Protein AF-0000000082536897 (afdb_homodimer)

Solvent-accessible surface area (backbone atoms only — not comparable to full-atom values): 36177 Å² total; per-residue (Å²): 127,86,79,75,61,24,48,27,40,36,23,14,54,95,34,71,45,14,45,46,18,48,49,46,47,56,74,60,64,39,48,43,95,77,40,46,81,43,72,43,57,45,84,60,84,69,76,74,82,89,44,68,67,27,31,34,38,36,30,33,35,57,61,48,52,72,49,49,52,54,48,60,70,43,26,57,26,39,37,41,35,32,24,55,70,91,35,47,66,42,51,53,50,48,42,62,70,42,27,86,61,79,80,71,70,77,63,77,74,78,79,86,85,74,72,52,70,43,74,27,44,100,42,34,34,40,33,55,41,67,91,52,34,26,27,56,51,41,39,39,70,72,54,48,86,56,82,78,49,68,58,51,52,36,47,33,29,58,74,69,65,66,60,78,50,88,59,30,58,16,32,50,48,27,45,64,49,76,48,68,96,47,93,47,69,68,42,47,56,56,56,57,47,45,72,38,67,66,53,43,50,54,37,25,58,50,3,46,40,25,42,45,35,49,52,40,43,28,64,67,42,50,73,63,48,44,37,36,22,32,40,4,58,67,54,30,71,76,38,57,90,80,48,95,49,59,36,66,35,42,29,39,38,30,50,8,77,36,29,81,31,60,65,57,27,34,52,50,37,52,70,75,34,75,82,41,51,34,33,38,31,29,33,62,40,80,68,80,40,28,35,38,38,40,37,32,35,84,75,51,58,45,17,68,58,19,40,77,45,75,30,37,65,39,51,44,44,21,31,26,44,49,47,53,86,80,47,54,81,74,57,49,35,28,80,73,54,47,84,78,84,128,126,85,79,77,61,25,45,28,39,36,25,14,56,96,34,70,46,16,44,48,20,50,50,46,45,57,74,60,65,38,50,44,94,79,41,44,80,42,7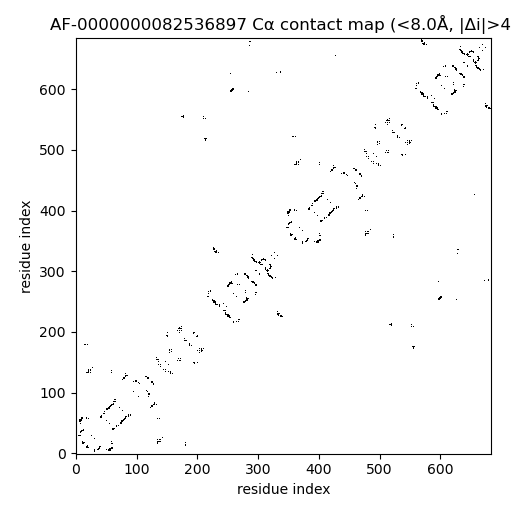2,42,57,44,84,60,84,68,76,73,81,89,43,68,67,27,30,34,38,37,30,33,33,59,62,48,54,71,51,49,52,54,48,60,68,43,26,59,25,39,38,41,34,32,23,54,69,92,34,47,67,42,51,53,51,48,43,62,71,44,26,85,61,77,82,70,68,77,61,80,72,78,80,86,82,73,72,52,69,43,72,26,44,101,42,34,34,42,33,57,42,68,89,52,34,29,27,55,51,40,39,40,70,72,54,47,85,56,81,78,50,68,58,52,52,35,46,33,29,59,74,70,64,67,61,79,52,87,60,30,60,16,32,51,49,28,44,64,47,76,48,66,94,49,92,46,69,70,41,47,56,56,55,57,48,43,71,38,68,67,52,44,51,53,38,27,59,51,3,47,41,25,42,44,37,49,51,40,44,28,64,67,42,50,73,65,49,46,37,36,22,33,38,4,59,67,54,31,70,77,39,57,88,80,49,96,49,59,36,68,36,43,30,40,38,32,50,7,75,36,30,84,31,60,66,58,28,36,52,50,38,53,70,75,34,76,82,41,49,34,33,37,31,29,33,62,39,79,67,79,41,28,37,37,40,40,36,33,35,85,74,52,59,42,17,67,58,19,42,76,43,75,30,37,65,39,50,43,44,20,30,25,43,48,46,52,85,79,49,53,80,74,57,50,35,28,79,72,54,47,83,79,84,125

Secondary structure (DSSP, 8-state):
-----EEEEEEETT-HHHHHHHHHHHHHT-EEEEEEEEEE-TT--SPPTT-TT-EEEEES----HHHHHHHHHH-SEEEEEE--GGGHHHHHHHHHHH--S--------SSS---EEEEEETTEEEEE-TTS-HHHHHHHHHHTTSPPPHHHHHHHHHHHT---STTHHHHHHHHHHH-----SHHHHHHHHGGGSHHHHHHHHHHHHHHHHHHHHHHHHHTTS-EEEEES-HHHHHH-TTT-SSTT-EEEEEEEBS-SS-HHHHHHHHHHH-TT-SEEEEEEEETTTTEEEEEEEESSS-HHHHHHTTT-EEETTEEEEEEETTT--GGGGSEEEEEPP--/-----EEEEEEETT-HHHHHHHHHHHHHT-EEEEEEEEEE-TT--SPPTT-TT-EEEEES----HHHHHHHHHHSSEEEEEE--GGGHHHHHHHHHHH--S--------S-S---EEEEEETTEEEEE-TTS-HHHHHHHHHHTTSPPPHHHHHHHHHHHT---STTHHHHHHHHHHH-----SHHHHHHHHGGGSHHHHHHHHHHHHHHHHHHHHHHHHHTTS-EEEEES-HHHHHH-TTT-SSTT-EEEEEEEBS-SS-HHHHHHHHHHH-TT-SEEEEEEEETTTTEEEEEEEESSS-HHHHHHTTT-EEETTEEEEEEETTT--GGGGSEEEEEPP--

Structure (mmCIF, N/CA/C/O backbone):
data_AF-0000000082536897-model_v1
#
loop_
_entity.id
_entity.type
_entity.pdbx_description
1 polymer 'Uncharacterized protein'
#
loop_
_atom_site.group_PDB
_atom_site.id
_atom_site.type_symbol
_atom_site.label_atom_id
_atom_site.label_alt_id
_atom_site.label_comp_id
_atom_site.label_asym_id
_atom_site.label_entity_id
_atom_site.label_seq_id
_atom_site.pdbx_PDB_ins_code
_atom_site.Cartn_x
_atom_site.Cartn_y
_atom_site.Cartn_z
_atom_site.occupancy
_atom_site.B_iso_or_equiv
_atom_site.auth_seq_id
_atom_site.auth_comp_id
_atom_site.auth_asym_id
_atom_site.auth_atom_id
_atom_site.pdbx_PDB_model_num
ATOM 1 N N . MET A 1 1 ? 19.922 -43.906 -16.25 1 34.41 1 MET A N 1
ATOM 2 C CA . MET A 1 1 ? 18.578 -43.719 -16.828 1 34.41 1 MET A CA 1
ATOM 3 C C . MET A 1 1 ? 18.516 -42.469 -17.672 1 34.41 1 MET A C 1
ATOM 5 O O . MET A 1 1 ? 18.953 -41.406 -17.234 1 34.41 1 MET A O 1
ATOM 9 N N . ASP A 1 2 ? 18.5 -42.531 -18.938 1 44.5 2 ASP A N 1
ATOM 10 C CA . ASP A 1 2 ? 18.578 -41.531 -19.984 1 44.5 2 ASP A CA 1
ATOM 11 C C . ASP A 1 2 ? 17.672 -40.344 -19.688 1 44.5 2 ASP A C 1
ATOM 13 O O . ASP A 1 2 ? 16.469 -40.5 -19.578 1 44.5 2 ASP A O 1
ATOM 17 N N . LYS A 1 3 ? 18.109 -39.438 -18.875 1 65.19 3 LYS A N 1
ATOM 18 C CA . LYS A 1 3 ? 17.281 -38.344 -18.344 1 65.19 3 LYS A CA 1
ATOM 19 C C . LYS A 1 3 ? 16.578 -37.594 -19.469 1 65.19 3 LYS A C 1
ATOM 21 O O . LYS A 1 3 ? 17.219 -37.094 -20.406 1 65.19 3 LYS A O 1
ATOM 26 N N . LYS A 1 4 ? 15.266 -37.812 -19.719 1 77.5 4 LYS A N 1
ATOM 27 C CA . LYS A 1 4 ? 14.344 -37.281 -20.719 1 77.5 4 LYS A CA 1
ATOM 28 C C . LYS A 1 4 ? 14.352 -35.75 -20.734 1 77.5 4 LYS A C 1
ATOM 30 O O . LYS A 1 4 ? 14.383 -35.125 -19.688 1 77.5 4 LYS A O 1
ATOM 35 N N . ASN A 1 5 ? 14.633 -35.25 -22.047 1 93.69 5 ASN A N 1
ATOM 36 C CA . ASN A 1 5 ? 14.555 -33.812 -22.266 1 93.69 5 ASN A CA 1
ATOM 37 C C . ASN A 1 5 ? 13.125 -33.344 -22.547 1 93.69 5 ASN A C 1
ATOM 39 O O . ASN A 1 5 ? 12.289 -34.156 -22.969 1 93.69 5 ASN A O 1
ATOM 43 N N . PHE A 1 6 ? 12.883 -32.219 -22.188 1 97.88 6 PHE A N 1
ATOM 44 C CA . PHE A 1 6 ? 11.547 -31.672 -22.359 1 97.88 6 PHE A CA 1
ATOM 45 C C . PHE A 1 6 ? 11.547 -30.625 -23.484 1 97.88 6 PHE A C 1
ATOM 47 O O . PHE A 1 6 ? 12.477 -29.844 -23.594 1 97.88 6 PHE A O 1
ATOM 54 N N . ASN A 1 7 ? 10.547 -30.672 -24.297 1 98.06 7 ASN A N 1
ATOM 55 C CA . ASN A 1 7 ? 10.422 -29.672 -25.344 1 98.06 7 ASN A CA 1
ATOM 56 C C . ASN A 1 7 ? 9.203 -28.781 -25.141 1 98.06 7 ASN A C 1
ATOM 58 O O . ASN A 1 7 ? 8.82 -28.016 -26.031 1 98.06 7 ASN A O 1
ATOM 62 N N . TYR A 1 8 ? 8.555 -28.875 -23.922 1 98.31 8 TYR A N 1
ATOM 63 C CA . TYR A 1 8 ? 7.445 -28.031 -23.5 1 98.31 8 TYR A CA 1
ATOM 64 C C . TYR A 1 8 ? 7.465 -27.828 -22 1 98.31 8 TYR A C 1
ATOM 66 O O . TYR A 1 8 ? 7.559 -28.781 -21.234 1 98.31 8 TYR A O 1
ATOM 74 N N . ILE A 1 9 ? 7.43 -26.578 -21.609 1 98.38 9 ILE A N 1
ATOM 75 C CA . ILE A 1 9 ? 7.41 -26.297 -20.172 1 98.38 9 ILE A CA 1
ATOM 76 C C . ILE A 1 9 ? 6.281 -25.328 -19.844 1 98.38 9 ILE A C 1
ATOM 78 O O . ILE A 1 9 ? 6.062 -24.344 -20.578 1 98.38 9 ILE A O 1
ATOM 82 N N . ILE A 1 10 ? 5.527 -25.641 -18.781 1 98.25 10 ILE A N 1
ATOM 83 C CA . ILE A 1 10 ? 4.457 -24.812 -18.25 1 98.25 10 ILE A CA 1
ATOM 84 C C . ILE A 1 10 ? 4.77 -24.422 -16.797 1 98.25 10 ILE A C 1
ATOM 86 O O . ILE A 1 10 ? 5.168 -25.266 -16 1 98.25 10 ILE A O 1
ATOM 90 N N . PHE A 1 11 ? 4.684 -23.203 -16.469 1 97.69 11 PHE A N 1
ATOM 91 C CA . PHE A 1 11 ? 4.879 -22.781 -15.086 1 97.69 11 PHE A CA 1
ATOM 92 C C . PHE A 1 11 ? 3.912 -21.672 -14.711 1 97.69 11 PHE A C 1
ATOM 94 O O . PHE A 1 11 ? 3.248 -21.109 -15.586 1 97.69 11 PHE A O 1
ATOM 101 N N . HIS A 1 12 ? 3.762 -21.422 -13.383 1 95.69 12 HIS A N 1
ATOM 102 C CA . HIS A 1 12 ? 2.859 -20.375 -12.898 1 95.69 12 HIS A CA 1
ATOM 103 C C . HIS A 1 12 ? 3.4 -18.984 -13.203 1 95.69 12 HIS A C 1
ATOM 105 O O . HIS A 1 12 ? 4.348 -18.531 -12.555 1 95.69 12 HIS A O 1
ATOM 111 N N . GLY A 1 13 ? 2.721 -18.344 -14.109 1 91.5 13 GLY A N 1
ATOM 112 C CA . GLY A 1 13 ? 3.16 -17.016 -14.547 1 91.5 13 GLY A CA 1
ATOM 113 C C . GLY A 1 13 ? 2.986 -15.953 -13.484 1 91.5 13 GLY A C 1
ATOM 114 O O . GLY A 1 13 ? 1.998 -15.953 -12.75 1 91.5 13 GLY A O 1
ATOM 115 N N . GLY A 1 14 ? 4.031 -15.039 -13.406 1 88.56 14 GLY A N 1
ATOM 116 C CA . GLY A 1 14 ? 3.941 -13.891 -12.523 1 88.56 14 GLY A CA 1
ATOM 117 C C . GLY A 1 14 ? 4.207 -14.227 -11.07 1 88.56 14 GLY A C 1
ATOM 118 O O . GLY A 1 14 ? 4.066 -13.375 -10.195 1 88.56 14 GLY A O 1
ATOM 119 N N . CYS A 1 15 ? 4.508 -15.375 -10.805 1 91.69 15 CYS A N 1
ATOM 120 C CA . CYS A 1 15 ? 4.758 -15.852 -9.453 1 91.69 15 CYS A CA 1
ATOM 121 C C . CYS A 1 15 ? 6.23 -16.172 -9.242 1 91.69 15 CYS A C 1
ATOM 123 O O . CYS A 1 15 ? 6.867 -16.766 -10.109 1 91.69 15 CYS A O 1
ATOM 125 N N . LEU A 1 16 ? 6.703 -15.766 -8.125 1 94.81 16 LEU A N 1
ATOM 126 C CA . LEU A 1 16 ? 8.125 -15.953 -7.836 1 94.81 16 LEU A CA 1
ATOM 127 C C . LEU A 1 16 ? 8.469 -17.438 -7.789 1 94.81 16 LEU A C 1
ATOM 129 O O . LEU A 1 16 ? 9.492 -17.859 -8.336 1 94.81 16 LEU A O 1
ATOM 133 N N . ASP A 1 17 ? 7.68 -18.25 -7.16 1 96.19 17 ASP A N 1
ATOM 134 C CA . ASP A 1 17 ? 7.914 -19.688 -7.066 1 96.19 17 ASP A CA 1
ATOM 135 C C . ASP A 1 17 ? 7.852 -20.344 -8.445 1 96.19 17 ASP A C 1
ATOM 137 O O . ASP A 1 17 ? 8.75 -21.094 -8.82 1 96.19 17 ASP A O 1
ATOM 141 N N . GLY A 1 18 ? 6.816 -19.984 -9.18 1 97.19 18 GLY A N 1
ATOM 142 C CA . GLY A 1 18 ? 6.684 -20.516 -10.531 1 97.19 18 GLY A CA 1
ATOM 143 C C . GLY A 1 18 ? 7.863 -20.172 -11.422 1 97.19 18 GLY A C 1
ATOM 144 O O . GLY A 1 18 ? 8.414 -21.047 -12.102 1 97.19 18 GLY A O 1
ATOM 145 N N . PHE A 1 19 ? 8.266 -18.938 -11.383 1 98.06 19 PHE A N 1
ATOM 146 C CA . PHE A 1 19 ? 9.383 -18.5 -12.219 1 98.06 19 PHE A CA 1
ATOM 147 C C . PHE A 1 19 ? 10.68 -19.172 -11.766 1 98.06 19 PHE A C 1
ATOM 149 O O . PHE A 1 19 ? 11.5 -19.562 -12.602 1 98.06 19 PHE A O 1
ATOM 156 N N . SER A 1 20 ? 10.883 -19.234 -10.484 1 98.38 20 SER A N 1
ATOM 157 C CA . SER A 1 20 ? 12.062 -19.922 -9.969 1 98.38 20 SER A CA 1
ATOM 158 C C . SER A 1 20 ? 12.109 -21.375 -10.422 1 98.38 20 SER A C 1
ATOM 160 O O . SER A 1 20 ? 13.18 -21.906 -10.719 1 98.38 20 SER A O 1
ATOM 162 N N . GLY A 1 21 ? 10.945 -21.984 -10.406 1 98.31 21 GLY A N 1
ATOM 163 C CA . GLY A 1 21 ? 10.867 -23.344 -10.922 1 98.31 21 GLY A CA 1
ATOM 164 C C . GLY A 1 21 ? 11.273 -23.453 -12.383 1 98.31 21 GLY A C 1
ATOM 165 O O . GLY A 1 21 ? 12.023 -24.359 -12.758 1 98.31 21 GLY A O 1
ATOM 166 N N . PHE A 1 22 ? 10.75 -22.562 -13.172 1 98.31 22 PHE A N 1
ATOM 167 C CA . PHE A 1 22 ? 11.148 -22.5 -14.57 1 98.31 22 PHE A CA 1
ATOM 168 C C . PHE A 1 22 ? 12.656 -22.312 -14.695 1 98.31 22 PHE A C 1
ATOM 170 O O . PHE A 1 22 ? 13.305 -23 -15.5 1 98.31 22 PHE A O 1
ATOM 177 N N . PHE A 1 23 ? 13.188 -21.391 -13.953 1 98.44 23 PHE A N 1
ATOM 178 C CA . PHE A 1 23 ? 14.617 -21.109 -13.984 1 98.44 23 PHE A CA 1
ATOM 179 C C . PHE A 1 23 ? 15.43 -22.359 -13.664 1 98.44 23 PHE A C 1
ATOM 181 O O . PHE A 1 23 ? 16.438 -22.625 -14.305 1 98.44 23 PHE A O 1
ATOM 188 N N . VAL A 1 24 ? 15.023 -23.109 -12.648 1 98.38 24 VAL A N 1
ATOM 189 C CA . VAL A 1 24 ? 15.68 -24.359 -12.266 1 98.38 24 VAL A CA 1
ATOM 190 C C . VAL A 1 24 ? 15.688 -25.328 -13.445 1 98.38 24 VAL A C 1
ATOM 192 O O . VAL A 1 24 ? 16.719 -25.922 -13.758 1 98.38 24 VAL A O 1
ATOM 195 N N . ALA A 1 25 ? 14.555 -25.484 -14.086 1 98.19 25 ALA A N 1
ATOM 196 C CA . ALA A 1 25 ? 14.477 -26.344 -15.258 1 98.19 25 ALA A CA 1
ATOM 197 C C . ALA A 1 25 ? 15.422 -25.859 -16.359 1 98.19 25 ALA A C 1
ATOM 199 O O . ALA A 1 25 ? 16.094 -26.672 -17 1 98.19 25 ALA A O 1
ATOM 200 N N . HIS A 1 26 ? 15.5 -24.594 -16.516 1 97.75 26 HIS A N 1
ATOM 201 C CA . HIS A 1 26 ? 16.328 -23.984 -17.531 1 97.75 26 HIS A CA 1
ATOM 202 C C . HIS A 1 26 ? 17.812 -24.312 -17.312 1 97.75 26 HIS A C 1
ATOM 204 O O . HIS A 1 26 ? 18.5 -24.719 -18.234 1 97.75 26 HIS A O 1
ATOM 210 N N . ILE A 1 27 ? 18.266 -24.219 -16.141 1 97.44 27 ILE A N 1
ATOM 211 C CA . ILE A 1 27 ? 19.703 -24.359 -15.891 1 97.44 27 ILE A CA 1
ATOM 212 C C . ILE A 1 27 ? 20.047 -25.844 -15.773 1 97.44 27 ILE A C 1
ATOM 214 O O . ILE A 1 27 ? 21.234 -26.219 -15.742 1 97.44 27 ILE A O 1
ATOM 218 N N . SER A 1 28 ? 19.047 -26.719 -15.688 1 96.88 28 SER A N 1
ATOM 219 C CA . SER A 1 28 ? 19.297 -28.156 -15.586 1 96.88 28 SER A CA 1
ATOM 220 C C . SER A 1 28 ? 19.844 -28.719 -16.891 1 96.88 28 SER A C 1
ATOM 222 O O . SER A 1 28 ? 20.406 -29.812 -16.922 1 96.88 28 SER A O 1
ATOM 224 N N . GLY A 1 29 ? 19.547 -28.016 -17.969 1 95.19 29 GLY A N 1
ATOM 225 C CA . GLY A 1 29 ? 19.969 -28.484 -19.281 1 95.19 29 GLY A CA 1
ATOM 226 C C . GLY A 1 29 ? 19.016 -29.5 -19.875 1 95.19 29 GLY A C 1
ATOM 227 O O . GLY A 1 29 ? 19.297 -30.078 -20.922 1 95.19 29 GLY A O 1
ATOM 228 N N . ARG A 1 30 ? 17.844 -29.672 -19.281 1 97.12 30 ARG A N 1
ATOM 229 C CA . ARG A 1 30 ? 16.906 -30.703 -19.719 1 97.12 30 ARG A CA 1
ATOM 230 C C . ARG A 1 30 ? 15.828 -30.109 -20.609 1 97.12 30 ARG A C 1
ATOM 232 O O . ARG A 1 30 ? 14.891 -30.812 -21 1 97.12 30 ARG A O 1
ATOM 239 N N . LEU A 1 31 ? 15.922 -28.812 -20.891 1 97.31 31 LEU A N 1
ATOM 240 C CA . LEU A 1 31 ? 15.039 -28.188 -21.875 1 97.31 31 LEU A CA 1
ATOM 241 C C . LEU A 1 31 ? 15.719 -28.109 -23.234 1 97.31 31 LEU A C 1
ATOM 243 O 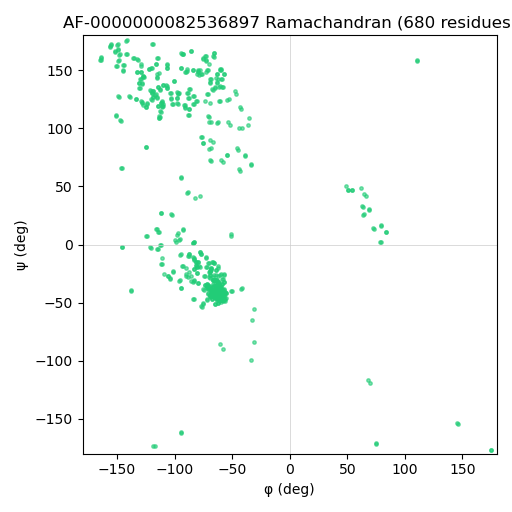O . LEU A 1 31 ? 16.875 -27.688 -23.344 1 97.31 31 LEU A O 1
ATOM 247 N N . THR A 1 32 ? 15 -28.547 -24.172 1 96.81 32 THR A N 1
ATOM 248 C CA . THR A 1 32 ? 15.555 -28.469 -25.531 1 96.81 32 THR A CA 1
ATOM 249 C C . THR A 1 32 ? 15.703 -27.016 -25.969 1 96.81 32 THR A C 1
ATOM 251 O O . THR A 1 32 ? 15.086 -26.125 -25.391 1 96.81 32 THR A O 1
ATOM 254 N N . LYS A 1 33 ? 16.5 -26.797 -26.969 1 93.69 33 LYS A N 1
ATOM 255 C CA . LYS A 1 33 ? 16.766 -25.438 -27.453 1 93.69 33 LYS A CA 1
ATOM 256 C C . LYS A 1 33 ? 15.484 -24.797 -27.984 1 93.69 33 LYS A C 1
ATOM 258 O O . LYS A 1 33 ? 15.305 -23.578 -27.859 1 93.69 33 LYS A O 1
ATOM 263 N N . ASP A 1 34 ? 14.594 -25.609 -28.5 1 94.38 34 ASP A N 1
ATOM 264 C CA . ASP A 1 34 ? 13.359 -25.094 -29.094 1 94.38 34 ASP A CA 1
ATOM 265 C C . ASP A 1 34 ? 12.18 -25.297 -28.156 1 94.38 34 ASP A C 1
ATOM 267 O O . ASP A 1 34 ? 11.031 -25.406 -28.594 1 94.38 34 ASP A O 1
ATOM 271 N N . VAL A 1 35 ? 12.492 -25.359 -26.938 1 97.25 35 VAL A N 1
ATOM 272 C CA . VAL A 1 35 ? 11.445 -25.625 -25.953 1 97.25 35 VAL A CA 1
ATOM 273 C C . VAL A 1 35 ? 10.375 -24.531 -26.047 1 97.25 35 VAL A C 1
ATOM 275 O O . VAL A 1 35 ? 10.695 -23.344 -26.234 1 97.25 35 VAL A O 1
ATOM 278 N N . ILE A 1 36 ? 9.109 -24.891 -26.031 1 97.69 36 ILE A N 1
ATOM 279 C CA . ILE A 1 36 ? 7.988 -23.969 -25.922 1 97.69 36 ILE A CA 1
ATOM 280 C C . ILE A 1 36 ? 7.746 -23.609 -24.453 1 97.69 36 ILE A C 1
ATOM 282 O O . ILE A 1 36 ? 7.59 -24.5 -23.609 1 97.69 36 ILE A O 1
ATOM 286 N N . ILE A 1 37 ? 7.828 -22.359 -24.188 1 97.56 37 ILE A N 1
ATOM 287 C CA . ILE A 1 37 ? 7.621 -21.875 -22.828 1 97.56 37 ILE A CA 1
ATOM 288 C C . ILE A 1 37 ? 6.223 -21.266 -22.703 1 97.56 37 ILE A C 1
ATOM 290 O O . ILE A 1 37 ? 5.879 -20.328 -23.422 1 97.56 37 ILE A O 1
ATOM 294 N N . HIS A 1 38 ? 5.402 -21.844 -21.766 1 97.19 38 HIS A N 1
ATOM 295 C CA . HIS A 1 38 ? 4.027 -21.391 -21.578 1 97.19 38 HIS A CA 1
ATOM 296 C C . HIS A 1 38 ? 3.773 -21 -20.125 1 97.19 38 HIS A C 1
ATOM 298 O O . HIS A 1 38 ? 3.898 -21.828 -19.234 1 97.19 38 HIS A O 1
ATOM 304 N N . GLU A 1 39 ? 3.432 -19.719 -19.906 1 95.5 39 GLU A N 1
ATOM 305 C CA . GLU A 1 39 ? 2.984 -19.266 -18.594 1 95.5 39 GLU A CA 1
ATOM 306 C C . GLU A 1 39 ? 1.478 -19.453 -18.438 1 95.5 39 GLU A C 1
ATOM 308 O O . GLU A 1 39 ? 0.705 -19.094 -19.328 1 95.5 39 GLU A O 1
ATOM 313 N N . ASP A 1 40 ? 1.084 -20.031 -17.25 1 92.06 40 ASP A N 1
ATOM 314 C CA . ASP A 1 40 ? -0.342 -20.266 -17.047 1 92.06 40 ASP A CA 1
ATOM 315 C C . ASP A 1 40 ? -0.746 -19.984 -15.594 1 92.06 40 ASP A C 1
ATOM 317 O O . ASP A 1 40 ? 0.069 -19.516 -14.797 1 92.06 40 ASP A O 1
ATOM 321 N N . VAL A 1 41 ? -2.084 -20.094 -15.359 1 88.69 41 VAL A N 1
ATOM 322 C CA . VAL A 1 41 ? -2.637 -19.828 -14.039 1 88.69 41 VAL A CA 1
ATOM 323 C C . VAL A 1 41 ? -3.535 -20.984 -13.602 1 88.69 41 VAL A C 1
ATOM 325 O O . VAL A 1 41 ? -4.059 -21.719 -14.438 1 88.69 41 VAL A O 1
ATOM 328 N N . PRO A 1 42 ? -3.691 -21.141 -12.305 1 84.12 42 PRO A N 1
ATOM 329 C CA . PRO A 1 42 ? -4.449 -22.281 -11.773 1 84.12 42 PRO A CA 1
ATOM 330 C C . PRO A 1 42 ? -5.902 -22.297 -12.25 1 84.12 42 PRO A C 1
ATOM 332 O O . PRO A 1 42 ? -6.508 -23.359 -12.367 1 84.12 42 PRO A O 1
ATOM 335 N N . SER A 1 43 ? -6.461 -21.172 -12.586 1 77.19 43 SER A N 1
ATOM 336 C CA . SER A 1 43 ? -7.883 -21.062 -12.883 1 77.19 43 SER A CA 1
ATOM 337 C C . SER A 1 43 ? -8.172 -21.453 -14.336 1 77.19 43 SER A C 1
ATOM 339 O O . SER A 1 43 ? -9.336 -21.5 -14.75 1 77.19 43 SER A O 1
ATOM 341 N N . THR A 1 44 ? -7.191 -21.828 -15.039 1 85.06 44 THR A N 1
ATOM 342 C CA . THR A 1 44 ? -7.371 -22.109 -16.453 1 85.06 44 THR A CA 1
ATOM 343 C C . THR A 1 44 ? -8.219 -23.375 -16.641 1 85.06 44 THR A C 1
ATOM 345 O O . THR A 1 44 ? -8.078 -24.344 -15.898 1 85.06 44 THR A O 1
ATOM 348 N N . THR A 1 45 ? -9.062 -23.297 -17.688 1 85 45 THR A N 1
ATOM 349 C CA . THR A 1 45 ? -9.891 -24.453 -18.016 1 85 45 THR A CA 1
ATOM 350 C C . THR A 1 45 ? -9.508 -25.016 -19.391 1 85 45 THR A C 1
ATOM 352 O O . THR A 1 45 ? -10.008 -26.062 -19.797 1 85 45 THR A O 1
ATOM 355 N N . LYS A 1 46 ? -8.633 -24.344 -20 1 89.88 46 LYS A N 1
ATOM 356 C CA . LYS A 1 46 ? -8.211 -24.781 -21.328 1 89.88 46 LYS A CA 1
ATOM 357 C C . LYS A 1 46 ? -6.809 -25.391 -21.281 1 89.88 46 LYS A C 1
ATOM 359 O O . LYS A 1 46 ? -5.988 -25 -20.453 1 89.88 46 LYS A O 1
ATOM 364 N N . ILE A 1 47 ? -6.574 -26.281 -22.203 1 90.19 47 ILE A N 1
ATOM 365 C CA . ILE A 1 47 ? -5.25 -26.875 -22.281 1 90.19 47 ILE A CA 1
ATOM 366 C C . ILE A 1 47 ? -4.297 -25.938 -23 1 90.19 47 ILE A C 1
ATOM 368 O O . ILE A 1 47 ? -4.703 -25.203 -23.922 1 90.19 47 ILE A O 1
ATOM 372 N N . PRO A 1 48 ? -3.078 -25.953 -22.609 1 93.19 48 PRO A N 1
ATOM 373 C CA . PRO A 1 48 ? -2.102 -25.109 -23.297 1 93.19 48 PRO A CA 1
ATOM 374 C C . PRO A 1 48 ? -1.967 -25.438 -24.781 1 93.19 48 PRO A C 1
ATOM 376 O O . PRO A 1 48 ? -2.143 -26.594 -25.188 1 93.19 48 PRO A O 1
ATOM 379 N N . PRO A 1 49 ? -1.634 -24.484 -25.578 1 94.44 49 PRO A N 1
ATOM 380 C CA . PRO A 1 49 ? -1.534 -24.703 -27.031 1 94.44 49 PRO A CA 1
ATOM 381 C C . PRO A 1 49 ? -0.328 -25.562 -27.406 1 94.44 49 PRO A C 1
ATOM 383 O O . PRO A 1 49 ? 0.661 -25.609 -26.672 1 94.44 49 PRO A O 1
ATOM 386 N N . ASP A 1 50 ? -0.395 -26.359 -28.531 1 95.19 50 ASP A N 1
ATOM 387 C CA . ASP A 1 50 ? 0.694 -27.062 -29.203 1 95.19 50 ASP A CA 1
ATOM 388 C C . ASP A 1 50 ? 1.304 -28.125 -28.297 1 95.19 50 ASP A C 1
ATOM 390 O O . ASP A 1 50 ? 2.518 -28.344 -28.297 1 95.19 50 ASP A O 1
ATOM 394 N N . ILE A 1 51 ? 0.543 -28.719 -27.453 1 96 51 ILE A N 1
ATOM 395 C CA . ILE A 1 51 ? 1.053 -29.656 -26.453 1 96 51 ILE A CA 1
ATOM 396 C C . ILE A 1 51 ? 1.102 -31.062 -27.047 1 96 51 ILE A C 1
ATOM 398 O O . ILE A 1 51 ? 1.729 -31.969 -26.484 1 96 51 ILE A O 1
ATOM 402 N N . ASP A 1 52 ? 0.506 -31.297 -28.266 1 96.25 52 ASP A N 1
ATOM 403 C CA . ASP A 1 52 ? 0.374 -32.625 -28.891 1 96.25 52 ASP A CA 1
ATOM 404 C C . ASP A 1 52 ? 1.743 -33.25 -29.141 1 96.25 52 ASP A C 1
ATOM 406 O O . ASP A 1 52 ? 2.576 -32.656 -29.844 1 96.25 52 ASP A O 1
ATOM 410 N N . GLY A 1 53 ? 1.957 -34.438 -28.594 1 96.19 53 GLY A N 1
ATOM 411 C CA . GLY A 1 53 ? 3.16 -35.219 -28.859 1 96.19 53 GLY A CA 1
ATOM 412 C C . GLY A 1 53 ? 4.395 -34.625 -28.188 1 96.19 53 GLY A C 1
ATOM 413 O O . GLY A 1 53 ? 5.52 -35 -28.531 1 96.19 53 GLY A O 1
ATOM 414 N N . LYS A 1 54 ? 4.215 -33.75 -27.312 1 97.19 54 LYS A N 1
ATOM 415 C CA . LYS A 1 54 ? 5.344 -33.094 -26.672 1 97.19 54 LYS A CA 1
ATOM 416 C C . LYS A 1 54 ? 5.711 -33.812 -25.359 1 97.19 54 LYS A C 1
ATOM 418 O O . LYS A 1 54 ? 4.883 -34.5 -24.766 1 97.19 54 LYS A O 1
ATOM 423 N N . ASP A 1 55 ? 6.965 -33.719 -25 1 97.44 55 ASP A N 1
ATOM 424 C CA . ASP A 1 55 ? 7.43 -34.062 -23.656 1 97.44 55 ASP A CA 1
ATOM 425 C C . ASP A 1 55 ? 7.328 -32.844 -22.734 1 97.44 55 ASP A C 1
ATOM 427 O O . ASP A 1 55 ? 8.117 -31.906 -22.844 1 97.44 55 ASP A O 1
ATOM 431 N N . VAL A 1 56 ? 6.375 -32.906 -21.734 1 97.88 56 VAL A N 1
ATOM 432 C CA . VAL A 1 56 ? 5.918 -31.719 -21.031 1 97.88 56 VAL A CA 1
ATOM 433 C C . VAL A 1 56 ? 6.363 -31.766 -19.578 1 97.88 56 VAL A C 1
ATOM 435 O O . VAL A 1 56 ? 6.27 -32.812 -18.938 1 97.88 56 VAL A O 1
ATOM 438 N N . VAL A 1 57 ? 6.898 -30.688 -19.125 1 98.06 57 VAL A N 1
ATOM 439 C CA . VAL A 1 57 ? 7.094 -30.516 -17.688 1 98.06 57 VAL A CA 1
ATOM 440 C C . VAL A 1 57 ? 6.254 -29.344 -17.188 1 98.06 57 VAL A C 1
ATOM 442 O O . VAL A 1 57 ? 6.234 -28.281 -17.797 1 98.06 57 VAL A O 1
ATOM 445 N N . ILE A 1 58 ? 5.473 -29.547 -16.125 1 98 58 ILE A N 1
ATOM 446 C CA . ILE A 1 58 ? 4.602 -28.562 -15.5 1 98 58 ILE A CA 1
ATOM 447 C C . ILE A 1 58 ? 5.082 -28.266 -14.078 1 98 58 ILE A C 1
ATOM 449 O O . ILE A 1 58 ? 5.219 -29.188 -13.266 1 98 58 ILE A O 1
ATOM 453 N N . ILE A 1 59 ? 5.277 -26.984 -13.836 1 97.88 59 ILE A N 1
ATOM 454 C CA . ILE A 1 59 ? 5.812 -26.641 -12.523 1 97.88 59 ILE A CA 1
ATOM 455 C C . ILE A 1 59 ? 4.926 -25.578 -11.875 1 97.88 59 ILE A C 1
ATOM 457 O O . ILE A 1 59 ? 4.762 -24.484 -12.406 1 97.88 59 ILE A O 1
ATOM 461 N N . ASP A 1 60 ? 4.375 -25.812 -10.719 1 96.25 60 ASP A N 1
ATOM 462 C CA . ASP A 1 60 ? 3.803 -24.859 -9.781 1 96.25 60 ASP A CA 1
ATOM 463 C C . ASP A 1 60 ? 2.58 -24.172 -10.375 1 96.25 60 ASP A C 1
ATOM 465 O O . ASP A 1 60 ? 2.406 -22.953 -10.219 1 96.25 60 ASP A O 1
ATOM 469 N N . VAL A 1 61 ? 1.652 -24.812 -11.047 1 94.19 61 VAL A N 1
ATOM 470 C CA . VAL A 1 61 ? 0.506 -24.156 -11.664 1 94.19 61 VAL A CA 1
ATOM 471 C C . VAL A 1 61 ? -0.767 -24.5 -10.898 1 94.19 61 VAL A C 1
ATOM 473 O O . VAL A 1 61 ? -1.768 -23.781 -10.977 1 94.19 61 VAL A O 1
ATOM 476 N N . ALA A 1 62 ? -0.72 -25.734 -10.18 1 91.5 62 ALA A N 1
ATOM 477 C CA . ALA A 1 62 ? -1.876 -26.234 -9.43 1 91.5 62 ALA A CA 1
ATOM 478 C C . ALA A 1 62 ? -3.057 -26.484 -10.359 1 91.5 62 ALA A C 1
ATOM 480 O O . ALA A 1 62 ? -4.184 -26.078 -10.078 1 91.5 62 ALA A O 1
ATOM 481 N N . TYR A 1 63 ? -2.82 -27.188 -11.461 1 92.81 63 TYR A N 1
ATOM 482 C CA . TYR A 1 63 ? -3.887 -27.562 -12.383 1 92.81 63 TYR A CA 1
ATOM 483 C C . TYR A 1 63 ? -4.879 -28.5 -11.703 1 92.81 63 TYR A C 1
ATOM 485 O O . TYR A 1 63 ? -4.484 -29.406 -10.969 1 92.81 63 TYR A O 1
ATOM 493 N N . LYS A 1 64 ? -6.113 -28.328 -12.039 1 89.75 64 LYS A N 1
ATOM 494 C CA . LYS A 1 64 ? -7.137 -29.281 -11.602 1 89.75 64 LYS A CA 1
ATOM 495 C C . LYS A 1 64 ? -7.047 -30.594 -12.375 1 89.75 64 LYS A C 1
ATOM 497 O O . LYS A 1 64 ? -6.434 -30.641 -13.445 1 89.75 64 LYS A O 1
ATOM 502 N N . LYS A 1 65 ? -7.676 -31.609 -11.789 1 92.5 65 LYS A N 1
ATOM 503 C CA . LYS A 1 65 ? -7.594 -32.969 -12.336 1 92.5 65 LYS A CA 1
ATOM 504 C C . LYS A 1 65 ? -8.07 -33 -13.781 1 92.5 65 LYS A C 1
ATOM 506 O O . LYS A 1 65 ? -7.457 -33.656 -14.633 1 92.5 65 LYS A O 1
ATOM 511 N N . GLU A 1 66 ? -9.117 -32.25 -14.086 1 92.69 66 GLU A N 1
ATOM 512 C CA . GLU A 1 66 ? -9.703 -32.25 -15.422 1 92.69 66 GLU A CA 1
ATOM 513 C C . GLU A 1 66 ? -8.719 -31.734 -16.469 1 92.69 66 GLU A C 1
ATOM 515 O O . GLU A 1 66 ? -8.594 -32.312 -17.547 1 92.69 66 GLU A O 1
ATOM 520 N N . VAL A 1 67 ? -8.023 -30.719 -16.141 1 94.38 67 VAL A N 1
ATOM 521 C CA . VAL A 1 67 ? -7.059 -30.125 -17.047 1 94.38 67 VAL A CA 1
ATOM 522 C C . VAL A 1 67 ? -5.855 -31.047 -17.219 1 94.38 67 VAL A C 1
ATOM 524 O O . VAL A 1 67 ? -5.395 -31.281 -18.328 1 94.38 67 VAL A O 1
ATOM 527 N N . LEU A 1 68 ? -5.371 -31.656 -16.156 1 94.06 68 LEU A N 1
ATOM 528 C CA . LEU A 1 68 ? -4.215 -32.562 -16.188 1 94.06 68 LEU A CA 1
ATOM 529 C C . LEU A 1 68 ? -4.504 -33.781 -17.047 1 94.06 68 LEU A C 1
ATOM 531 O O . LEU A 1 68 ? -3.66 -34.188 -17.844 1 94.06 68 LEU A O 1
ATOM 535 N N . GLU A 1 69 ? -5.656 -34.281 -16.859 1 93.94 69 GLU A N 1
ATOM 536 C CA . GLU A 1 69 ? -6.023 -35.469 -17.609 1 93.94 69 GLU A CA 1
ATOM 537 C C . GLU A 1 69 ? -6.062 -35.188 -19.109 1 93.94 69 GLU A C 1
ATOM 539 O O . GLU A 1 69 ? -5.68 -36.031 -19.922 1 93.94 69 GLU A O 1
ATOM 544 N N . GLU A 1 70 ? -6.555 -34.031 -19.375 1 94.69 70 GLU A N 1
ATOM 545 C CA . GLU A 1 70 ? -6.543 -33.656 -20.781 1 94.69 70 GLU A CA 1
ATOM 546 C C . GLU A 1 70 ? -5.117 -33.5 -21.312 1 94.69 70 GLU A C 1
ATOM 548 O O . GLU A 1 70 ? -4.828 -33.906 -22.438 1 94.69 70 GLU A O 1
ATOM 553 N N . ILE A 1 71 ? -4.246 -33 -20.578 1 95.75 71 ILE A N 1
ATOM 554 C CA . ILE A 1 71 ? -2.844 -32.875 -20.953 1 95.75 71 ILE A CA 1
ATOM 555 C C . ILE A 1 71 ? -2.221 -34.25 -21.125 1 95.75 71 ILE A C 1
ATOM 557 O O . ILE A 1 71 ? -1.479 -34.469 -22.094 1 95.75 71 ILE A O 1
ATOM 561 N N . PHE A 1 72 ? -2.578 -35.219 -20.266 1 93.69 72 PHE A N 1
ATOM 562 C CA . PHE A 1 72 ? -2.07 -36.594 -20.312 1 93.69 72 PHE A CA 1
ATOM 563 C C . PHE A 1 72 ? -2.467 -37.25 -21.625 1 93.69 72 PHE A C 1
ATOM 565 O O . PHE A 1 72 ? -1.714 -38.062 -22.156 1 93.69 72 PHE A O 1
ATOM 572 N N . LYS A 1 73 ? -3.605 -36.844 -22.078 1 93.06 73 LYS A N 1
ATOM 573 C CA . LYS A 1 73 ? -4.168 -37.469 -23.266 1 93.06 73 LYS A CA 1
ATOM 574 C C . LYS A 1 73 ? -3.379 -37.062 -24.516 1 93.06 73 LYS A C 1
ATOM 576 O O . LYS A 1 73 ? -3.207 -37.875 -25.438 1 93.06 73 LYS A O 1
ATOM 581 N N . TYR A 1 74 ? -2.906 -35.906 -24.547 1 95.31 74 TYR A N 1
ATOM 582 C CA . TYR A 1 74 ? -2.361 -35.375 -25.797 1 95.31 74 TYR A CA 1
ATOM 583 C C . TYR A 1 74 ? -0.838 -35.344 -25.75 1 95.31 74 TYR A C 1
ATOM 585 O O . TYR A 1 74 ? -0.183 -35.469 -26.797 1 95.31 74 TYR A O 1
ATOM 593 N N . ALA A 1 75 ? -0.249 -35.25 -24.656 1 96.31 75 ALA A N 1
ATOM 594 C CA . ALA A 1 75 ? 1.202 -35.156 -24.531 1 96.31 75 ALA A CA 1
ATOM 595 C C . ALA A 1 75 ? 1.851 -36.531 -24.672 1 96.31 75 ALA A C 1
ATOM 597 O O . ALA A 1 75 ? 1.221 -37.562 -24.391 1 96.31 75 ALA A O 1
ATOM 598 N N . LYS A 1 76 ? 3.051 -36.531 -25.172 1 96 76 LYS A N 1
ATOM 599 C CA . LYS A 1 76 ? 3.822 -37.75 -25.234 1 96 76 LYS A CA 1
ATOM 600 C C . LYS A 1 76 ? 4.219 -38.219 -23.844 1 96 76 LYS A C 1
ATOM 602 O O . LYS A 1 76 ? 4.102 -39.406 -23.516 1 96 76 LYS A O 1
ATOM 607 N N . SER A 1 77 ? 4.648 -37.344 -23.062 1 95.56 77 SER A N 1
ATOM 608 C CA . SER A 1 77 ? 4.984 -37.594 -21.672 1 95.56 77 SER A CA 1
ATOM 609 C C . SER A 1 77 ? 4.789 -36.344 -20.812 1 95.56 77 SER A C 1
ATOM 611 O O . SER A 1 77 ? 4.855 -35.219 -21.328 1 95.56 77 SER A O 1
ATOM 613 N N . VAL A 1 78 ? 4.523 -36.562 -19.5 1 95.88 78 VAL A N 1
ATOM 614 C CA . VAL A 1 78 ? 4.246 -35.438 -18.625 1 95.88 78 VAL A CA 1
ATOM 615 C C . VAL A 1 78 ? 4.938 -35.625 -17.266 1 95.88 78 VAL A C 1
ATOM 617 O O . VAL A 1 78 ? 4.883 -36.719 -16.703 1 95.88 78 VAL A O 1
ATOM 620 N N . VAL A 1 79 ? 5.668 -34.656 -16.891 1 96 79 VAL A N 1
ATOM 621 C CA . VAL A 1 79 ? 6.105 -34.562 -15.5 1 96 79 VAL A CA 1
ATOM 622 C C . VAL A 1 79 ? 5.391 -33.375 -14.828 1 96 79 VAL A C 1
ATOM 624 O O . VAL A 1 79 ? 5.516 -32.219 -15.266 1 96 79 VAL A O 1
ATOM 627 N N . PHE A 1 80 ? 4.641 -33.656 -13.773 1 96.5 80 PHE A N 1
ATOM 628 C CA . PHE A 1 80 ? 3.867 -32.656 -13.047 1 96.5 80 PHE A CA 1
ATOM 629 C C . PHE A 1 80 ? 4.43 -32.469 -11.648 1 96.5 80 PHE A C 1
ATOM 631 O O . PHE A 1 80 ? 4.426 -33.375 -10.828 1 96.5 80 PHE A O 1
ATOM 638 N N . ILE A 1 81 ? 4.957 -31.25 -11.406 1 96.56 81 ILE A N 1
ATOM 639 C CA . ILE A 1 81 ? 5.574 -30.891 -10.125 1 96.56 81 ILE A CA 1
ATOM 640 C C . ILE A 1 81 ? 4.746 -29.812 -9.438 1 96.56 81 ILE A C 1
ATOM 642 O O . ILE A 1 81 ? 4.629 -28.703 -9.938 1 96.56 81 ILE A O 1
ATOM 646 N N . ASP A 1 82 ? 4.23 -30.078 -8.273 1 94.62 82 ASP A N 1
ATOM 647 C CA . ASP A 1 82 ? 3.383 -29.109 -7.59 1 94.62 82 ASP A CA 1
ATOM 648 C C . ASP A 1 82 ? 3.367 -29.344 -6.082 1 94.62 82 ASP A C 1
ATOM 650 O O . ASP A 1 82 ? 3.914 -30.344 -5.605 1 94.62 82 ASP A O 1
ATOM 654 N N . HIS A 1 83 ? 2.787 -28.375 -5.375 1 92.31 83 HIS A N 1
ATOM 655 C CA . HIS A 1 83 ? 2.785 -28.469 -3.92 1 92.31 83 HIS A CA 1
ATOM 656 C C . HIS A 1 83 ? 1.503 -27.891 -3.33 1 92.31 83 HIS A C 1
ATOM 658 O O . HIS A 1 83 ? 1.275 -27.984 -2.121 1 92.31 83 HIS A O 1
ATOM 664 N N . HIS A 1 84 ? 0.66 -27.391 -4.105 1 86.75 84 HIS A N 1
ATOM 665 C CA . HIS A 1 84 ? -0.522 -26.703 -3.613 1 86.75 84 HIS A CA 1
ATOM 666 C C . HIS A 1 84 ? -1.478 -27.656 -2.912 1 86.75 84 HIS A C 1
ATOM 668 O O . HIS A 1 84 ? -1.851 -28.688 -3.475 1 86.75 84 HIS A O 1
ATOM 674 N N . VAL A 1 85 ? -1.91 -27.219 -1.767 1 81.44 85 VAL A N 1
ATOM 675 C CA . VAL A 1 85 ? -2.805 -28.047 -0.962 1 81.44 85 VAL A CA 1
ATOM 676 C C . VAL A 1 85 ? -4.168 -28.156 -1.643 1 81.44 85 VAL A C 1
ATOM 678 O O . VAL A 1 85 ? -4.848 -29.172 -1.531 1 81.44 85 VAL A O 1
ATOM 681 N N . SER A 1 86 ? -4.523 -27.156 -2.383 1 77.06 86 SER A N 1
ATOM 682 C CA . SER A 1 86 ? -5.832 -27.094 -3.027 1 77.06 86 SER A CA 1
ATOM 683 C C . SER A 1 86 ? -6.023 -28.234 -4.023 1 77.06 86 SER A C 1
ATOM 685 O O . SER A 1 86 ? -7.156 -28.562 -4.375 1 77.06 86 SER A O 1
ATOM 687 N N . ILE A 1 87 ? -4.961 -28.875 -4.473 1 85.81 87 ILE A N 1
ATOM 688 C CA . ILE A 1 87 ? -5.102 -29.906 -5.48 1 85.81 87 ILE A CA 1
ATOM 689 C C . ILE A 1 87 ? -4.672 -31.25 -4.895 1 85.81 87 ILE A C 1
ATOM 691 O O . ILE A 1 87 ? -4.477 -32.219 -5.629 1 85.81 87 ILE A O 1
ATOM 695 N N . LYS A 1 88 ? -4.52 -31.312 -3.605 1 86.94 88 LYS A N 1
ATOM 696 C CA . LYS A 1 88 ? -4.086 -32.531 -2.939 1 86.94 88 LYS A CA 1
ATOM 697 C C . LYS A 1 88 ? -5.008 -33.719 -3.279 1 86.94 88 LYS A C 1
ATOM 699 O O . LYS A 1 88 ? -4.539 -34.781 -3.627 1 86.94 88 LYS A O 1
ATOM 704 N N . GLU A 1 89 ? -6.273 -33.406 -3.182 1 87.38 89 GLU A N 1
ATOM 705 C CA . GLU A 1 89 ? -7.246 -34.469 -3.482 1 87.38 89 GLU A CA 1
ATOM 706 C C . GLU A 1 89 ? -7.199 -34.844 -4.957 1 87.38 89 GLU A C 1
ATOM 708 O O . GLU A 1 89 ? -7.316 -36.031 -5.297 1 87.38 89 GLU A O 1
ATOM 713 N N . ASP A 1 90 ? -7.059 -33.875 -5.812 1 88.94 90 ASP A N 1
ATOM 714 C CA . ASP A 1 90 ? -6.949 -34.125 -7.246 1 88.94 90 ASP A CA 1
ATOM 715 C C . ASP A 1 90 ? -5.75 -35.031 -7.559 1 88.94 90 ASP A C 1
ATOM 717 O O . ASP A 1 90 ? -5.855 -35.969 -8.352 1 88.94 90 ASP A O 1
ATOM 721 N N . VAL A 1 91 ? -4.668 -34.781 -6.945 1 87.81 91 VAL A N 1
ATOM 722 C CA . VAL A 1 91 ? -3.434 -35.531 -7.148 1 87.81 91 VAL A CA 1
ATOM 723 C C . VAL A 1 91 ? -3.615 -36.938 -6.656 1 87.81 91 VAL A C 1
ATOM 725 O O . VAL A 1 91 ? -3.197 -37.906 -7.324 1 87.81 91 VAL A O 1
ATOM 728 N N . ALA A 1 92 ? -4.238 -37.094 -5.527 1 88.19 92 ALA A N 1
ATOM 729 C CA . ALA A 1 92 ? -4.504 -38.406 -4.977 1 88.19 92 ALA A CA 1
ATOM 730 C C . ALA A 1 92 ? -5.359 -39.25 -5.934 1 88.19 92 ALA A C 1
ATOM 732 O O . ALA A 1 92 ? -5.098 -40.438 -6.137 1 88.19 92 ALA A O 1
ATOM 733 N N . GLU A 1 93 ? -6.301 -38.625 -6.484 1 90.25 93 GLU A N 1
ATOM 734 C CA . GLU A 1 93 ? -7.176 -39.312 -7.434 1 90.25 93 GLU A CA 1
ATOM 735 C C . GLU A 1 93 ? -6.406 -39.719 -8.688 1 90.25 93 GLU A C 1
ATOM 737 O O . GLU A 1 93 ? -6.648 -40.812 -9.234 1 90.25 93 GLU A O 1
ATOM 742 N N . LEU A 1 94 ? -5.574 -38.938 -9.133 1 89 94 LEU A N 1
ATOM 743 C CA . LEU A 1 94 ? -4.766 -39.25 -10.305 1 89 94 LEU A CA 1
ATOM 744 C C . LEU A 1 94 ? -3.826 -40.406 -10.031 1 89 94 LEU A C 1
ATOM 746 O O . LEU A 1 94 ? -3.623 -41.281 -10.898 1 89 94 LEU A O 1
ATOM 750 N N . TYR A 1 95 ? -3.299 -40.438 -8.859 1 83.38 95 TYR A N 1
ATOM 751 C CA . TYR A 1 95 ? -2.455 -41.562 -8.453 1 83.38 95 TYR A CA 1
ATOM 752 C C . TYR A 1 95 ? -3.225 -42.875 -8.508 1 83.38 95 TYR A C 1
ATOM 754 O O . TYR A 1 95 ? -2.719 -43.875 -9.023 1 83.38 95 TYR A O 1
ATOM 762 N N . LYS A 1 96 ? -4.348 -42.781 -7.965 1 83.5 96 LYS A N 1
ATOM 763 C CA . LYS A 1 96 ? -5.18 -43.969 -7.941 1 83.5 96 LYS A CA 1
ATOM 764 C C . LYS A 1 96 ? -5.539 -44.438 -9.352 1 83.5 96 LYS A C 1
ATOM 766 O O . LYS A 1 96 ? -5.516 -45.625 -9.656 1 83.5 96 LYS A O 1
ATOM 771 N N . LYS A 1 97 ? -5.809 -43.531 -10.109 1 85.25 97 LYS A N 1
ATOM 772 C CA . LYS A 1 97 ? -6.293 -43.844 -11.453 1 85.25 97 LYS A CA 1
ATOM 773 C C . LYS A 1 97 ? -5.164 -44.344 -12.344 1 85.25 97 LYS A C 1
ATOM 775 O O . LYS A 1 97 ? -5.363 -45.25 -13.148 1 85.25 97 LYS A O 1
ATOM 780 N N . TYR A 1 98 ? -4.051 -43.812 -12.258 1 79.75 98 TYR A N 1
ATOM 781 C CA . TYR A 1 98 ? -2.99 -44.094 -13.219 1 79.75 98 TYR A CA 1
ATOM 782 C C . TYR A 1 98 ? -1.945 -45.031 -12.625 1 79.75 98 TYR A C 1
ATOM 784 O O . TYR A 1 98 ? -1.112 -45.562 -13.344 1 79.75 98 TYR A O 1
ATOM 792 N N . ASN A 1 99 ? -1.754 -45 -11.336 1 66.12 99 ASN A N 1
ATOM 793 C CA . ASN A 1 99 ? -0.798 -45.906 -10.727 1 66.12 99 ASN A CA 1
ATOM 794 C C . ASN A 1 99 ? -1.291 -47.344 -10.781 1 66.12 99 ASN A C 1
ATOM 796 O O . ASN A 1 99 ? -2.311 -47.688 -10.18 1 66.12 99 ASN A O 1
ATOM 800 N N . ASN A 1 100 ? -1.288 -48 -11.977 1 54.31 100 ASN A N 1
ATOM 801 C CA . ASN A 1 100 ? -1.554 -49.438 -11.984 1 54.31 100 ASN A CA 1
ATOM 802 C C . ASN A 1 100 ? -0.841 -50.125 -10.836 1 54.31 100 ASN A C 1
ATOM 804 O O . ASN A 1 100 ? -1.032 -51.312 -10.617 1 54.31 100 ASN A O 1
ATOM 808 N N . ALA A 1 101 ? 0.458 -49.812 -10.328 1 45.78 101 ALA A N 1
ATOM 809 C CA . ALA A 1 101 ? 1.197 -50.531 -9.297 1 45.78 101 ALA A CA 1
ATOM 810 C C . ALA A 1 101 ? 1.093 -49.812 -7.949 1 45.78 101 ALA A C 1
ATOM 812 O O . ALA A 1 101 ? 0.871 -48.594 -7.902 1 45.78 101 ALA A O 1
ATOM 813 N N . PRO A 1 102 ? 0.947 -50.5 -6.738 1 39.31 102 PRO A N 1
ATOM 814 C CA . PRO A 1 102 ? 0.823 -49.969 -5.387 1 39.31 102 PRO A CA 1
ATOM 815 C C . PRO A 1 102 ? 1.799 -48.812 -5.121 1 39.31 102 PRO A C 1
ATOM 817 O O . PRO A 1 102 ? 2.93 -48.844 -5.617 1 39.31 102 PRO A O 1
ATOM 820 N N . VAL A 1 103 ? 1.351 -47.625 -4.855 1 40.47 103 VAL A N 1
ATOM 821 C CA . VAL A 1 103 ? 2.213 -46.562 -4.359 1 40.47 103 VAL A CA 1
ATOM 822 C C . VAL A 1 103 ? 3.307 -47.156 -3.471 1 40.47 103 VAL A C 1
ATOM 824 O O . VAL A 1 103 ? 3.018 -47.719 -2.416 1 40.47 103 VAL A O 1
ATOM 827 N N . VAL A 1 104 ? 4.234 -47.875 -3.955 1 34.78 104 VAL A N 1
ATOM 828 C CA . VAL A 1 104 ? 5.281 -48.219 -3.006 1 34.78 104 VAL A CA 1
ATOM 829 C C . VAL A 1 104 ? 5.855 -46.969 -2.367 1 34.78 104 VAL A C 1
ATOM 831 O O . VAL A 1 104 ? 6.434 -46.125 -3.057 1 34.78 104 VAL A O 1
ATOM 834 N N . GLN A 1 105 ? 5.109 -46.406 -1.42 1 35.62 105 GLN A N 1
ATOM 835 C CA . GLN A 1 105 ? 5.805 -45.469 -0.544 1 35.62 105 GLN A CA 1
ATOM 836 C C . GLN A 1 105 ? 7.156 -46.031 -0.107 1 35.62 105 GLN A C 1
ATOM 838 O O . GLN A 1 105 ? 7.219 -47.031 0.623 1 35.62 105 GLN A O 1
ATOM 843 N N . ASP A 1 106 ? 8.125 -46.25 -0.938 1 33.81 106 ASP A N 1
ATOM 844 C CA . ASP A 1 106 ? 9.398 -46.594 -0.309 1 33.81 106 ASP A CA 1
ATOM 845 C C . ASP A 1 106 ? 9.625 -45.781 0.957 1 33.81 106 ASP A C 1
ATOM 847 O O . ASP A 1 106 ? 9.742 -44.562 0.894 1 33.81 106 ASP A O 1
ATOM 851 N N . THR A 1 107 ? 8.883 -46.219 2.004 1 34.75 107 THR A N 1
ATOM 852 C CA . THR A 1 107 ? 9.219 -45.812 3.365 1 34.75 107 THR A CA 1
ATOM 853 C C . THR A 1 107 ? 10.703 -46.062 3.648 1 34.75 107 THR A C 1
ATOM 855 O O . THR A 1 107 ? 11.086 -46.312 4.789 1 34.75 107 THR A O 1
ATOM 858 N N . ASP A 1 108 ? 11.625 -46.406 2.773 1 33.09 108 ASP A N 1
ATOM 859 C CA . ASP A 1 108 ? 12.938 -46.438 3.42 1 33.09 108 ASP A CA 1
ATOM 860 C C . ASP A 1 108 ? 13.086 -45.344 4.457 1 33.09 108 ASP A C 1
ATOM 862 O O . ASP A 1 108 ? 12.828 -44.156 4.16 1 33.09 108 ASP A O 1
ATOM 866 N N . SER A 1 109 ? 12.961 -45.719 5.777 1 33.56 109 SER A N 1
ATOM 867 C CA . SER A 1 109 ? 13.023 -45.094 7.102 1 33.56 109 SER A CA 1
ATOM 868 C C . SER A 1 109 ? 13.992 -43.906 7.117 1 33.56 109 SER A C 1
ATOM 870 O O . SER A 1 109 ? 14.055 -43.188 8.102 1 33.56 109 SER A O 1
ATOM 872 N N . ASP A 1 110 ? 15.305 -44.188 6.699 1 32.75 110 ASP A N 1
ATOM 873 C CA . ASP A 1 110 ? 16.234 -43.281 7.379 1 32.75 110 ASP A CA 1
ATOM 874 C C . ASP A 1 110 ? 15.883 -41.812 7.09 1 32.75 110 ASP A C 1
ATOM 876 O O . ASP A 1 110 ? 15.891 -40.969 7.992 1 32.75 110 ASP A O 1
ATOM 880 N N . SER A 1 111 ? 16.531 -41.281 5.949 1 33.34 111 SER A N 1
ATOM 881 C CA . SER A 1 111 ? 16.672 -39.812 5.941 1 33.34 111 SER A CA 1
ATOM 882 C C . SER A 1 111 ? 15.32 -39.125 5.738 1 33.34 111 SER A C 1
ATOM 884 O O . SER A 1 111 ? 14.383 -39.75 5.219 1 33.34 111 SER A O 1
ATOM 886 N N . GLU A 1 112 ? 15.047 -37.844 6.168 1 34.78 112 GLU A N 1
ATOM 887 C CA . GLU A 1 112 ? 14.094 -36.75 6.258 1 34.78 112 GLU A CA 1
ATOM 888 C C . GLU A 1 112 ? 13.195 -36.688 5.023 1 34.78 112 GLU A C 1
ATOM 890 O O . GLU A 1 112 ? 11.969 -36.656 5.145 1 34.78 112 GLU A O 1
ATOM 895 N N . GLN A 1 113 ? 13.461 -35.781 4.004 1 38.56 113 GLN A N 1
ATOM 896 C CA . GLN A 1 113 ? 12.719 -35 3.01 1 38.56 113 GLN A CA 1
ATOM 897 C C . GLN A 1 113 ? 12.305 -35.875 1.828 1 38.56 113 GLN A C 1
ATOM 899 O O . GLN A 1 113 ? 12.984 -35.906 0.796 1 38.56 113 GLN A O 1
ATOM 904 N N . SER A 1 114 ? 11.844 -37.062 1.86 1 38.28 114 SER A N 1
ATOM 905 C CA . SER A 1 114 ? 11.633 -37.844 0.65 1 38.28 114 SER A CA 1
ATOM 906 C C . SER A 1 114 ? 10.523 -37.25 -0.21 1 38.28 114 SER A C 1
ATOM 908 O O . SER A 1 114 ? 9.391 -37.094 0.253 1 38.28 114 SER A O 1
ATOM 910 N N . THR A 1 115 ? 10.734 -36.312 -1.136 1 47.75 115 THR A N 1
ATOM 911 C CA . THR A 1 115 ? 9.852 -35.906 -2.223 1 47.75 115 THR A CA 1
ATOM 912 C C . THR A 1 115 ? 9.195 -37.125 -2.871 1 47.75 115 THR A C 1
ATOM 914 O O . THR A 1 115 ? 9.859 -38.125 -3.148 1 47.75 115 THR A O 1
ATOM 917 N N . SER A 1 116 ? 7.961 -37.5 -2.602 1 49.97 116 SER A N 1
ATOM 918 C CA . SER A 1 116 ? 7.258 -38.625 -3.207 1 49.97 116 SER A CA 1
ATOM 919 C C . SER A 1 116 ? 7.172 -38.5 -4.723 1 49.97 116 SER A C 1
ATOM 921 O O . SER A 1 116 ? 6.445 -37.625 -5.223 1 49.97 116 SER A O 1
ATOM 923 N N . THR A 1 117 ? 8.266 -38.656 -5.531 1 53.84 117 THR A N 1
ATOM 924 C CA . THR A 1 117 ? 8.188 -38.812 -6.98 1 53.84 117 THR A CA 1
ATOM 925 C C . THR A 1 117 ? 7.562 -40.156 -7.344 1 53.84 117 THR A C 1
ATOM 927 O O . THR A 1 117 ? 8.031 -41.219 -6.898 1 53.84 117 THR A O 1
ATOM 930 N N . SER A 1 118 ? 6.293 -40.125 -7.793 1 59.34 118 SER A N 1
ATOM 931 C CA . SER A 1 118 ? 5.68 -41.406 -8.172 1 59.34 118 SER A CA 1
ATOM 932 C C . SER A 1 118 ? 5.398 -41.469 -9.672 1 59.34 118 SER A C 1
ATOM 934 O O . SER A 1 118 ? 4.754 -40.562 -10.219 1 59.34 118 SER A O 1
ATOM 936 N N . LYS A 1 119 ? 6.23 -42.344 -10.406 1 70.38 119 LYS A N 1
ATOM 937 C CA . LYS A 1 119 ? 5.836 -42.688 -11.766 1 70.38 119 LYS A CA 1
ATOM 938 C C . LYS A 1 119 ? 4.512 -43.438 -11.781 1 70.38 119 LYS A C 1
ATOM 940 O O . LYS A 1 119 ? 4.426 -44.562 -11.281 1 70.38 119 LYS A O 1
ATOM 945 N N . ILE A 1 120 ? 3.48 -42.688 -12.188 1 68.75 120 ILE A N 1
ATOM 946 C CA . ILE A 1 120 ? 2.156 -43.281 -12.07 1 68.75 120 ILE A CA 1
ATOM 947 C C . ILE A 1 120 ? 1.836 -44.094 -13.336 1 68.75 120 ILE A C 1
ATOM 949 O O . ILE A 1 120 ? 0.914 -44.906 -13.352 1 68.75 120 ILE A O 1
ATOM 953 N N . SER A 1 121 ? 2.523 -43.719 -14.461 1 75.19 121 SER A N 1
ATOM 954 C CA . SER A 1 121 ? 2.482 -44.469 -15.711 1 75.19 121 SER A CA 1
ATOM 955 C C . SER A 1 121 ? 3.791 -44.344 -16.484 1 75.19 121 SER A C 1
ATOM 957 O O . SER A 1 121 ? 4.695 -43.625 -16.047 1 75.19 121 SER A O 1
ATOM 959 N N . ASP A 1 122 ? 3.979 -45.062 -17.547 1 78.81 122 ASP A N 1
ATOM 960 C CA . ASP A 1 122 ? 5.211 -45.062 -18.328 1 78.81 122 ASP A CA 1
ATOM 961 C C . ASP A 1 122 ? 5.543 -43.656 -18.812 1 78.81 122 ASP A C 1
ATOM 963 O O . ASP A 1 122 ? 6.715 -43.281 -18.938 1 78.81 122 ASP A O 1
ATOM 967 N N . ASN A 1 123 ? 4.492 -42.844 -18.938 1 89.06 123 ASN A N 1
ATOM 968 C CA . ASN A 1 123 ? 4.75 -41.531 -19.547 1 89.06 123 ASN A CA 1
ATOM 969 C C . ASN A 1 123 ? 4.309 -40.406 -18.641 1 89.06 123 ASN A C 1
ATOM 971 O O . ASN A 1 123 ? 4.34 -39.219 -19.047 1 89.06 123 ASN A O 1
ATOM 975 N N . ILE A 1 124 ? 3.91 -40.75 -17.422 1 91.88 124 ILE A N 1
ATOM 976 C CA . ILE A 1 124 ? 3.412 -39.719 -16.531 1 91.88 124 ILE A CA 1
ATOM 977 C C . ILE A 1 124 ? 4.129 -39.812 -15.188 1 91.88 124 ILE A C 1
ATOM 979 O O . ILE A 1 124 ? 4.152 -40.875 -14.562 1 91.88 124 ILE A O 1
ATOM 983 N N . THR A 1 125 ? 4.723 -38.781 -14.805 1 92.19 125 THR A N 1
ATOM 984 C CA . THR A 1 125 ? 5.355 -38.656 -13.5 1 92.19 125 THR A CA 1
ATOM 985 C C . THR A 1 125 ? 4.75 -37.5 -12.703 1 92.19 125 THR A C 1
ATOM 987 O O . THR A 1 125 ? 4.613 -36.406 -13.227 1 92.19 125 THR A O 1
ATOM 990 N N . ILE A 1 126 ? 4.402 -37.719 -11.484 1 92.56 126 ILE A N 1
ATOM 991 C CA . ILE A 1 126 ? 3.871 -36.688 -10.602 1 92.56 126 ILE A CA 1
ATOM 992 C C . ILE A 1 126 ? 4.777 -36.531 -9.383 1 92.56 126 ILE A C 1
ATOM 994 O O . ILE A 1 126 ? 5.125 -37.531 -8.734 1 92.56 126 ILE A O 1
ATOM 998 N N . VAL A 1 127 ? 5.219 -35.375 -9.164 1 93.25 127 VAL A N 1
ATOM 999 C CA . VAL A 1 127 ? 5.969 -35 -7.969 1 93.25 127 VAL A CA 1
ATOM 1000 C C . VAL A 1 127 ? 5.141 -34.031 -7.113 1 93.25 127 VAL A C 1
ATOM 1002 O O . VAL A 1 127 ? 4.918 -32.906 -7.496 1 93.25 127 VAL A O 1
ATOM 1005 N N . TYR A 1 128 ? 4.668 -34.5 -5.949 1 93.44 128 TYR A N 1
ATOM 1006 C CA . TYR A 1 128 ? 3.807 -33.688 -5.098 1 93.44 128 TYR A CA 1
ATOM 1007 C C . TYR A 1 128 ? 4.273 -33.75 -3.648 1 93.44 128 TYR A C 1
ATOM 1009 O O . TYR A 1 128 ? 4.516 -34.812 -3.1 1 93.44 128 TYR A O 1
ATOM 1017 N N . ASP A 1 129 ? 4.516 -32.594 -3.07 1 92.88 129 ASP A N 1
ATOM 1018 C CA . ASP A 1 129 ? 4.859 -32.438 -1.662 1 92.88 129 ASP A CA 1
ATOM 1019 C C . ASP A 1 129 ? 4.387 -31.078 -1.142 1 92.88 129 ASP A C 1
ATOM 1021 O O . ASP A 1 129 ? 4.938 -30.047 -1.513 1 92.88 129 ASP A O 1
ATOM 1025 N N . ASP A 1 130 ? 3.41 -31.031 -0.265 1 89 130 ASP A N 1
ATOM 1026 C CA . ASP A 1 130 ? 2.795 -29.781 0.167 1 89 130 ASP A CA 1
ATOM 1027 C C . ASP A 1 130 ? 3.609 -29.125 1.278 1 89 130 ASP A C 1
ATOM 1029 O O . ASP A 1 130 ? 3.238 -28.062 1.781 1 89 130 ASP A O 1
ATOM 1033 N N . THR A 1 131 ? 4.758 -29.688 1.698 1 88.81 131 THR A N 1
ATOM 1034 C CA . THR A 1 131 ? 5.621 -29.109 2.719 1 88.81 131 THR A CA 1
ATOM 1035 C C . THR A 1 131 ? 6.738 -28.281 2.078 1 88.81 131 THR A C 1
ATOM 1037 O O . THR A 1 131 ? 7.457 -27.562 2.77 1 88.81 131 THR A O 1
ATOM 1040 N N . ARG A 1 132 ? 6.84 -28.391 0.802 1 94 132 ARG A N 1
ATOM 1041 C CA . ARG A 1 132 ? 7.844 -27.656 0.029 1 94 132 ARG A CA 1
ATOM 1042 C C . ARG A 1 132 ? 7.184 -26.703 -0.958 1 94 132 ARG A C 1
ATOM 1044 O O . ARG A 1 132 ? 5.996 -26.406 -0.84 1 94 132 ARG A O 1
ATOM 1051 N N . CYS A 1 133 ? 7.988 -26.078 -1.806 1 94.94 133 CYS A N 1
ATOM 1052 C CA . CYS A 1 133 ? 7.387 -25.25 -2.838 1 94.94 133 CYS A CA 1
ATOM 1053 C C . CYS A 1 133 ? 7.742 -25.75 -4.23 1 94.94 133 CYS A C 1
ATOM 1055 O O . CYS A 1 133 ? 8.477 -26.734 -4.367 1 94.94 133 CYS A O 1
ATOM 1057 N N . GLY A 1 134 ? 7.16 -25.188 -5.203 1 96.25 134 GLY A N 1
ATOM 1058 C CA . GLY A 1 134 ? 7.34 -25.656 -6.566 1 96.25 134 GLY A CA 1
ATOM 1059 C C . GLY A 1 134 ? 8.789 -25.625 -7.02 1 96.25 134 GLY A C 1
ATOM 1060 O O . GLY A 1 134 ? 9.273 -26.594 -7.613 1 96.25 134 GLY A O 1
ATOM 1061 N N . SER A 1 135 ? 9.5 -24.578 -6.734 1 97.75 135 SER A N 1
ATOM 1062 C CA . SER A 1 135 ? 10.859 -24.406 -7.223 1 97.75 135 SER A CA 1
ATOM 1063 C C . SER A 1 135 ? 11.82 -25.375 -6.531 1 97.75 135 SER A C 1
ATOM 1065 O O . SER A 1 135 ? 12.727 -25.922 -7.168 1 97.75 135 SER A O 1
ATOM 1067 N N . THR A 1 136 ? 11.68 -25.641 -5.254 1 97.56 136 THR A N 1
ATOM 1068 C CA . THR A 1 136 ? 12.57 -26.562 -4.57 1 97.56 136 THR A CA 1
ATOM 1069 C C . THR A 1 136 ? 12.25 -28 -4.969 1 97.56 136 THR A C 1
ATOM 1071 O O . THR A 1 136 ? 13.148 -28.844 -5.043 1 97.56 136 THR A O 1
ATOM 1074 N N . LEU A 1 137 ? 11 -28.281 -5.199 1 97.12 137 LEU A N 1
ATOM 1075 C CA . LEU A 1 137 ? 10.648 -29.594 -5.75 1 97.12 137 LEU A CA 1
ATOM 1076 C C . LEU A 1 137 ? 11.273 -29.781 -7.125 1 97.12 137 LEU A C 1
ATOM 1078 O O . LEU A 1 137 ? 11.781 -30.859 -7.434 1 97.12 137 LEU A O 1
ATOM 1082 N N . ALA A 1 138 ? 11.195 -28.734 -7.895 1 97.94 138 ALA A N 1
ATOM 1083 C CA . ALA A 1 138 ? 11.836 -28.781 -9.203 1 97.94 138 ALA A CA 1
ATOM 1084 C C . ALA A 1 138 ? 13.336 -29.031 -9.07 1 97.94 138 ALA A C 1
ATOM 1086 O O . ALA A 1 138 ? 13.906 -29.828 -9.82 1 97.94 138 ALA A O 1
ATOM 1087 N N . TRP A 1 139 ? 13.953 -28.375 -8.141 1 97.94 139 TRP A N 1
ATOM 1088 C CA . TRP A 1 139 ? 15.383 -28.578 -7.91 1 97.94 139 TRP A CA 1
ATOM 1089 C C . TRP A 1 139 ? 15.68 -30.047 -7.59 1 97.94 139 TRP A C 1
ATOM 1091 O O . TRP A 1 139 ? 16.594 -30.641 -8.156 1 97.94 139 TRP A O 1
ATOM 1101 N N . SER A 1 140 ? 14.938 -30.594 -6.699 1 96.44 140 SER A N 1
ATOM 1102 C CA . SER A 1 140 ? 15.125 -31.984 -6.309 1 96.44 140 SER A CA 1
ATOM 1103 C C . SER A 1 140 ? 14.93 -32.906 -7.496 1 96.44 140 SER A C 1
ATOM 1105 O O . SER A 1 140 ? 15.648 -33.906 -7.637 1 96.44 140 SER A O 1
ATOM 1107 N N . TYR A 1 141 ? 13.984 -32.625 -8.305 1 95.62 141 TYR A N 1
ATOM 1108 C CA . TYR A 1 141 ? 13.703 -33.438 -9.469 1 95.62 141 TYR A CA 1
ATOM 1109 C C . TYR A 1 141 ? 14.852 -33.406 -10.461 1 95.62 141 TYR A C 1
ATOM 1111 O O . TYR A 1 141 ? 15.312 -34.438 -10.945 1 95.62 141 TYR A O 1
ATOM 1119 N N . PHE A 1 142 ? 15.398 -32.25 -10.742 1 96.56 142 PHE A N 1
ATOM 1120 C CA . PHE A 1 142 ? 16.359 -32.094 -11.828 1 96.56 142 PHE A CA 1
ATOM 1121 C C . PHE A 1 142 ? 17.781 -32.312 -11.336 1 96.56 142 PHE A C 1
ATOM 1123 O O . PHE A 1 142 ? 18.641 -32.75 -12.109 1 96.56 142 PHE A O 1
ATOM 1130 N N . PHE A 1 143 ? 18.031 -32.094 -10.055 1 96.31 143 PHE A N 1
ATOM 1131 C CA . PHE A 1 143 ? 19.406 -32.125 -9.578 1 96.31 143 PHE A CA 1
ATOM 1132 C C . PHE A 1 143 ? 19.594 -33.156 -8.492 1 96.31 143 PHE A C 1
ATOM 1134 O O . PHE A 1 143 ? 20.703 -33.375 -7.984 1 96.31 143 PHE A O 1
ATOM 1141 N N . GLY A 1 144 ? 18.562 -33.781 -8.133 1 93.38 144 GLY A N 1
ATOM 1142 C CA . GLY A 1 144 ? 18.641 -34.875 -7.199 1 93.38 144 GLY A CA 1
ATOM 1143 C C . GLY A 1 144 ? 19.031 -34.469 -5.797 1 93.38 144 GLY A C 1
ATOM 1144 O O . GLY A 1 144 ? 18.391 -33.594 -5.211 1 93.38 144 GLY A O 1
ATOM 1145 N N . ARG A 1 145 ? 20.141 -34.938 -5.359 1 92.44 145 ARG A N 1
ATOM 1146 C CA . ARG A 1 145 ? 20.531 -34.75 -3.967 1 92.44 145 ARG A CA 1
ATOM 1147 C C . ARG A 1 145 ? 21.484 -33.562 -3.822 1 92.44 145 ARG A C 1
ATOM 1149 O O . ARG A 1 145 ? 22.031 -33.344 -2.742 1 92.44 145 ARG A O 1
ATOM 1156 N N . GLN A 1 146 ? 21.625 -32.875 -4.867 1 95 146 GLN A N 1
ATOM 1157 C CA . GLN A 1 146 ? 22.469 -31.688 -4.762 1 95 146 GLN A CA 1
ATOM 1158 C C . GLN A 1 146 ? 21.875 -30.672 -3.789 1 95 146 GLN A C 1
ATOM 1160 O O . GLN A 1 146 ? 20.641 -30.562 -3.682 1 95 146 GLN A O 1
ATOM 1165 N N . LYS A 1 147 ? 22.781 -30.016 -3.16 1 96.38 147 LYS A N 1
ATOM 1166 C CA . LYS A 1 147 ? 22.328 -29.031 -2.18 1 96.38 147 LYS A CA 1
ATOM 1167 C C . LYS A 1 147 ? 21.484 -27.938 -2.838 1 96.38 147 LYS A C 1
ATOM 1169 O O . LYS A 1 147 ? 21.844 -27.422 -3.895 1 96.38 147 LYS A O 1
ATOM 1174 N N . ILE A 1 148 ? 20.391 -27.562 -2.258 1 97.19 148 ILE A N 1
ATOM 1175 C CA . ILE A 1 148 ? 19.484 -26.516 -2.762 1 97.19 148 ILE A CA 1
ATOM 1176 C C . ILE A 1 148 ? 20.141 -25.156 -2.609 1 97.19 148 ILE A C 1
ATOM 1178 O O . ILE A 1 148 ? 20.656 -24.812 -1.535 1 97.19 148 ILE A O 1
ATOM 1182 N N . PRO A 1 149 ? 20.172 -24.359 -3.648 1 97.81 149 PRO A N 1
ATOM 1183 C CA . PRO A 1 149 ? 20.75 -23.016 -3.545 1 97.81 149 PRO A CA 1
ATOM 1184 C C . PRO A 1 149 ? 20.016 -22.156 -2.516 1 97.81 149 PRO A C 1
ATOM 1186 O O . PRO A 1 149 ? 18.812 -22.281 -2.338 1 97.81 149 PRO A O 1
ATOM 1189 N N . LEU A 1 150 ? 20.797 -21.25 -1.932 1 97.69 150 LEU A N 1
ATOM 1190 C CA . LEU A 1 150 ? 20.312 -20.422 -0.839 1 97.69 150 LEU A CA 1
ATOM 1191 C C . LEU A 1 150 ? 19.094 -19.609 -1.281 1 97.69 150 LEU A C 1
ATOM 1193 O O . LEU A 1 150 ? 18.125 -19.484 -0.537 1 97.69 150 LEU A O 1
ATOM 1197 N N . PHE A 1 151 ? 19.141 -19.047 -2.506 1 98.19 151 PHE A N 1
ATOM 1198 C CA . PHE A 1 151 ? 18.062 -18.172 -2.932 1 98.19 151 PHE A CA 1
ATOM 1199 C C . PHE A 1 151 ? 16.75 -18.938 -3.059 1 98.19 151 PHE A C 1
ATOM 1201 O O . PHE A 1 151 ? 15.672 -18.406 -2.795 1 98.19 151 PHE A O 1
ATOM 1208 N N . LEU A 1 152 ? 16.812 -20.234 -3.4 1 98.19 152 LEU A N 1
ATOM 1209 C CA . LEU A 1 152 ? 15.609 -21.062 -3.506 1 98.19 152 LEU A CA 1
ATOM 1210 C C . LEU A 1 152 ? 15.031 -21.344 -2.127 1 98.19 152 LEU A C 1
ATOM 1212 O O . LEU A 1 152 ? 13.812 -21.469 -1.976 1 98.19 152 LEU A O 1
ATOM 1216 N N . LYS A 1 153 ? 15.891 -21.484 -1.162 1 97.56 153 LYS A N 1
ATOM 1217 C CA . LYS A 1 153 ? 15.414 -21.656 0.207 1 97.56 153 LYS A CA 1
ATOM 1218 C C . LYS A 1 153 ? 14.586 -20.453 0.657 1 97.56 153 LYS A C 1
ATOM 1220 O O . LYS A 1 153 ? 13.562 -20.625 1.326 1 97.56 153 LYS A O 1
ATOM 1225 N N . TYR A 1 154 ? 15.023 -19.25 0.279 1 97.62 154 TYR A N 1
ATOM 1226 C CA . TYR A 1 154 ? 14.281 -18.047 0.617 1 97.62 154 TYR A CA 1
ATOM 1227 C C . TYR A 1 154 ? 12.953 -18 -0.135 1 97.62 154 TYR A C 1
ATOM 1229 O O . TYR A 1 154 ? 11.938 -17.578 0.417 1 97.62 154 TYR A O 1
ATOM 1237 N N . VAL A 1 155 ? 12.945 -18.422 -1.368 1 97.12 155 VAL A N 1
ATOM 1238 C CA . VAL A 1 155 ? 11.719 -18.469 -2.158 1 97.12 155 VAL A CA 1
ATOM 1239 C C . VAL A 1 155 ? 10.727 -19.422 -1.519 1 97.12 155 VAL A C 1
ATOM 1241 O O . VAL A 1 155 ? 9.539 -19.109 -1.382 1 97.12 155 VAL A O 1
ATOM 1244 N N . GLU A 1 156 ? 11.227 -20.578 -1.098 1 96 156 GLU A N 1
ATOM 1245 C CA . GLU A 1 156 ? 10.375 -21.562 -0.429 1 96 156 GLU A CA 1
ATOM 1246 C C . GLU A 1 156 ? 9.82 -21 0.88 1 96 156 GLU A C 1
ATOM 1248 O O . GLU A 1 156 ? 8.633 -21.156 1.173 1 96 156 GLU A O 1
ATOM 1253 N N . ASP A 1 157 ? 10.695 -20.391 1.634 1 93.75 157 ASP A N 1
ATOM 1254 C CA . ASP A 1 157 ? 10.305 -19.812 2.914 1 93.75 157 ASP A CA 1
ATOM 1255 C C . ASP A 1 157 ? 9.164 -18.812 2.738 1 93.75 157 ASP A C 1
ATOM 1257 O O . ASP A 1 157 ? 8.195 -18.812 3.506 1 93.75 157 ASP A O 1
ATOM 1261 N N . GLN A 1 158 ? 9.242 -18.031 1.726 1 90.94 158 GLN A N 1
ATOM 1262 C CA . GLN A 1 158 ? 8.211 -17.031 1.423 1 90.94 158 GLN A CA 1
ATOM 1263 C C . GLN A 1 158 ? 6.941 -17.703 0.906 1 90.94 158 GLN A C 1
ATOM 1265 O O . GLN A 1 158 ? 5.836 -17.344 1.31 1 90.94 158 GLN A O 1
ATOM 1270 N N . ASP A 1 159 ? 7.086 -18.578 0.014 1 89.19 159 ASP A N 1
ATOM 1271 C CA . ASP A 1 159 ? 5.945 -19.203 -0.644 1 89.19 159 ASP A CA 1
ATOM 1272 C C . ASP A 1 159 ? 5.105 -20 0.352 1 89.19 159 ASP A C 1
ATOM 1274 O O . ASP A 1 159 ? 3.877 -19.984 0.288 1 89.19 159 ASP A O 1
ATOM 1278 N N . THR A 1 160 ? 5.797 -20.719 1.263 1 85.31 160 THR A N 1
ATOM 1279 C CA . THR A 1 160 ? 5.105 -21.562 2.234 1 85.31 160 THR A CA 1
ATOM 1280 C C . THR A 1 160 ? 4.613 -20.719 3.416 1 85.31 160 THR A C 1
ATOM 1282 O O . THR A 1 160 ? 3.791 -21.188 4.207 1 85.31 160 THR A O 1
ATOM 1285 N N . GLY A 1 161 ? 5.172 -19.516 3.586 1 78.94 161 GLY A N 1
ATOM 1286 C CA . GLY A 1 161 ? 4.738 -18.625 4.652 1 78.94 161 GLY A CA 1
ATOM 1287 C C . GLY A 1 161 ? 5.316 -19 6.004 1 78.94 161 GLY A C 1
ATOM 1288 O O . GLY A 1 161 ? 4.773 -18.594 7.043 1 78.94 161 GLY A O 1
ATOM 1289 N N . HIS A 1 162 ? 6.348 -19.797 6.043 1 80.81 162 HIS A N 1
ATOM 1290 C CA . HIS A 1 162 ? 6.93 -20.219 7.312 1 80.81 162 HIS A CA 1
ATOM 1291 C C . HIS A 1 162 ? 7.84 -19.125 7.879 1 80.81 162 HIS A C 1
ATOM 1293 O O . HIS A 1 162 ? 7.965 -19 9.102 1 80.81 162 HIS A O 1
ATOM 1299 N N . TRP A 1 163 ? 8.484 -18.406 7.031 1 84.38 163 TRP A N 1
ATOM 1300 C CA . TRP A 1 163 ? 9.344 -17.281 7.395 1 84.38 163 TRP A CA 1
ATOM 1301 C C . TRP A 1 163 ? 10.344 -17.672 8.469 1 84.38 163 TRP A C 1
ATOM 1303 O O . TRP A 1 163 ? 10.508 -16.969 9.469 1 84.38 163 TRP A O 1
ATOM 1313 N N . ILE A 1 164 ? 10.945 -18.75 8.281 1 90.06 164 ILE A N 1
ATOM 1314 C CA . ILE A 1 164 ? 11.836 -19.312 9.289 1 90.06 164 ILE A CA 1
ATOM 1315 C C . ILE A 1 164 ? 13.195 -18.609 9.219 1 90.06 164 ILE A C 1
ATOM 1317 O O . ILE A 1 164 ? 13.922 -18.547 10.211 1 90.06 164 ILE A O 1
ATOM 1321 N N . TYR A 1 165 ? 13.547 -18.047 8.086 1 94.25 165 TYR A N 1
ATOM 1322 C CA . TYR A 1 165 ? 14.812 -17.344 7.926 1 94.25 165 TYR A CA 1
ATOM 1323 C C . TYR A 1 165 ? 14.617 -15.844 8.086 1 94.25 165 TYR A C 1
ATOM 1325 O O . TYR A 1 165 ? 13.828 -15.234 7.363 1 94.25 165 TYR A O 1
ATOM 1333 N N . PRO A 1 166 ? 15.352 -15.234 8.945 1 93.94 166 PRO A N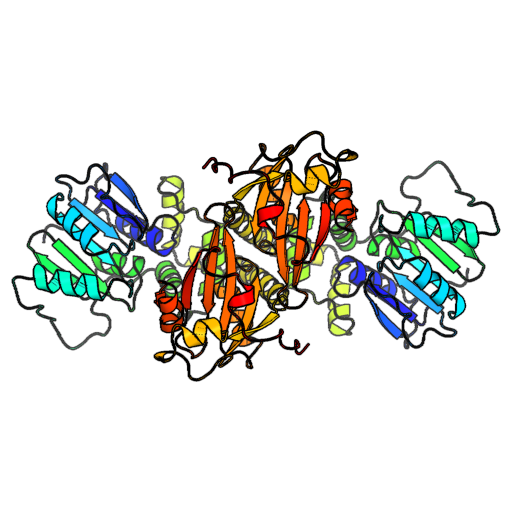 1
ATOM 1334 C CA . PRO A 1 166 ? 15.188 -13.797 9.188 1 93.94 166 PRO A CA 1
ATOM 1335 C C . PRO A 1 166 ? 15.516 -12.945 7.965 1 93.94 166 PRO A C 1
ATOM 1337 O O . PRO A 1 166 ? 15.023 -11.82 7.84 1 93.94 166 PRO A O 1
ATOM 1340 N N . ARG A 1 167 ? 16.297 -13.539 7.102 1 96.5 167 ARG A N 1
ATOM 1341 C CA . ARG A 1 167 ? 16.75 -12.75 5.961 1 96.5 167 ARG A CA 1
ATOM 1342 C C . ARG A 1 167 ? 15.859 -12.984 4.746 1 96.5 167 ARG A C 1
ATOM 1344 O O . ARG A 1 167 ? 16.109 -12.422 3.674 1 96.5 167 ARG A O 1
ATOM 1351 N N . THR A 1 168 ? 14.797 -13.742 4.895 1 96.69 168 THR A N 1
ATOM 1352 C CA . THR A 1 168 ? 13.922 -14.055 3.771 1 96.69 168 THR A CA 1
ATOM 1353 C C . THR A 1 168 ? 13.219 -12.797 3.262 1 96.69 168 THR A C 1
ATOM 1355 O O . THR A 1 168 ? 13.258 -12.508 2.064 1 96.69 168 THR A O 1
ATOM 1358 N N . LYS A 1 169 ? 12.688 -11.977 4.172 1 95.19 169 LYS A N 1
ATOM 1359 C CA . LYS A 1 169 ? 11.922 -10.805 3.752 1 95.19 169 LYS A CA 1
ATOM 1360 C C . LYS A 1 169 ? 12.805 -9.805 3.01 1 95.19 169 LYS A C 1
ATOM 1362 O O . LYS A 1 169 ? 12.508 -9.445 1.869 1 95.19 169 LYS A O 1
ATOM 1367 N N . PRO A 1 170 ? 13.938 -9.469 3.656 1 97.56 170 PRO A N 1
ATOM 1368 C CA . PRO A 1 170 ? 14.828 -8.57 2.918 1 97.56 170 PRO A CA 1
ATOM 1369 C C . PRO A 1 170 ? 15.203 -9.117 1.541 1 97.56 170 PRO A C 1
ATOM 1371 O O . PRO A 1 170 ? 15.227 -8.367 0.562 1 97.56 170 PRO A O 1
ATOM 1374 N N . PHE A 1 171 ? 15.477 -10.391 1.449 1 98.19 171 PHE A N 1
ATOM 1375 C CA . PHE A 1 171 ? 15.867 -10.984 0.176 1 98.19 171 PHE A CA 1
ATOM 1376 C C . PHE A 1 171 ? 14.742 -10.875 -0.842 1 98.19 171 PHE A C 1
ATOM 1378 O O . PHE A 1 171 ? 14.961 -10.461 -1.98 1 98.19 171 PHE A O 1
ATOM 1385 N N . ILE A 1 172 ? 13.539 -11.188 -0.47 1 96.88 172 ILE A N 1
ATOM 1386 C CA . ILE A 1 172 ? 12.391 -11.234 -1.365 1 96.88 172 ILE A CA 1
ATOM 1387 C C . ILE A 1 172 ? 12.07 -9.828 -1.863 1 96.88 172 ILE A C 1
ATOM 1389 O O . ILE A 1 172 ? 11.781 -9.633 -3.047 1 96.88 172 ILE A O 1
ATOM 1393 N N . TYR A 1 173 ? 12.125 -8.828 -0.961 1 96.25 173 TYR A N 1
ATOM 1394 C CA . TYR A 1 173 ? 11.859 -7.449 -1.368 1 96.25 173 TYR A CA 1
ATOM 1395 C C . TYR A 1 173 ? 12.859 -6.988 -2.424 1 96.25 173 TYR A C 1
ATOM 1397 O O . TYR A 1 173 ? 12.477 -6.375 -3.422 1 96.25 173 TYR A O 1
ATOM 1405 N N . ALA A 1 174 ? 14.094 -7.336 -2.162 1 97.75 174 ALA A N 1
ATOM 1406 C CA . ALA A 1 174 ? 15.125 -6.965 -3.123 1 97.75 174 ALA A CA 1
ATOM 1407 C C . ALA A 1 174 ? 14.961 -7.727 -4.434 1 97.75 174 ALA A C 1
ATOM 1409 O O . ALA A 1 174 ? 15.094 -7.148 -5.516 1 97.75 174 ALA A O 1
ATOM 1410 N N . LEU A 1 175 ? 14.656 -9.008 -4.324 1 97.56 175 LEU A N 1
ATOM 1411 C CA . LEU A 1 175 ? 14.469 -9.828 -5.516 1 97.56 175 LEU A CA 1
ATOM 1412 C C . LEU A 1 175 ? 13.352 -9.266 -6.395 1 97.56 175 LEU A C 1
ATOM 1414 O O . LEU A 1 175 ? 13.539 -9.086 -7.598 1 97.56 175 LEU A O 1
ATOM 1418 N N . ARG A 1 176 ? 12.273 -8.906 -5.848 1 94.44 176 ARG A N 1
ATOM 1419 C CA . ARG A 1 176 ? 11.125 -8.375 -6.57 1 94.44 176 ARG A CA 1
ATOM 1420 C C . ARG A 1 176 ? 11.445 -7.02 -7.199 1 94.44 176 ARG A C 1
ATOM 1422 O O . ARG A 1 176 ? 10.93 -6.688 -8.266 1 94.44 176 ARG A O 1
ATOM 1429 N N . SER A 1 177 ? 12.312 -6.316 -6.543 1 95.44 177 SER A N 1
ATOM 1430 C CA . SER A 1 177 ? 12.617 -4.957 -6.969 1 95.44 177 SER A CA 1
ATOM 1431 C C . SER A 1 177 ? 13.648 -4.945 -8.086 1 95.44 177 SER A C 1
ATOM 1433 O O . SER A 1 177 ? 13.648 -4.051 -8.938 1 95.44 177 SER A O 1
ATOM 1435 N N . TYR A 1 178 ? 14.578 -5.938 -8.109 1 96.19 178 TYR A N 1
ATOM 1436 C CA . TYR A 1 178 ? 15.727 -5.848 -9 1 96.19 178 TYR A CA 1
ATOM 1437 C C . TYR A 1 178 ? 15.648 -6.891 -10.109 1 96.19 178 TYR A C 1
ATOM 1439 O O . TYR A 1 178 ? 16.359 -6.801 -11.109 1 96.19 178 TYR A O 1
ATOM 1447 N N . TYR A 1 179 ? 14.805 -7.887 -9.914 1 95.75 179 TYR A N 1
ATOM 1448 C CA . TYR A 1 179 ? 14.781 -8.992 -10.859 1 95.75 179 TYR A CA 1
ATOM 1449 C C . TYR A 1 179 ? 13.414 -9.117 -11.523 1 95.75 179 TYR A C 1
ATOM 1451 O O . TYR A 1 179 ? 12.391 -9.156 -10.844 1 95.75 179 TYR A O 1
ATOM 1459 N N . LYS A 1 180 ? 13.453 -9.25 -12.82 1 93.62 180 LYS A N 1
ATOM 1460 C CA . LYS A 1 180 ? 12.227 -9.438 -13.586 1 93.62 180 LYS A CA 1
ATOM 1461 C C . LYS A 1 180 ? 11.906 -10.922 -13.75 1 93.62 180 LYS A C 1
ATOM 1463 O O . LYS A 1 180 ? 12.805 -11.758 -13.781 1 93.62 180 LYS A O 1
ATOM 1468 N N . LEU A 1 181 ? 10.617 -11.172 -13.812 1 95 181 LEU A N 1
ATOM 1469 C CA . LEU A 1 181 ? 10.164 -12.531 -14.078 1 95 181 LEU A CA 1
ATOM 1470 C C . LEU A 1 181 ? 9.906 -12.742 -15.562 1 95 181 LEU A C 1
ATOM 1472 O O . LEU A 1 181 ? 8.781 -13.055 -15.961 1 95 181 LEU A O 1
ATOM 1476 N N . ASN A 1 182 ? 10.961 -12.484 -16.266 1 94.81 182 ASN A N 1
ATOM 1477 C CA . ASN A 1 182 ? 10.922 -12.609 -17.719 1 94.81 182 ASN A CA 1
ATOM 1478 C C . ASN A 1 182 ? 11.828 -13.734 -18.203 1 94.81 182 ASN A C 1
ATOM 1480 O O . ASN A 1 182 ? 12.906 -13.953 -17.656 1 94.81 182 ASN A O 1
ATOM 1484 N N . THR A 1 183 ? 11.391 -14.391 -19.328 1 95.62 183 THR A N 1
ATOM 1485 C CA . THR A 1 183 ? 12.117 -15.57 -19.797 1 95.62 183 THR A CA 1
ATOM 1486 C C . THR A 1 183 ? 13.172 -15.18 -20.828 1 95.62 183 THR A C 1
ATOM 1488 O O . THR A 1 183 ? 13.758 -16.047 -21.484 1 95.62 183 THR A O 1
ATOM 1491 N N . ASP A 1 184 ? 13.438 -13.922 -20.938 1 95.12 184 ASP A N 1
ATOM 1492 C CA . ASP A 1 184 ? 14.453 -13.484 -21.891 1 95.12 184 ASP A CA 1
ATOM 1493 C C . ASP A 1 184 ? 15.859 -13.773 -21.375 1 95.12 184 ASP A C 1
ATOM 1495 O O . ASP A 1 184 ? 16.047 -14.031 -20.188 1 95.12 184 ASP A O 1
ATOM 1499 N N . THR A 1 185 ? 16.797 -13.797 -22.281 1 94.94 185 THR A N 1
ATOM 1500 C CA . THR A 1 185 ? 18.172 -14.172 -21.984 1 94.94 185 THR A CA 1
ATOM 1501 C C . THR A 1 185 ? 18.766 -13.242 -20.938 1 94.94 185 THR A C 1
ATOM 1503 O O . THR A 1 185 ? 19.469 -13.688 -20.016 1 94.94 185 THR A O 1
ATOM 1506 N N . GLU A 1 186 ? 18.5 -12.031 -21.047 1 96 186 GLU A N 1
ATOM 1507 C CA . GLU A 1 186 ? 19.047 -11.055 -20.109 1 96 186 GLU A CA 1
ATOM 1508 C C . GLU A 1 186 ? 18.562 -11.32 -18.688 1 96 186 GLU A C 1
ATOM 1510 O O . GLU A 1 186 ? 19.375 -11.344 -17.75 1 96 186 GLU A O 1
ATOM 1515 N N . SER A 1 187 ? 17.281 -11.477 -18.516 1 96.19 187 SER A N 1
ATOM 1516 C CA . SER A 1 187 ? 16.703 -11.773 -17.219 1 96.19 187 SER A CA 1
ATOM 1517 C C . SER A 1 187 ? 17.25 -13.086 -16.656 1 96.19 187 SER A C 1
ATOM 1519 O O . SER A 1 187 ? 17.609 -13.156 -15.477 1 96.19 187 SER A O 1
ATOM 1521 N N . LEU A 1 188 ? 17.391 -14.086 -17.5 1 96.62 188 LEU A N 1
ATOM 1522 C CA . LEU A 1 188 ? 17.875 -15.391 -17.047 1 96.62 188 LEU A CA 1
ATOM 1523 C C . LEU A 1 188 ? 19.344 -15.312 -16.641 1 96.62 188 LEU A C 1
ATOM 1525 O O . LEU A 1 188 ? 19.75 -15.961 -15.672 1 96.62 188 LEU A O 1
ATOM 1529 N N . ASN A 1 189 ? 20.094 -14.562 -17.344 1 97 189 ASN A N 1
ATOM 1530 C CA . ASN A 1 189 ? 21.484 -14.359 -16.969 1 97 189 ASN A CA 1
ATOM 1531 C C . ASN A 1 189 ? 21.594 -13.695 -15.602 1 97 189 ASN A C 1
ATOM 1533 O O . ASN A 1 189 ? 22.484 -14.039 -14.812 1 97 189 ASN A O 1
ATOM 1537 N N . ARG A 1 190 ? 20.734 -12.781 -15.367 1 97 190 ARG A N 1
ATOM 1538 C CA . ARG A 1 190 ? 20.719 -12.133 -14.062 1 97 190 ARG A CA 1
ATOM 1539 C C . ARG A 1 190 ? 20.359 -13.125 -12.961 1 97 190 ARG A C 1
ATOM 1541 O O . ARG A 1 190 ? 20.984 -13.133 -11.898 1 97 190 ARG A O 1
ATOM 1548 N N . TRP A 1 191 ? 19.375 -13.93 -13.203 1 98.06 191 TRP A N 1
ATOM 1549 C CA . TRP A 1 191 ? 18.953 -14.93 -12.227 1 98.06 191 TRP A CA 1
ATOM 1550 C C . TRP A 1 191 ? 20.062 -15.922 -11.945 1 98.06 191 TRP A C 1
ATOM 1552 O O . TRP A 1 191 ? 20.203 -16.422 -10.828 1 98.06 191 TRP A O 1
ATOM 1562 N N . PHE A 1 192 ? 20.891 -16.219 -12.953 1 98.06 192 PHE A N 1
ATOM 1563 C CA . PHE A 1 192 ? 22.016 -17.141 -12.797 1 98.06 192 PHE A CA 1
ATOM 1564 C C . PHE A 1 192 ? 22.953 -16.672 -11.703 1 98.06 192 PHE A C 1
ATOM 1566 O O . PHE A 1 192 ? 23.547 -17.484 -10.992 1 98.06 192 PHE A O 1
ATOM 1573 N N . LYS A 1 193 ? 23.016 -15.391 -11.523 1 97.75 193 LYS A N 1
ATOM 1574 C CA . LYS A 1 193 ? 23.906 -14.805 -10.531 1 97.75 193 LYS A CA 1
ATOM 1575 C C . LYS A 1 193 ? 23.453 -15.141 -9.109 1 97.75 193 LYS A C 1
ATOM 1577 O O . LYS A 1 193 ? 24.234 -15.047 -8.164 1 97.75 193 LYS A O 1
ATOM 1582 N N . LEU A 1 194 ? 22.219 -15.5 -8.961 1 98.12 194 LEU A N 1
ATOM 1583 C CA . LEU A 1 194 ? 21.656 -15.797 -7.648 1 98.12 194 LEU A CA 1
ATOM 1584 C C . LEU A 1 194 ? 22.172 -17.125 -7.125 1 98.12 194 LEU A C 1
ATOM 1586 O O . LEU A 1 194 ? 22.031 -17.438 -5.941 1 98.12 194 LEU A O 1
ATOM 1590 N N . LEU A 1 195 ? 22.859 -17.922 -7.996 1 97.81 195 LEU A N 1
ATOM 1591 C CA . LEU A 1 195 ? 23.438 -19.188 -7.559 1 97.81 195 LEU A CA 1
ATOM 1592 C C . LEU A 1 195 ? 24.656 -18.938 -6.676 1 97.81 195 LEU A C 1
ATOM 1594 O O . LEU A 1 195 ? 25.078 -19.828 -5.934 1 97.81 195 LEU A O 1
ATOM 1598 N N . ASN A 1 196 ? 25.203 -17.734 -6.785 1 97.31 196 ASN A N 1
ATOM 1599 C CA . ASN A 1 196 ? 26.328 -17.328 -5.953 1 97.31 196 ASN A CA 1
ATOM 1600 C C . ASN A 1 196 ? 25.859 -16.703 -4.641 1 97.31 196 ASN A C 1
ATOM 1602 O O . ASN A 1 196 ? 25.156 -15.695 -4.645 1 97.31 196 ASN A O 1
ATOM 1606 N N . LYS A 1 197 ? 26.344 -17.219 -3.545 1 96.81 197 LYS A N 1
ATOM 1607 C CA . LYS A 1 197 ? 25.922 -16.781 -2.215 1 96.81 197 LYS A CA 1
ATOM 1608 C C . LYS A 1 197 ? 26.297 -15.328 -1.96 1 96.81 197 LYS A C 1
ATOM 1610 O O . LYS A 1 197 ? 25.578 -14.617 -1.24 1 96.81 197 LYS A O 1
ATOM 1615 N N . GLU A 1 198 ? 27.328 -14.906 -2.533 1 97.62 198 GLU A N 1
ATOM 1616 C CA . GLU A 1 198 ? 27.766 -13.523 -2.348 1 97.62 198 GLU A CA 1
ATOM 1617 C C . GLU A 1 198 ? 26.766 -12.547 -2.975 1 97.62 198 GLU A C 1
ATOM 1619 O O . GLU A 1 198 ? 26.5 -11.477 -2.42 1 97.62 198 GLU A O 1
ATOM 1624 N N . ASN A 1 199 ? 26.297 -12.914 -4.129 1 97.75 199 ASN A N 1
ATOM 1625 C CA . ASN A 1 199 ? 25.312 -12.07 -4.785 1 97.75 199 ASN A CA 1
ATOM 1626 C C . ASN A 1 199 ? 24 -12.031 -4 1 97.75 199 ASN A C 1
ATOM 1628 O O . ASN A 1 199 ? 23.344 -10.992 -3.926 1 97.75 199 ASN A O 1
ATOM 1632 N N . VAL A 1 200 ? 23.656 -13.125 -3.408 1 98.25 200 VAL A N 1
ATOM 1633 C CA . VAL A 1 200 ? 22.469 -13.188 -2.561 1 98.25 200 VAL A CA 1
ATOM 1634 C C . VAL A 1 200 ? 22.656 -12.289 -1.34 1 98.25 200 VAL A C 1
ATOM 1636 O O . VAL A 1 200 ? 21.75 -11.539 -0.969 1 98.25 200 VAL A O 1
ATOM 1639 N N . ALA A 1 201 ? 23.828 -12.336 -0.761 1 98 201 ALA A N 1
ATOM 1640 C CA . ALA A 1 201 ? 24.141 -11.508 0.405 1 98 201 ALA A CA 1
ATOM 1641 C C . ALA A 1 201 ? 24.031 -10.023 0.066 1 98 201 ALA A C 1
ATOM 1643 O O . ALA A 1 201 ? 23.531 -9.234 0.864 1 98 201 ALA A O 1
ATOM 1644 N N . LYS A 1 202 ? 24.516 -9.703 -1.065 1 97.56 202 LYS A N 1
ATOM 1645 C CA . LYS A 1 202 ? 24.438 -8.312 -1.516 1 97.56 202 LYS A CA 1
ATOM 1646 C C . LYS A 1 202 ? 22.984 -7.879 -1.678 1 97.56 202 LYS A C 1
ATOM 1648 O O . LYS A 1 202 ? 22.625 -6.758 -1.316 1 97.56 202 LYS A O 1
ATOM 1653 N N . LEU A 1 203 ? 22.172 -8.695 -2.217 1 97.5 203 LEU A N 1
ATOM 1654 C CA . LEU A 1 203 ? 20.75 -8.406 -2.383 1 97.5 203 LEU A CA 1
ATOM 1655 C C . LEU A 1 203 ? 20.078 -8.242 -1.03 1 97.5 203 LEU A C 1
ATOM 1657 O O . LEU A 1 203 ? 19.25 -7.34 -0.853 1 97.5 203 LEU A O 1
ATOM 1661 N N . ILE A 1 204 ? 20.469 -9.086 -0.105 1 98.06 204 ILE A N 1
ATOM 1662 C CA . ILE A 1 204 ? 19.891 -9.023 1.232 1 98.06 204 ILE A CA 1
ATOM 1663 C C . ILE A 1 204 ? 20.219 -7.688 1.885 1 98.06 204 ILE A C 1
ATOM 1665 O O . ILE A 1 204 ? 19.375 -7.078 2.537 1 98.06 204 ILE A O 1
ATOM 1669 N N . LYS A 1 205 ? 21.391 -7.27 1.671 1 97.44 205 LYS A N 1
ATOM 1670 C CA . LYS A 1 205 ? 21.812 -5.98 2.221 1 97.44 205 LYS A CA 1
ATOM 1671 C C . LYS A 1 205 ? 20.922 -4.852 1.692 1 97.44 205 LYS A C 1
ATOM 1673 O O . LYS A 1 205 ? 20.438 -4.031 2.467 1 97.44 205 LYS A O 1
ATOM 1678 N N . LYS A 1 206 ? 20.703 -4.824 0.436 1 96.88 206 LYS A N 1
ATOM 1679 C CA . LYS A 1 206 ? 19.812 -3.838 -0.161 1 96.88 206 LYS A CA 1
ATOM 1680 C C . LYS A 1 206 ? 18.375 -4.004 0.357 1 96.88 206 LYS A C 1
ATOM 1682 O O . LYS A 1 206 ? 17.703 -3.02 0.663 1 96.88 206 LYS A O 1
ATOM 1687 N N . GLY A 1 207 ? 17.984 -5.25 0.516 1 98 207 GLY A N 1
ATOM 1688 C CA . GLY A 1 207 ? 16.641 -5.578 0.93 1 98 207 GLY A CA 1
ATOM 1689 C C . GLY A 1 207 ? 16.344 -5.188 2.365 1 98 207 GLY A C 1
ATOM 1690 O O . GLY A 1 207 ? 15.18 -5.02 2.742 1 98 207 GLY A O 1
ATOM 1691 N N . THR A 1 208 ? 17.375 -5.066 3.129 1 97.44 208 THR A N 1
ATOM 1692 C CA . THR A 1 208 ? 17.188 -4.684 4.523 1 97.44 208 THR A CA 1
ATOM 1693 C C . THR A 1 208 ? 16.594 -3.281 4.625 1 97.44 208 THR A C 1
ATOM 1695 O O . THR A 1 208 ? 15.75 -3.018 5.484 1 97.44 208 THR A O 1
ATOM 1698 N N . TYR A 1 209 ? 16.969 -2.408 3.742 1 97 209 TYR A N 1
ATOM 1699 C CA . TYR A 1 209 ? 16.406 -1.067 3.701 1 97 209 TYR A CA 1
ATOM 1700 C C . TYR A 1 209 ? 14.969 -1.103 3.182 1 97 209 TYR A C 1
ATOM 1702 O O . TYR A 1 209 ? 14.109 -0.372 3.674 1 97 209 TYR A O 1
ATOM 1710 N N . MET A 1 210 ? 14.742 -1.98 2.266 1 96.44 210 MET A N 1
ATOM 1711 C CA . MET A 1 210 ? 13.391 -2.148 1.729 1 96.44 210 MET A CA 1
ATOM 1712 C C . MET A 1 210 ? 12.445 -2.699 2.791 1 96.44 210 MET A C 1
ATOM 1714 O O . MET A 1 210 ? 11.297 -2.268 2.891 1 96.44 210 MET A O 1
ATOM 1718 N N . LYS A 1 211 ? 12.984 -3.604 3.525 1 96.31 211 LYS A N 1
ATOM 1719 C CA . LYS A 1 211 ? 12.203 -4.172 4.617 1 96.31 211 LYS A CA 1
ATOM 1720 C C . LYS A 1 211 ? 11.82 -3.102 5.633 1 96.31 211 LYS A C 1
ATOM 1722 O O . LYS A 1 211 ? 10.68 -3.074 6.117 1 96.31 211 LYS A O 1
ATOM 1727 N N . ARG A 1 212 ? 12.711 -2.262 5.949 1 95.75 212 ARG A N 1
ATOM 1728 C CA . ARG A 1 212 ? 12.43 -1.17 6.879 1 95.75 212 ARG A CA 1
ATOM 1729 C C . ARG A 1 212 ? 11.328 -0.262 6.344 1 95.75 212 ARG A C 1
ATOM 1731 O O . ARG A 1 212 ? 10.43 0.135 7.086 1 95.75 212 ARG A O 1
ATOM 1738 N N . TYR A 1 213 ? 11.461 0.039 5.129 1 95.44 213 TYR A N 1
ATOM 1739 C CA . TYR A 1 213 ? 10.43 0.861 4.504 1 95.44 213 TYR A CA 1
ATOM 1740 C C . TYR A 1 213 ? 9.086 0.146 4.512 1 95.44 213 TYR A C 1
ATOM 1742 O O . TYR A 1 213 ? 8.055 0.76 4.789 1 95.44 213 TYR A O 1
ATOM 1750 N N . ASN A 1 214 ? 9.117 -1.068 4.195 1 94.38 214 ASN A N 1
ATOM 1751 C CA . ASN A 1 214 ? 7.895 -1.865 4.238 1 94.38 214 ASN A CA 1
ATOM 1752 C C . ASN A 1 214 ? 7.27 -1.854 5.633 1 94.38 214 ASN A C 1
ATOM 1754 O O . ASN A 1 214 ? 6.051 -1.761 5.766 1 94.38 214 ASN A O 1
ATOM 1758 N N . ASP A 1 215 ? 8.102 -1.989 6.629 1 94 215 ASP A N 1
ATOM 1759 C CA . ASP A 1 215 ? 7.613 -1.947 8 1 94 215 ASP A CA 1
ATOM 1760 C C . ASP A 1 215 ? 6.914 -0.623 8.297 1 94 215 ASP A C 1
ATOM 1762 O O . ASP A 1 215 ? 5.898 -0.593 9 1 94 215 ASP A O 1
ATOM 1766 N N . HIS A 1 216 ? 7.445 0.399 7.766 1 92.56 216 HIS A N 1
ATOM 1767 C CA . HIS A 1 216 ? 6.816 1.708 7.902 1 92.56 216 HIS A CA 1
ATOM 1768 C C . HIS A 1 216 ? 5.449 1.736 7.223 1 92.56 216 HIS A C 1
ATOM 1770 O O . HIS A 1 216 ? 4.48 2.236 7.797 1 92.56 216 HIS A O 1
ATOM 1776 N N . ILE A 1 217 ? 5.383 1.191 6.066 1 91.88 217 ILE A N 1
ATOM 1777 C CA . ILE A 1 217 ? 4.129 1.151 5.324 1 91.88 217 ILE A CA 1
ATOM 1778 C C . ILE A 1 217 ? 3.086 0.362 6.113 1 91.88 217 ILE A C 1
ATOM 1780 O O . ILE A 1 217 ? 1.939 0.797 6.25 1 91.88 217 ILE A O 1
ATOM 1784 N N . VAL A 1 218 ? 3.467 -0.732 6.641 1 92.06 218 VAL A N 1
ATOM 1785 C CA . VAL A 1 218 ? 2.559 -1.558 7.434 1 92.06 218 VAL A CA 1
ATOM 1786 C C . VAL A 1 218 ? 2.07 -0.772 8.648 1 92.06 218 VAL A C 1
ATOM 1788 O O . VAL A 1 218 ? 0.87 -0.725 8.922 1 92.06 218 VAL A O 1
ATOM 1791 N N . SER A 1 219 ? 2.996 -0.119 9.289 1 91.19 219 SER A N 1
ATOM 1792 C CA . SER A 1 219 ? 2.67 0.611 10.508 1 91.19 219 SER A CA 1
ATOM 1793 C C . SER A 1 219 ? 1.696 1.751 10.227 1 91.19 219 SER A C 1
ATOM 1795 O O . SER A 1 219 ? 0.863 2.086 11.07 1 91.19 219 SER A O 1
ATOM 1797 N N . THR A 1 220 ? 1.774 2.279 9.109 1 88.31 220 THR A N 1
ATOM 1798 C CA . THR A 1 220 ? 0.931 3.418 8.766 1 88.31 220 THR A CA 1
ATOM 1799 C C . THR A 1 220 ? -0.445 2.951 8.297 1 88.31 220 THR A C 1
ATOM 1801 O O . THR A 1 220 ? -1.426 3.689 8.406 1 88.31 220 THR A O 1
ATOM 1804 N N . ASN A 1 221 ? -0.542 1.732 7.879 1 90.81 221 ASN A N 1
ATOM 1805 C CA . ASN A 1 221 ? -1.79 1.27 7.281 1 90.81 221 ASN A CA 1
ATOM 1806 C C . ASN A 1 221 ? -2.607 0.438 8.266 1 90.81 221 ASN A C 1
ATOM 1808 O O . ASN A 1 221 ? -3.828 0.328 8.125 1 90.81 221 ASN A O 1
ATOM 1812 N N . VAL A 1 222 ? -1.987 -0.141 9.242 1 92.38 222 VAL A N 1
ATOM 1813 C CA . VAL A 1 222 ? -2.664 -1.014 10.195 1 92.38 222 VAL A CA 1
ATOM 1814 C C . VAL A 1 222 ? -3.779 -0.243 10.906 1 92.38 222 VAL A C 1
ATOM 1816 O O . VAL A 1 222 ? -4.883 -0.761 11.086 1 92.38 222 VAL A O 1
ATOM 1819 N N . PRO A 1 223 ? -3.586 1.06 11.148 1 91 223 PRO A N 1
ATOM 1820 C CA . PRO A 1 223 ? -4.633 1.78 11.883 1 91 223 PRO A CA 1
ATOM 1821 C C . PRO A 1 223 ? -5.828 2.137 10.992 1 91 223 PRO A C 1
ATOM 1823 O O . PRO A 1 223 ? -6.855 2.596 11.5 1 91 223 PRO A O 1
ATOM 1826 N N . LYS A 1 224 ? -5.762 1.914 9.797 1 90.94 224 LYS A N 1
ATOM 1827 C CA . LYS A 1 224 ? -6.82 2.316 8.875 1 90.94 224 LYS A CA 1
ATOM 1828 C C . LYS A 1 224 ? -7.883 1.229 8.742 1 90.94 224 LYS A C 1
ATOM 1830 O O . LYS A 1 224 ? -8.289 0.881 7.637 1 90.94 224 LYS A O 1
ATOM 1835 N N . HIS A 1 225 ? -8.258 0.686 9.852 1 93.56 225 HIS A N 1
ATOM 1836 C CA . HIS A 1 225 ? -9.258 -0.374 9.906 1 93.56 225 HIS A CA 1
ATOM 1837 C C . HIS A 1 225 ? -10.516 0.091 10.633 1 93.56 225 HIS A C 1
ATOM 1839 O O . HIS A 1 225 ? -10.508 1.146 11.273 1 93.56 225 HIS A O 1
ATOM 1845 N N . THR A 1 226 ? -11.602 -0.604 10.406 1 95.62 226 THR A N 1
ATOM 1846 C CA . THR A 1 226 ? -12.727 -0.603 11.336 1 95.62 226 THR A CA 1
ATOM 1847 C C . THR A 1 226 ? -12.805 -1.922 12.094 1 95.62 226 THR A C 1
ATOM 1849 O O . THR A 1 226 ? -12.219 -2.924 11.672 1 95.62 226 THR A O 1
ATOM 1852 N N . LEU A 1 227 ? -13.383 -1.886 13.234 1 97.31 227 LEU A N 1
ATOM 1853 C CA . LEU A 1 227 ? -13.617 -3.088 14.023 1 97.31 227 LEU A CA 1
ATOM 1854 C C . LEU A 1 227 ? -15.078 -3.521 13.922 1 97.31 227 LEU A C 1
ATOM 1856 O O . LEU A 1 227 ? -15.984 -2.73 14.195 1 97.31 227 LEU A O 1
ATOM 1860 N N . GLU A 1 228 ? -15.211 -4.758 13.547 1 98.06 228 GLU A N 1
ATOM 1861 C CA . GLU A 1 228 ? -16.562 -5.238 13.266 1 98.06 228 GLU A CA 1
ATOM 1862 C C . GLU A 1 228 ? -16.812 -6.578 13.953 1 98.06 228 GLU A C 1
ATOM 1864 O O . GLU A 1 228 ? -15.875 -7.277 14.336 1 98.06 228 GLU A O 1
ATOM 1869 N N . ARG A 1 229 ? -18.094 -6.844 14.102 1 98.12 229 ARG A N 1
ATOM 1870 C CA . ARG A 1 229 ? -18.516 -8.172 14.523 1 98.12 229 ARG A CA 1
ATOM 1871 C C . ARG A 1 229 ? -18.938 -9.016 13.328 1 98.12 229 ARG A C 1
ATOM 1873 O O . ARG A 1 229 ? -19.688 -8.555 12.469 1 98.12 229 ARG A O 1
ATOM 1880 N N . PHE A 1 230 ? -18.422 -10.211 13.281 1 97.88 230 PHE A N 1
ATOM 1881 C CA . PHE A 1 230 ? -18.688 -11.141 12.195 1 97.88 230 PHE A CA 1
ATOM 1882 C C . PHE A 1 230 ? -19.156 -12.484 12.727 1 97.88 230 PHE A C 1
ATOM 1884 O O . PHE A 1 230 ? -18.656 -12.961 13.742 1 97.88 230 PHE A O 1
ATOM 1891 N N . PRO A 1 231 ? -20.062 -13.227 12.125 1 97.56 231 PRO A N 1
ATOM 1892 C CA . PRO A 1 231 ? -20.828 -12.844 10.93 1 97.56 231 PRO A CA 1
ATOM 1893 C C . PRO A 1 231 ? -22.094 -12.047 11.266 1 97.56 231 PRO A C 1
ATOM 1895 O O . PRO A 1 231 ? -22.484 -11.977 12.43 1 97.56 231 PRO A O 1
ATOM 1898 N N . SER A 1 232 ? -22.656 -11.445 10.242 1 97.25 232 SER A N 1
ATOM 1899 C CA . SER A 1 232 ? -23.984 -10.852 10.414 1 97.25 232 SER A CA 1
ATOM 1900 C C . SER A 1 232 ? -25.047 -11.922 10.68 1 97.25 232 SER A C 1
ATOM 1902 O O . SER A 1 232 ? -24.797 -13.109 10.453 1 97.25 232 SER A O 1
ATOM 1904 N N . LYS A 1 233 ? -26.219 -11.461 11.164 1 96 233 LYS A N 1
ATOM 1905 C CA . LYS A 1 233 ? -27.328 -12.383 11.367 1 96 233 LYS A CA 1
ATOM 1906 C C . LYS A 1 233 ? -27.734 -13.047 10.055 1 96 233 LYS A C 1
ATOM 1908 O O . LYS A 1 233 ? -28.062 -14.242 10.031 1 96 233 LYS A O 1
ATOM 1913 N N . LYS A 1 234 ? -27.672 -12.328 9.055 1 93.25 234 LYS A N 1
ATOM 1914 C CA . LYS A 1 234 ? -28.016 -12.844 7.734 1 93.25 234 LYS A CA 1
ATOM 1915 C C . LYS A 1 234 ? -27.125 -14.023 7.348 1 93.25 234 LYS A C 1
ATOM 1917 O O . LYS A 1 234 ? -27.609 -15.062 6.914 1 93.25 234 LYS A O 1
ATOM 1922 N N . ILE A 1 235 ? -25.844 -13.875 7.492 1 94.38 235 ILE A N 1
ATOM 1923 C CA . ILE A 1 235 ? -24.875 -14.906 7.133 1 94.38 235 ILE A CA 1
ATOM 1924 C C . ILE A 1 235 ? -25.016 -16.094 8.086 1 94.38 235 ILE A C 1
ATOM 1926 O O . ILE A 1 235 ? -24.938 -17.25 7.664 1 94.38 235 ILE A O 1
ATOM 1930 N N . TYR A 1 236 ? -25.219 -15.805 9.312 1 94.62 236 TYR A N 1
ATOM 1931 C CA . TYR A 1 236 ? -25.406 -16.844 10.312 1 94.62 236 TYR A CA 1
ATOM 1932 C C . TYR A 1 236 ? -26.609 -17.719 9.961 1 94.62 236 TYR A C 1
ATOM 1934 O O . TYR A 1 236 ? -26.516 -18.953 10.016 1 94.62 236 TYR A O 1
ATOM 1942 N N . ASP A 1 237 ? -27.656 -17.109 9.586 1 93.06 237 ASP A N 1
ATOM 1943 C CA . ASP A 1 237 ? -28.891 -17.828 9.289 1 93.06 237 ASP A CA 1
ATOM 1944 C C . ASP A 1 237 ? -28.719 -18.719 8.055 1 93.06 237 ASP A C 1
ATOM 1946 O O . ASP A 1 237 ? -29.359 -19.766 7.945 1 93.06 237 ASP A O 1
ATOM 1950 N N . MET A 1 238 ? -27.875 -18.266 7.176 1 88.25 238 MET A N 1
ATOM 1951 C CA . MET A 1 238 ? -27.641 -19.047 5.957 1 88.25 238 MET A CA 1
ATOM 1952 C C . MET A 1 238 ? -26.719 -20.219 6.234 1 88.25 238 MET A C 1
ATOM 1954 O O . MET A 1 238 ? -26.703 -21.188 5.477 1 88.25 238 MET A O 1
ATOM 1958 N N . ASN A 1 239 ? -25.969 -20.156 7.34 1 87.31 239 ASN A N 1
ATOM 1959 C CA . ASN A 1 239 ? -24.969 -21.172 7.625 1 87.31 239 ASN A CA 1
ATOM 1960 C C . ASN A 1 239 ? -24.844 -21.438 9.125 1 87.31 239 ASN A C 1
ATOM 1962 O O . ASN A 1 239 ? -23.766 -21.328 9.695 1 87.31 239 ASN A O 1
ATOM 1966 N N . PRO A 1 240 ? -25.859 -21.953 9.688 1 82.69 240 PRO A N 1
ATOM 1967 C CA . PRO A 1 240 ? -25.891 -22.062 11.148 1 82.69 240 PRO A CA 1
ATOM 1968 C C . PRO A 1 240 ? -24.906 -23.125 11.672 1 82.69 240 PRO A C 1
ATOM 1970 O O . PRO A 1 240 ? -24.547 -23.094 12.852 1 82.69 240 PRO A O 1
ATOM 1973 N N . ALA A 1 241 ? -24.438 -23.953 10.914 1 86.62 241 ALA A N 1
ATOM 1974 C CA . ALA A 1 241 ? -23.562 -25.031 11.352 1 86.62 241 ALA A CA 1
ATOM 1975 C C . ALA A 1 241 ? -22.125 -24.547 11.516 1 86.62 241 ALA A C 1
ATOM 1977 O O . ALA A 1 241 ? -21.312 -25.172 12.195 1 86.62 241 ALA A O 1
ATOM 1978 N N . ILE A 1 242 ? -21.844 -23.438 10.992 1 88.25 242 ILE A N 1
ATOM 1979 C CA . ILE A 1 242 ? -20.469 -22.969 10.938 1 88.25 242 ILE A CA 1
ATOM 1980 C C . ILE A 1 242 ? -20.188 -22.031 12.109 1 88.25 242 ILE A C 1
ATOM 1982 O O . ILE A 1 242 ? -19.078 -22.016 12.648 1 88.25 242 ILE A O 1
ATOM 1986 N N . PHE A 1 243 ? -21.219 -21.328 12.516 1 94 243 PHE A N 1
ATOM 1987 C CA . PHE A 1 243 ? -21.047 -20.312 13.539 1 94 243 PHE A CA 1
ATOM 1988 C C . PHE A 1 243 ? -21.891 -20.625 14.773 1 94 243 PHE A C 1
ATOM 1990 O O . PHE A 1 243 ? -22.938 -21.281 14.664 1 94 243 PHE A O 1
ATOM 1997 N N . SER A 1 244 ? -21.469 -20.188 15.945 1 94.62 244 SER A N 1
ATOM 1998 C CA . SER A 1 244 ? -22.203 -20.391 17.188 1 94.62 244 SER A CA 1
ATOM 1999 C C . SER A 1 244 ? -23.266 -19.328 17.391 1 94.62 244 SER A C 1
ATOM 2001 O O . SER A 1 244 ? -24.312 -19.578 18.016 1 94.62 244 SER A O 1
ATOM 2003 N N . LYS A 1 245 ? -23.047 -18.094 16.922 1 96.31 245 LYS A N 1
ATOM 2004 C CA . LYS A 1 245 ? -23.953 -16.969 17.047 1 96.31 245 LYS A CA 1
ATOM 2005 C C . LYS A 1 245 ? -23.578 -15.836 16.094 1 96.31 245 LYS A C 1
ATOM 2007 O O . LYS A 1 245 ? -22.453 -15.789 15.602 1 96.31 245 LYS A O 1
ATOM 2012 N N . PRO A 1 246 ? -24.578 -14.961 15.812 1 96.75 246 PRO A N 1
ATOM 2013 C CA . PRO A 1 246 ? -24.188 -13.75 15.086 1 96.75 246 PRO A CA 1
ATOM 2014 C C . PRO A 1 246 ? -23.141 -12.922 15.828 1 96.75 246 PRO A C 1
ATOM 2016 O O . PRO A 1 246 ? -23.188 -12.82 17.062 1 96.75 246 PRO A O 1
ATOM 2019 N N . GLY A 1 247 ? -22.266 -12.383 15.109 1 97.44 247 GLY A N 1
ATOM 2020 C CA . GLY A 1 247 ? -21.25 -11.539 15.727 1 97.44 247 GLY A CA 1
ATOM 2021 C C . GLY A 1 247 ? -20.281 -12.32 16.578 1 97.44 247 GLY A C 1
ATOM 2022 O O . GLY A 1 247 ? -19.75 -11.789 17.562 1 97.44 247 GLY A O 1
ATOM 2023 N N . GLN A 1 248 ? -20.047 -13.516 16.266 1 97.12 248 GLN A N 1
ATOM 2024 C CA . GLN A 1 248 ? -19.203 -14.43 17.016 1 97.12 248 GLN A CA 1
ATOM 2025 C C . GLN A 1 248 ? -17.766 -13.906 17.109 1 97.12 248 GLN A C 1
ATOM 2027 O O . GLN A 1 248 ? -17.094 -14.055 18.125 1 97.12 248 GLN A O 1
ATOM 2032 N N . TYR A 1 249 ? -17.297 -13.297 16.078 1 97.88 249 TYR A N 1
ATOM 2033 C CA . TYR A 1 249 ? -15.883 -12.922 16 1 97.88 249 TYR A CA 1
ATOM 2034 C C . TYR A 1 249 ? -15.727 -11.414 15.969 1 97.88 249 TYR A C 1
ATOM 2036 O O . TYR A 1 249 ? -16.562 -10.703 15.406 1 97.88 249 TYR A O 1
ATOM 2044 N N . LYS A 1 250 ? -14.68 -10.922 16.609 1 97.81 250 LYS A N 1
ATOM 2045 C CA . LYS A 1 250 ? -14.203 -9.555 16.469 1 97.81 250 LYS A CA 1
ATOM 2046 C C . LYS A 1 250 ? -13.148 -9.453 15.359 1 97.81 250 LYS A C 1
ATOM 2048 O O . LYS A 1 250 ? -12.102 -10.109 15.43 1 97.81 250 LYS A O 1
ATOM 2053 N N . VAL A 1 251 ? -13.445 -8.625 14.352 1 98.12 251 VAL A N 1
ATOM 2054 C CA . VAL A 1 251 ? -12.578 -8.664 13.18 1 98.12 251 VAL A CA 1
ATOM 2055 C C . VAL A 1 251 ? -12.164 -7.246 12.797 1 98.12 251 VAL A C 1
ATOM 2057 O O . VAL A 1 251 ? -12.969 -6.312 12.891 1 98.12 251 VAL A O 1
ATOM 2060 N N . ALA A 1 252 ? -10.891 -7.043 12.414 1 97 252 ALA A N 1
ATOM 2061 C CA . ALA A 1 252 ? -10.445 -5.805 11.781 1 97 252 ALA A CA 1
ATOM 2062 C C . ALA A 1 252 ? -10.711 -5.836 10.273 1 97 252 ALA A C 1
ATOM 2064 O O . ALA A 1 252 ? -10.352 -6.793 9.594 1 97 252 ALA A O 1
ATOM 2065 N N . VAL A 1 253 ? -11.367 -4.797 9.797 1 97 253 VAL A N 1
ATOM 2066 C CA . VAL A 1 253 ? -11.789 -4.797 8.398 1 97 253 VAL A CA 1
ATOM 2067 C C . VAL A 1 253 ? -11.125 -3.639 7.656 1 97 253 VAL A C 1
ATOM 2069 O O . VAL A 1 253 ? -11.164 -2.496 8.117 1 97 253 VAL A O 1
ATOM 2072 N N . TYR A 1 254 ? -10.492 -3.951 6.586 1 95.56 254 TYR A N 1
ATOM 2073 C CA . TYR A 1 254 ? -9.812 -2.977 5.742 1 95.56 254 TYR A CA 1
ATOM 2074 C C . TYR A 1 254 ? -10.469 -2.885 4.371 1 95.56 254 TYR A C 1
ATOM 2076 O O . TYR A 1 254 ? -10.805 -3.904 3.766 1 95.56 254 TYR A O 1
ATOM 2084 N N . CYS A 1 255 ? -10.672 -1.653 3.877 1 95.5 255 CYS A N 1
ATOM 2085 C CA . CYS A 1 255 ? -11.125 -1.442 2.506 1 95.5 255 CYS A CA 1
ATOM 2086 C C . CYS A 1 255 ? -9.945 -1.286 1.558 1 95.5 255 CYS A C 1
ATOM 2088 O O . CYS A 1 255 ? -9.18 -0.324 1.663 1 95.5 255 CYS A O 1
ATOM 2090 N N . GLY A 1 256 ? -9.859 -2.262 0.567 1 89.88 256 GLY A N 1
ATOM 2091 C CA . GLY A 1 256 ? -8.766 -2.23 -0.395 1 89.88 256 GLY A CA 1
ATOM 2092 C C . GLY A 1 256 ? -7.773 -3.363 -0.208 1 89.88 256 GLY A C 1
ATOM 2093 O O . GLY A 1 256 ? -7.781 -4.039 0.822 1 89.88 256 GLY A O 1
ATOM 2094 N N . HIS A 1 257 ? -6.988 -3.664 -1.443 1 69.38 257 HIS A N 1
ATOM 2095 C CA . HIS A 1 257 ? -5.891 -4.621 -1.344 1 69.38 257 HIS A CA 1
ATOM 2096 C C . HIS A 1 257 ? -4.742 -4.055 -0.515 1 69.38 257 HIS A C 1
ATOM 2098 O O . HIS A 1 257 ? -3.904 -3.314 -1.032 1 69.38 257 HIS A O 1
ATOM 2104 N N . ASN A 1 258 ? -4.836 -4.148 0.629 1 62.91 258 ASN A N 1
ATOM 2105 C CA . ASN A 1 258 ? -4.18 -3.412 1.702 1 62.91 258 ASN A CA 1
ATOM 2106 C C . ASN A 1 258 ? -2.678 -3.293 1.463 1 62.91 258 ASN A C 1
ATOM 2108 O O . ASN A 1 258 ? -2.07 -4.18 0.859 1 62.91 258 ASN A O 1
ATOM 2112 N N . CYS A 1 259 ? -2.217 -2.246 1.547 1 79 259 CYS A N 1
ATOM 2113 C CA . CYS A 1 259 ? -0.844 -1.761 1.453 1 79 259 CYS A CA 1
ATOM 2114 C C . CYS A 1 259 ? -0.021 -2.217 2.652 1 79 259 CYS A C 1
ATOM 2116 O O . CYS A 1 259 ? -0.347 -1.89 3.795 1 79 259 CYS A O 1
ATOM 2118 N N . PRO A 1 260 ? 1.141 -2.996 2.395 1 85.31 260 PRO A N 1
ATOM 2119 C CA . PRO A 1 260 ? 1.768 -3.268 1.099 1 85.31 260 PRO A CA 1
ATOM 2120 C C . PRO A 1 260 ? 1.196 -4.508 0.416 1 85.31 260 PRO A C 1
ATOM 2122 O O . PRO A 1 260 ? 1.327 -4.664 -0.801 1 85.31 260 PRO A O 1
ATOM 2125 N N . SER A 1 261 ? 0.701 -5.465 1.183 1 85.94 261 SER A N 1
ATOM 2126 C CA . SER A 1 261 ? 0.018 -6.656 0.695 1 85.94 261 SER A CA 1
ATOM 2127 C C . SER A 1 261 ? -0.986 -7.176 1.718 1 85.94 261 SER A C 1
ATOM 2129 O O . SER A 1 261 ? -0.95 -6.785 2.887 1 85.94 261 SER A O 1
ATOM 2131 N N . VAL A 1 262 ? -1.833 -8.062 1.225 1 88.69 262 VAL A N 1
ATOM 2132 C CA . VAL A 1 262 ? -2.83 -8.664 2.104 1 88.69 262 VAL A CA 1
ATOM 2133 C C . VAL A 1 262 ? -2.133 -9.406 3.246 1 88.69 262 VAL A C 1
ATOM 2135 O O . VAL A 1 262 ? -2.49 -9.227 4.414 1 88.69 262 VAL A O 1
ATOM 2138 N N . THR A 1 263 ? -1.154 -10.109 2.883 1 85.31 263 THR A N 1
ATOM 2139 C CA . THR A 1 263 ? -0.456 -10.922 3.869 1 85.31 263 THR A CA 1
ATOM 2140 C C . THR A 1 263 ? 0.289 -10.047 4.871 1 85.31 263 THR A C 1
ATOM 2142 O O . THR A 1 263 ? 0.15 -10.219 6.082 1 85.31 263 THR A O 1
ATOM 2145 N N . GLU A 1 264 ? 1.006 -9.07 4.414 1 88.62 264 GLU A N 1
ATOM 2146 C CA . GLU A 1 264 ? 1.815 -8.242 5.305 1 88.62 264 GLU A CA 1
ATOM 2147 C C . GLU A 1 264 ? 0.938 -7.371 6.199 1 88.62 264 GLU A C 1
ATOM 2149 O O . GLU A 1 264 ? 1.207 -7.23 7.395 1 88.62 264 GLU A O 1
ATOM 2154 N N . LEU A 1 265 ? -0.053 -6.789 5.652 1 91.69 265 LEU A N 1
ATOM 2155 C CA . LEU A 1 265 ? -0.978 -5.992 6.449 1 91.69 265 LEU A CA 1
ATOM 2156 C C . LEU A 1 265 ? -1.727 -6.863 7.449 1 91.69 265 LEU A C 1
ATOM 2158 O O . LEU A 1 265 ? -1.892 -6.48 8.609 1 91.69 265 LEU A O 1
ATOM 2162 N N . GLY A 1 266 ? -2.182 -8.031 6.996 1 92.88 266 GLY A N 1
ATOM 2163 C CA . GLY A 1 266 ? -2.898 -8.945 7.871 1 92.88 266 GLY A CA 1
ATOM 2164 C C . GLY A 1 266 ? -2.076 -9.406 9.062 1 92.88 266 GLY A C 1
ATOM 2165 O O . GLY A 1 266 ? -2.543 -9.352 10.203 1 92.88 266 GLY A O 1
ATOM 2166 N N . VAL A 1 267 ? -0.896 -9.812 8.797 1 89.62 267 VAL A N 1
ATOM 2167 C CA . VAL A 1 267 ? -0.005 -10.242 9.867 1 89.62 267 VAL A CA 1
ATOM 2168 C C . VAL A 1 267 ? 0.278 -9.07 10.805 1 89.62 267 VAL A C 1
ATOM 2170 O O . VAL A 1 267 ? 0.253 -9.234 12.031 1 89.62 267 VAL A O 1
ATOM 2173 N N . GLY A 1 268 ? 0.534 -7.91 10.227 1 92 268 GLY A N 1
ATOM 2174 C CA . GLY A 1 268 ? 0.747 -6.723 11.031 1 92 268 GLY A CA 1
ATOM 2175 C C . GLY A 1 268 ? -0.425 -6.402 11.945 1 92 268 GLY A C 1
ATOM 2176 O O . GLY A 1 268 ? -0.234 -6.055 13.109 1 92 268 GLY A O 1
ATOM 2177 N N . ALA A 1 269 ? -1.606 -6.527 11.398 1 94.38 269 ALA A N 1
ATOM 2178 C CA . ALA A 1 269 ? -2.812 -6.266 12.18 1 94.38 269 ALA A CA 1
ATOM 2179 C C . ALA A 1 269 ? -2.957 -7.266 13.32 1 94.38 269 ALA A C 1
ATOM 2181 O O . ALA A 1 269 ? -3.211 -6.879 14.461 1 94.38 269 ALA A O 1
ATOM 2182 N N . LEU A 1 270 ? -2.73 -8.516 13.031 1 95.5 270 LEU A N 1
ATOM 2183 C CA . LEU A 1 270 ? -2.885 -9.578 14.016 1 95.5 270 LEU A CA 1
ATOM 2184 C C . LEU A 1 270 ? -1.853 -9.438 15.133 1 95.5 270 LEU A C 1
ATOM 2186 O O . LEU A 1 270 ? -2.137 -9.75 16.281 1 95.5 270 LEU A O 1
ATOM 2190 N N . GLU A 1 271 ? -0.718 -8.992 14.805 1 93.44 271 GLU A N 1
ATOM 2191 C CA . GLU A 1 271 ? 0.347 -8.812 15.781 1 93.44 271 GLU A CA 1
ATOM 2192 C C . GLU A 1 271 ? 0.057 -7.629 16.703 1 93.44 271 GLU A C 1
ATOM 2194 O O . GLU A 1 271 ? 0.346 -7.68 17.906 1 93.44 271 GLU A O 1
ATOM 2199 N N . ARG A 1 272 ? -0.5 -6.609 16.172 1 93.88 272 ARG A N 1
ATOM 2200 C CA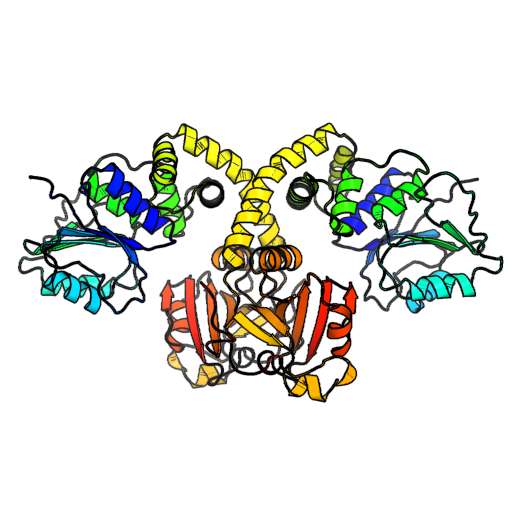 . ARG A 1 272 ? -0.642 -5.355 16.906 1 93.88 272 ARG A CA 1
ATOM 2201 C C . ARG A 1 272 ? -1.985 -5.289 17.625 1 93.88 272 ARG A C 1
ATOM 2203 O O . ARG A 1 272 ? -2.174 -4.477 18.531 1 93.88 272 ARG A O 1
ATOM 2210 N N . MET A 1 273 ? -2.9 -6.125 17.188 1 95.38 273 MET A N 1
ATOM 2211 C CA . MET A 1 273 ? -4.227 -6.145 17.797 1 95.38 273 MET A CA 1
ATOM 2212 C C . MET A 1 273 ? -4.582 -7.543 18.281 1 95.38 273 MET A C 1
ATOM 2214 O O . MET A 1 273 ? -5.367 -8.25 17.656 1 95.38 273 MET A O 1
ATOM 2218 N N . PRO A 1 274 ? -4.117 -7.844 19.453 1 94.25 274 PRO A N 1
ATOM 2219 C CA . PRO A 1 274 ? -4.355 -9.195 19.969 1 94.25 274 PRO A CA 1
ATOM 2220 C C . PRO A 1 274 ? -5.832 -9.469 20.234 1 94.25 274 PRO A C 1
ATOM 2222 O O . PRO A 1 274 ? -6.238 -10.633 20.328 1 94.25 274 PRO A O 1
ATOM 2225 N N . GLU A 1 275 ? -6.59 -8.445 20.281 1 95.12 275 GLU A N 1
ATOM 2226 C CA . GLU A 1 275 ? -7.996 -8.609 20.625 1 95.12 275 GLU A CA 1
ATOM 2227 C C . GLU A 1 275 ? -8.82 -9.086 19.438 1 95.12 275 GLU A C 1
ATOM 2229 O O . GLU A 1 275 ? -9.961 -9.523 19.594 1 95.12 275 GLU A O 1
ATOM 2234 N N . ILE A 1 276 ? -8.281 -8.992 18.281 1 97.12 276 ILE A N 1
ATOM 2235 C CA . ILE A 1 276 ? -9.07 -9.406 17.125 1 97.12 276 ILE A CA 1
ATOM 2236 C C . ILE A 1 276 ? -8.852 -10.898 16.859 1 97.12 276 ILE A C 1
ATOM 2238 O O . ILE A 1 276 ? -7.77 -11.43 17.109 1 97.12 276 ILE A O 1
ATOM 2242 N N . ASP A 1 277 ? -9.883 -11.516 16.297 1 97.81 277 ASP A N 1
ATOM 2243 C CA . ASP A 1 277 ? -9.812 -12.938 15.961 1 97.81 277 ASP A CA 1
ATOM 2244 C C . ASP A 1 277 ? -9.141 -13.133 14.602 1 97.81 277 ASP A C 1
ATOM 2246 O O . ASP A 1 277 ? -8.312 -14.031 14.438 1 97.81 277 ASP A O 1
ATOM 2250 N N . PHE A 1 278 ? -9.508 -12.422 13.625 1 97.81 278 PHE A N 1
ATOM 2251 C CA . PHE A 1 278 ? -8.898 -12.406 12.297 1 97.81 278 PHE A CA 1
ATOM 2252 C C . PHE A 1 278 ? -9.156 -11.078 11.602 1 97.81 278 PHE A C 1
ATOM 2254 O O . PHE A 1 278 ? -9.766 -10.172 12.18 1 97.81 278 PHE A O 1
ATOM 2261 N N . CYS A 1 279 ? -8.555 -10.82 10.461 1 97.19 279 CYS A N 1
ATOM 2262 C CA . CYS A 1 279 ? -8.766 -9.586 9.719 1 97.19 279 CYS A CA 1
ATOM 2263 C C . CYS A 1 279 ? -9.273 -9.875 8.305 1 97.19 279 CYS A C 1
ATOM 2265 O O . CYS A 1 279 ? -9.086 -10.977 7.793 1 97.19 279 CYS A O 1
ATOM 2267 N N . ILE A 1 280 ? -10.016 -8.961 7.781 1 97.06 280 ILE A N 1
ATOM 2268 C CA . ILE A 1 280 ? -10.602 -9.047 6.449 1 97.06 280 ILE A CA 1
ATOM 2269 C C . ILE A 1 280 ? -10.18 -7.836 5.613 1 97.06 280 ILE A C 1
ATOM 2271 O O . ILE A 1 280 ? -10.367 -6.691 6.031 1 97.06 280 ILE A O 1
ATOM 2275 N N . MET A 1 281 ? -9.562 -8.062 4.555 1 96.06 281 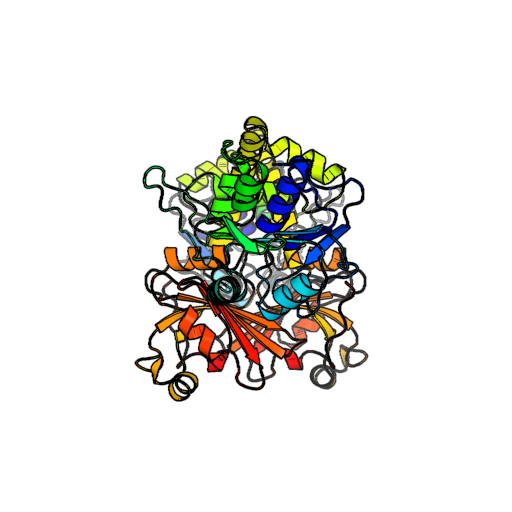MET A N 1
ATOM 2276 C CA . MET A 1 281 ? -9.359 -7.055 3.52 1 96.06 281 MET A CA 1
ATOM 2277 C C . MET A 1 281 ? -10.297 -7.285 2.34 1 96.06 281 MET A C 1
ATOM 2279 O O . MET A 1 281 ? -10.383 -8.398 1.819 1 96.06 281 MET A O 1
ATOM 2283 N N . TRP A 1 282 ? -10.977 -6.242 1.927 1 96.19 282 TRP A N 1
ATOM 2284 C CA . TRP A 1 282 ? -11.93 -6.484 0.85 1 96.19 282 TRP A CA 1
ATOM 2285 C C . TRP A 1 282 ? -11.789 -5.438 -0.25 1 96.19 282 TRP A C 1
ATOM 2287 O O . TRP A 1 282 ? -11.383 -4.305 0.013 1 96.19 282 TRP A O 1
ATOM 2297 N N . VAL A 1 283 ? -12.07 -5.871 -1.441 1 95.56 283 VAL A N 1
ATOM 2298 C CA . VAL A 1 283 ? -12.148 -4.98 -2.596 1 95.56 283 VAL A CA 1
ATOM 2299 C C . VAL A 1 283 ? -13.461 -5.215 -3.342 1 95.56 283 VAL A C 1
ATOM 2301 O O . VAL A 1 283 ? -14.031 -6.305 -3.279 1 95.56 283 VAL A O 1
ATOM 2304 N N . TYR A 1 284 ? -13.93 -4.152 -3.92 1 96.5 284 TYR A N 1
ATOM 2305 C CA . TYR A 1 284 ? -15.086 -4.238 -4.812 1 96.5 284 TYR A CA 1
ATOM 2306 C C . TYR A 1 284 ? -14.68 -3.963 -6.254 1 96.5 284 TYR A C 1
ATOM 2308 O O . TYR A 1 284 ? -14.133 -2.898 -6.562 1 96.5 284 TYR A O 1
ATOM 2316 N N . ASN A 1 285 ? -14.883 -4.926 -7.082 1 94.38 285 ASN A N 1
ATOM 2317 C CA . ASN A 1 285 ? -14.594 -4.762 -8.5 1 94.38 285 ASN A CA 1
ATOM 2318 C C . ASN A 1 285 ? -15.789 -4.176 -9.25 1 94.38 285 ASN A C 1
ATOM 2320 O O . ASN A 1 285 ? -16.828 -4.832 -9.398 1 94.38 285 ASN A O 1
ATOM 2324 N N . LEU A 1 286 ? -15.594 -3.021 -9.773 1 95.69 286 LEU A N 1
ATOM 2325 C CA . LEU A 1 286 ? -16.688 -2.309 -10.43 1 95.69 286 LEU A CA 1
ATOM 2326 C C . LEU A 1 286 ? -17.078 -3.006 -11.727 1 95.69 286 LEU A C 1
ATOM 2328 O O . LEU A 1 286 ? -18.219 -2.865 -12.188 1 95.69 286 LEU A O 1
ATOM 2332 N N . ASP A 1 287 ? -16.156 -3.703 -12.312 1 94.38 287 ASP A N 1
ATOM 2333 C CA . ASP A 1 287 ? -16.438 -4.391 -13.57 1 94.38 287 ASP A CA 1
ATOM 2334 C C . ASP A 1 287 ? -17.25 -5.656 -13.344 1 94.38 287 ASP A C 1
ATOM 2336 O O . ASP A 1 287 ? -18.375 -5.781 -13.844 1 94.38 287 ASP A O 1
ATOM 2340 N N . SER A 1 288 ? -16.844 -6.52 -12.5 1 93.5 288 SER A N 1
ATOM 2341 C CA . SER A 1 288 ? -17.5 -7.797 -12.266 1 93.5 288 SER A CA 1
ATOM 2342 C C . SER A 1 288 ? -18.594 -7.664 -11.211 1 93.5 288 SER A C 1
ATOM 2344 O O . SER A 1 288 ? -19.406 -8.578 -11.039 1 93.5 288 SER A O 1
ATOM 2346 N N . LYS A 1 289 ? -18.672 -6.535 -10.57 1 95.69 289 LYS A N 1
ATOM 2347 C CA . LYS A 1 289 ? -19.641 -6.273 -9.516 1 95.69 289 LYS A CA 1
ATOM 2348 C C . LYS A 1 289 ? -19.562 -7.336 -8.422 1 95.69 289 LYS A C 1
ATOM 2350 O O . LYS A 1 289 ? -20.594 -7.875 -7.992 1 95.69 289 LYS A O 1
ATOM 2355 N N . ARG A 1 290 ? -18.359 -7.586 -8.031 1 95.81 290 ARG A N 1
ATOM 2356 C CA . ARG A 1 290 ? -18.125 -8.594 -7.004 1 95.81 290 ARG A CA 1
ATOM 2357 C C . ARG A 1 290 ? -17.234 -8.047 -5.891 1 95.81 290 ARG A C 1
ATOM 2359 O O . ARG A 1 290 ? -16.328 -7.258 -6.148 1 95.81 290 ARG A O 1
ATOM 2366 N N . TYR A 1 291 ? -17.609 -8.5 -4.68 1 96.56 291 TYR A N 1
ATOM 2367 C CA . TYR A 1 291 ? -16.719 -8.289 -3.537 1 96.56 291 TYR A CA 1
ATOM 2368 C C . TYR A 1 291 ? -15.727 -9.438 -3.393 1 96.56 291 TYR A C 1
ATOM 2370 O O . TYR A 1 291 ? -16.094 -10.609 -3.51 1 96.56 291 TYR A O 1
ATOM 2378 N N . VAL A 1 292 ? -14.484 -9.086 -3.264 1 95.25 292 VAL A N 1
ATOM 2379 C CA . VAL A 1 292 ? -13.461 -10.078 -2.949 1 95.25 292 VAL A CA 1
ATOM 2380 C C . VAL A 1 292 ? -12.938 -9.852 -1.533 1 95.25 292 VAL A C 1
ATOM 2382 O O . VAL A 1 292 ? -12.508 -8.742 -1.195 1 95.25 292 VAL A O 1
ATOM 2385 N N . LEU A 1 293 ? -13.016 -10.844 -0.701 1 96.38 293 LEU A N 1
ATOM 2386 C CA . LEU A 1 293 ? -12.547 -10.773 0.678 1 96.38 293 LEU A CA 1
ATOM 2387 C C . LEU A 1 293 ? -11.336 -11.672 0.888 1 96.38 293 LEU A C 1
ATOM 2389 O O . LEU A 1 293 ? -11.375 -12.867 0.565 1 96.38 293 LEU A O 1
ATOM 2393 N N . SER A 1 294 ? -10.266 -11.109 1.31 1 95.19 294 SER A N 1
ATOM 2394 C CA . SER A 1 294 ? -9.086 -11.852 1.748 1 95.19 294 SER A CA 1
ATOM 2395 C C . SER A 1 294 ? -8.938 -11.805 3.266 1 95.19 294 SER A C 1
ATOM 2397 O O . SER A 1 294 ? -9.102 -10.75 3.879 1 95.19 294 SER A O 1
ATOM 2399 N N . MET A 1 295 ? -8.648 -12.984 3.844 1 95.38 295 MET A N 1
ATOM 2400 C CA . MET A 1 295 ? -8.641 -13.055 5.301 1 95.38 295 MET A CA 1
ATOM 2401 C C . MET A 1 295 ? -7.336 -13.648 5.812 1 95.38 295 MET A C 1
ATOM 2403 O O . MET A 1 295 ? -6.703 -14.453 5.125 1 95.38 295 MET A O 1
ATOM 2407 N N . ARG A 1 296 ? -6.887 -13.188 6.918 1 93.19 296 ARG A N 1
ATOM 2408 C CA . ARG A 1 296 ? -5.781 -13.75 7.688 1 93.19 296 ARG A CA 1
ATOM 2409 C C . ARG A 1 296 ? -6.184 -13.977 9.141 1 93.19 296 ARG A C 1
ATOM 2411 O O . ARG A 1 296 ? -6.887 -13.148 9.734 1 93.19 296 ARG A O 1
ATOM 2418 N N . SER A 1 297 ? -5.75 -15.109 9.68 1 95.81 297 SER A N 1
ATOM 2419 C CA . SER A 1 297 ? -6.121 -15.492 11.039 1 95.81 297 SER A CA 1
ATOM 2420 C C . SER A 1 297 ? -4.922 -16.016 11.812 1 95.81 297 SER A C 1
ATOM 2422 O O . SER A 1 297 ? -3.889 -16.344 11.227 1 95.81 297 SER A O 1
ATOM 2424 N N . ARG A 1 298 ? -5.07 -15.992 13.18 1 91.5 298 ARG A N 1
ATOM 2425 C CA . ARG A 1 298 ? -4.078 -16.625 14.047 1 91.5 298 ARG A CA 1
ATOM 2426 C C . ARG A 1 298 ? -4.488 -18.047 14.414 1 91.5 298 ARG A C 1
ATOM 2428 O O . ARG A 1 298 ? -3.646 -18.938 14.469 1 91.5 298 ARG A O 1
ATOM 2435 N N . GLU A 1 299 ? -5.754 -18.203 14.602 1 93.69 299 GLU A N 1
ATOM 2436 C CA . GLU A 1 299 ? -6.211 -19.484 15.148 1 93.69 299 GLU A CA 1
ATOM 2437 C C . GLU A 1 299 ? -7.473 -19.969 14.438 1 93.69 299 GLU A C 1
ATOM 2439 O O . GLU A 1 299 ? -7.602 -21.156 14.133 1 93.69 299 GLU A O 1
ATOM 2444 N N . VAL A 1 300 ? -8.344 -19.062 14.133 1 95.38 300 VAL A N 1
ATOM 2445 C CA . VAL A 1 300 ? -9.641 -19.391 13.555 1 95.38 300 VAL A CA 1
ATOM 2446 C C . VAL A 1 300 ? -9.453 -20.016 12.172 1 95.38 300 VAL A C 1
ATOM 2448 O O . VAL A 1 300 ? -8.648 -19.531 11.375 1 95.38 300 VAL A O 1
ATOM 2451 N N . ASP A 1 301 ? -10.133 -21.047 11.875 1 92.5 301 ASP A N 1
ATOM 2452 C CA . ASP A 1 301 ? -10.102 -21.656 10.547 1 92.5 301 ASP A CA 1
ATOM 2453 C C . ASP A 1 301 ? -10.938 -20.844 9.555 1 92.5 301 ASP A C 1
ATOM 2455 O O . ASP A 1 301 ? -12.117 -21.141 9.344 1 92.5 301 ASP A O 1
ATOM 2459 N N . ILE A 1 302 ? -10.312 -19.938 8.883 1 94.19 302 ILE A N 1
ATOM 2460 C CA . ILE A 1 302 ? -11.047 -19.031 8.016 1 94.19 302 ILE A CA 1
ATOM 2461 C C . ILE A 1 302 ? -11.305 -19.688 6.668 1 94.19 302 ILE A C 1
ATOM 2463 O O . ILE A 1 302 ? -12.078 -19.188 5.855 1 94.19 302 ILE A O 1
ATOM 2467 N N . SER A 1 303 ? -10.641 -20.812 6.387 1 87.69 303 SER A N 1
ATOM 2468 C CA . SER A 1 303 ? -10.945 -21.531 5.16 1 87.69 303 SER A CA 1
ATOM 2469 C C . SER A 1 303 ? -12.398 -22.016 5.152 1 87.69 303 SER A C 1
ATOM 2471 O O . SER A 1 303 ? -13.055 -22 4.113 1 87.69 303 SER A O 1
ATOM 2473 N N . GLU A 1 304 ? -12.859 -22.469 6.238 1 89.44 304 GLU A N 1
ATOM 2474 C CA . GLU A 1 304 ? -14.242 -22.922 6.371 1 89.44 304 GLU A CA 1
ATOM 2475 C C . GLU A 1 304 ? -15.219 -21.766 6.176 1 89.44 304 GLU A C 1
ATOM 2477 O O . GLU A 1 304 ? -16.297 -21.938 5.621 1 89.44 304 GLU A O 1
ATOM 2482 N N . ILE A 1 305 ? -14.82 -20.641 6.613 1 93.75 305 ILE A N 1
ATOM 2483 C CA . ILE A 1 305 ? -15.641 -19.453 6.473 1 93.75 305 ILE A CA 1
ATOM 2484 C C . ILE A 1 305 ? -15.727 -19.047 5 1 93.75 305 ILE A C 1
ATOM 2486 O O . ILE A 1 305 ? -16.812 -18.75 4.488 1 93.75 305 ILE A O 1
ATOM 2490 N N . CYS A 1 306 ? -14.633 -19.062 4.371 1 93.06 306 CYS A N 1
ATOM 2491 C CA . CYS A 1 306 ? -14.57 -18.641 2.973 1 93.06 306 CYS A CA 1
ATOM 2492 C C . CYS A 1 306 ? -15.352 -19.609 2.082 1 93.06 306 CYS A C 1
ATOM 2494 O O . CYS A 1 306 ? -15.883 -19.203 1.045 1 93.06 306 CYS A O 1
ATOM 2496 N N . LYS A 1 307 ? -15.477 -20.797 2.479 1 87.06 307 LYS A N 1
ATOM 2497 C CA . LYS A 1 307 ? -16.219 -21.781 1.706 1 87.06 307 LYS A CA 1
ATOM 2498 C C . LYS A 1 307 ? -17.688 -21.406 1.591 1 87.06 307 LYS A C 1
ATOM 2500 O O . LYS A 1 307 ? -18.359 -21.766 0.62 1 87.06 307 LYS A O 1
ATOM 2505 N N . ILE A 1 308 ? -18.141 -20.688 2.533 1 88.44 308 ILE A N 1
ATOM 2506 C CA . ILE A 1 308 ? -19.531 -20.234 2.525 1 88.44 308 ILE A CA 1
ATOM 2507 C C . ILE A 1 308 ? -19.812 -19.453 1.245 1 88.44 308 ILE A C 1
ATOM 2509 O O . ILE A 1 308 ? -20.906 -19.5 0.708 1 88.44 308 ILE A O 1
ATOM 2513 N N . PHE A 1 309 ? -18.812 -18.781 0.772 1 90 309 PHE A N 1
ATOM 2514 C CA . PHE A 1 309 ? -18.969 -17.938 -0.406 1 90 309 PHE A CA 1
ATOM 2515 C C . PHE A 1 309 ? -18.203 -18.516 -1.59 1 90 309 PHE A C 1
ATOM 2517 O O . PHE A 1 309 ? -17.641 -17.766 -2.402 1 90 309 PHE A O 1
ATOM 2524 N N . ASN A 1 310 ? -18.031 -19.812 -1.577 1 83.12 310 ASN A N 1
ATOM 2525 C CA . ASN A 1 310 ? -17.375 -20.562 -2.65 1 83.12 310 ASN A CA 1
ATOM 2526 C C . ASN A 1 310 ? -15.914 -20.172 -2.797 1 83.12 310 ASN A C 1
ATOM 2528 O O . ASN A 1 310 ? -15.391 -20.109 -3.91 1 83.12 310 ASN A O 1
ATOM 2532 N N . GLY A 1 311 ? -15.43 -19.734 -1.729 1 87.69 311 GLY A N 1
ATOM 2533 C CA . GLY A 1 311 ? -14 -19.469 -1.682 1 87.69 311 GLY A CA 1
ATOM 2534 C C . GLY A 1 311 ? -13.195 -20.625 -1.121 1 87.69 311 GLY A C 1
ATOM 2535 O O . GLY A 1 311 ? -13.602 -21.781 -1.244 1 87.69 311 GLY A O 1
ATOM 2536 N N . GLY A 1 312 ? -12.016 -20.359 -0.717 1 80.88 312 GLY A N 1
ATOM 2537 C CA . GLY A 1 312 ? -11.133 -21.359 -0.154 1 80.88 312 GLY A CA 1
ATOM 2538 C C . GLY A 1 312 ? -9.742 -20.844 0.142 1 80.88 312 GLY A C 1
ATOM 2539 O O . GLY A 1 312 ? -9.523 -19.625 0.168 1 80.88 312 GLY A O 1
ATOM 2540 N N . GLY A 1 313 ? -8.883 -21.75 0.594 1 76.69 313 GLY A N 1
ATOM 2541 C CA . GLY A 1 313 ? -7.52 -21.438 0.983 1 76.69 313 GLY A CA 1
ATOM 2542 C C . GLY A 1 313 ? -7.023 -22.281 2.145 1 76.69 313 GLY A C 1
ATOM 2543 O O . GLY A 1 313 ? -7.434 -23.422 2.305 1 76.69 313 GLY A O 1
ATOM 2544 N N . HIS A 1 314 ? -6.07 -21.703 2.84 1 76.44 314 HIS A N 1
ATOM 2545 C CA . HIS A 1 314 ? -5.527 -22.391 4.008 1 76.44 314 HIS A CA 1
ATOM 2546 C C . HIS A 1 314 ? -6.238 -21.953 5.281 1 76.44 314 HIS A C 1
ATOM 2548 O O . HIS A 1 314 ? -6.953 -20.953 5.289 1 76.44 314 HIS A O 1
ATOM 2554 N N . LYS A 1 315 ? -6.016 -22.766 6.273 1 83.12 315 LYS A N 1
ATOM 2555 C CA . LYS A 1 315 ? -6.668 -22.531 7.562 1 83.12 315 LYS A CA 1
ATOM 2556 C C . LYS A 1 315 ? -6.492 -21.094 8.023 1 83.12 315 LYS A C 1
ATOM 2558 O O . LYS A 1 315 ? -7.438 -20.484 8.523 1 83.12 315 LYS A O 1
ATOM 2563 N N . LEU A 1 316 ? -5.348 -20.469 7.859 1 89.19 316 LEU A N 1
ATOM 2564 C CA . LEU A 1 316 ? -5.055 -19.172 8.453 1 89.19 316 LEU A CA 1
ATOM 2565 C C . LEU A 1 316 ? -4.93 -18.094 7.375 1 89.19 316 LEU A C 1
ATOM 2567 O O . LEU A 1 316 ? -4.605 -16.953 7.672 1 89.19 316 LEU A O 1
ATOM 2571 N N . ALA A 1 317 ? -5.094 -18.469 6.102 1 88.38 317 ALA A N 1
ATOM 2572 C CA . ALA A 1 317 ? -5.035 -17.578 4.941 1 88.38 317 ALA A CA 1
ATOM 2573 C C . ALA A 1 317 ? -5.988 -18.047 3.844 1 88.38 317 ALA A C 1
ATOM 2575 O O . ALA A 1 317 ? -5.734 -19.047 3.18 1 88.38 317 ALA A O 1
ATOM 2576 N N . ALA A 1 318 ? -7.074 -17.312 3.695 1 89.56 318 ALA A N 1
ATOM 2577 C CA . ALA A 1 318 ? -8.109 -17.75 2.752 1 89.56 318 ALA A CA 1
ATOM 2578 C C . ALA A 1 318 ? -8.812 -16.547 2.131 1 89.56 318 ALA A C 1
ATOM 2580 O O . ALA A 1 318 ? -8.617 -15.406 2.57 1 89.56 318 ALA A O 1
ATOM 2581 N N . ALA A 1 319 ? -9.5 -16.812 1.03 1 92.62 319 ALA A N 1
ATOM 2582 C CA . ALA A 1 319 ? -10.219 -15.758 0.333 1 92.62 319 ALA A CA 1
ATOM 2583 C C . ALA A 1 319 ? -11.531 -16.281 -0.26 1 92.62 319 ALA A C 1
ATOM 2585 O O . ALA A 1 319 ? -11.695 -17.484 -0.445 1 92.62 319 ALA A O 1
ATOM 2586 N N . CYS A 1 320 ? -12.461 -15.367 -0.439 1 93.88 320 CYS A N 1
ATOM 2587 C CA . CYS A 1 320 ? -13.742 -15.664 -1.065 1 93.88 320 CYS A CA 1
ATOM 2588 C C . CYS A 1 320 ? -14.289 -14.453 -1.807 1 93.88 320 CYS A C 1
ATOM 2590 O O . CYS A 1 320 ? -13.695 -13.367 -1.75 1 93.88 320 CYS A O 1
ATOM 2592 N N . SER A 1 321 ? -15.258 -14.672 -2.561 1 95.75 321 SER A N 1
ATOM 2593 C CA . SER A 1 321 ? -15.891 -13.602 -3.324 1 95.75 321 SER A CA 1
ATOM 2594 C C . SER A 1 321 ? -17.391 -13.82 -3.445 1 95.75 321 SER A C 1
ATOM 2596 O O . SER A 1 321 ? -17.875 -14.953 -3.385 1 95.75 321 SER A O 1
ATOM 2598 N N . PHE A 1 322 ? -18.109 -12.773 -3.533 1 95.25 322 PHE A N 1
ATOM 2599 C CA . PHE A 1 322 ? -19.547 -12.859 -3.766 1 95.25 322 PHE A CA 1
ATOM 2600 C C . PHE A 1 322 ? -20.047 -11.648 -4.555 1 95.25 322 PHE A C 1
ATOM 2602 O O . PHE A 1 322 ? -19.391 -10.602 -4.574 1 95.25 322 PHE A O 1
ATOM 2609 N N . SER A 1 323 ? -21.156 -11.844 -5.172 1 95.62 323 SER A N 1
ATOM 2610 C CA . SER A 1 323 ? -21.734 -10.797 -6.016 1 95.62 323 SER A CA 1
ATOM 2611 C C . SER A 1 323 ? -22.391 -9.703 -5.172 1 95.62 323 SER A C 1
ATOM 2613 O O . SER A 1 323 ? -22.984 -9.984 -4.137 1 95.62 323 SER A O 1
ATOM 2615 N N . SER A 1 324 ? -22.297 -8.492 -5.711 1 94.81 324 SER A N 1
ATOM 2616 C CA . SER A 1 324 ? -22.938 -7.367 -5.031 1 94.81 324 SER A CA 1
ATOM 2617 C C . SER A 1 324 ? -24.453 -7.512 -5.051 1 94.81 324 SER A C 1
ATOM 2619 O O . SER A 1 324 ? -25.156 -6.824 -4.305 1 94.81 324 SER A O 1
ATOM 2621 N N . SER A 1 325 ? -24.969 -8.352 -5.859 1 93.81 325 SER A N 1
ATOM 2622 C CA . SER A 1 325 ? -26.391 -8.617 -5.902 1 93.81 325 SER A CA 1
ATOM 2623 C C . SER A 1 325 ? -26.844 -9.461 -4.707 1 93.81 325 SER A C 1
ATOM 2625 O O . SER A 1 325 ? -28 -9.422 -4.316 1 93.81 325 SER A O 1
ATOM 2627 N N . LEU A 1 326 ? -25.953 -10.25 -4.172 1 92.31 326 LEU A N 1
ATOM 2628 C CA . LEU A 1 326 ? -26.266 -11.086 -3.023 1 92.31 326 LEU A CA 1
ATOM 2629 C C . LEU A 1 326 ? -26.328 -10.266 -1.743 1 92.31 326 LEU A C 1
ATOM 2631 O O . LEU A 1 326 ? -27.266 -10.391 -0.962 1 92.31 326 LEU A O 1
ATOM 2635 N N . MET A 1 327 ? -25.297 -9.492 -1.541 1 92.81 327 MET A N 1
ATOM 2636 C CA . MET A 1 327 ? -25.219 -8.625 -0.365 1 92.81 327 MET A CA 1
ATOM 2637 C C . MET A 1 327 ? -24.156 -7.562 -0.535 1 92.81 327 MET A C 1
ATOM 2639 O O . MET A 1 327 ? -23.281 -7.684 -1.398 1 92.81 327 MET A O 1
ATOM 2643 N N . ARG A 1 328 ? -24.344 -6.531 0.32 1 94.12 328 ARG A N 1
ATOM 2644 C CA . ARG A 1 328 ? -23.328 -5.488 0.373 1 94.12 328 ARG A CA 1
ATOM 2645 C C . ARG A 1 328 ? -22.297 -5.781 1.46 1 94.12 328 ARG A C 1
ATOM 2647 O O . ARG A 1 328 ? -22.531 -6.617 2.336 1 94.12 328 ARG A O 1
ATOM 2654 N N . ILE A 1 329 ? -21.172 -5.074 1.36 1 96.5 329 ILE A N 1
ATOM 2655 C CA . ILE A 1 329 ? -20.094 -5.344 2.301 1 96.5 329 ILE A CA 1
ATOM 2656 C C . ILE A 1 329 ? -20.562 -5.062 3.727 1 96.5 329 ILE A C 1
ATOM 2658 O O . ILE A 1 329 ? -20.156 -5.75 4.668 1 96.5 329 ILE A O 1
ATOM 2662 N N . GLU A 1 330 ? -21.375 -4.066 3.9 1 94.19 330 GLU A N 1
ATOM 2663 C CA . GLU A 1 330 ? -21.844 -3.715 5.234 1 94.19 330 GLU A CA 1
ATOM 2664 C C . GLU A 1 330 ? -22.766 -4.797 5.801 1 94.19 330 GLU A C 1
ATOM 2666 O O . GLU A 1 330 ? -22.938 -4.906 7.016 1 94.19 330 GLU A O 1
ATOM 2671 N N . ASP A 1 331 ? -23.359 -5.625 4.922 1 94.75 331 ASP A N 1
ATOM 2672 C CA . ASP A 1 331 ? -24.297 -6.676 5.324 1 94.75 331 ASP A CA 1
ATOM 2673 C C . ASP A 1 331 ? -23.547 -7.879 5.902 1 94.75 331 ASP A C 1
ATOM 2675 O O . ASP A 1 331 ? -24.172 -8.797 6.449 1 94.75 331 ASP A O 1
ATOM 2679 N N . VAL A 1 332 ? -22.281 -7.887 5.809 1 96.56 332 VAL A N 1
ATOM 2680 C CA . VAL A 1 332 ? -21.453 -9.016 6.223 1 96.56 332 VAL A CA 1
ATOM 2681 C C . VAL A 1 332 ? -21.25 -8.977 7.734 1 96.56 332 VAL A C 1
ATOM 2683 O O . VAL A 1 332 ? -20.984 -10.008 8.352 1 96.56 332 VAL A O 1
ATOM 2686 N N . PHE A 1 333 ? -21.469 -7.836 8.312 1 97.81 333 PHE A N 1
ATOM 2687 C CA . PHE A 1 333 ? -21.094 -7.648 9.711 1 97.81 333 PHE A CA 1
ATOM 2688 C C . PHE A 1 333 ? -22.328 -7.391 10.57 1 97.81 333 PHE A C 1
ATOM 2690 O O . PHE A 1 333 ? -23.375 -6.961 10.062 1 97.81 333 PHE A O 1
ATOM 2697 N N . GLU A 1 334 ? -22.203 -7.707 11.812 1 97.5 334 GLU A N 1
ATOM 2698 C CA . GLU A 1 334 ? -23.328 -7.629 12.742 1 97.5 334 GLU A CA 1
ATOM 2699 C C . GLU A 1 334 ? -23.297 -6.32 13.531 1 97.5 334 GLU A C 1
ATOM 2701 O O . GLU A 1 334 ? -22.312 -6.02 14.211 1 97.5 334 GLU A O 1
ATOM 2706 N N . GLY A 1 335 ? -24.359 -5.527 13.414 1 95 335 GLY A N 1
ATOM 2707 C CA . GLY A 1 335 ? -24.5 -4.344 14.242 1 95 335 GLY A CA 1
ATOM 2708 C C . GLY A 1 335 ? -23.594 -3.209 13.82 1 95 335 GLY A C 1
ATOM 2709 O O . GLY A 1 335 ? -23.016 -3.232 12.727 1 95 335 GLY A O 1
ATOM 2710 N N . PRO A 1 336 ? -23.531 -2.139 14.656 1 94.56 336 PRO A N 1
ATOM 2711 C CA . PRO A 1 336 ? -22.625 -1.016 14.367 1 94.56 336 PRO A CA 1
ATOM 2712 C C . PRO A 1 336 ? -21.156 -1.359 14.594 1 94.56 336 PRO A C 1
ATOM 2714 O O . PRO A 1 336 ? -20.844 -2.328 15.297 1 94.56 336 PRO A O 1
ATOM 2717 N N . SER A 1 337 ? -20.344 -0.639 13.992 1 96.12 337 SER A N 1
ATOM 2718 C CA . SER A 1 337 ? -18.906 -0.817 14.211 1 96.12 337 SER A CA 1
ATOM 2719 C C . SER A 1 337 ? -18.547 -0.663 15.68 1 96.12 337 SER A C 1
ATOM 2721 O O . SER A 1 337 ? -19.156 0.134 16.391 1 96.12 337 SER A O 1
ATOM 2723 N N . LEU A 1 338 ? -17.562 -1.421 16.047 1 95.31 338 LEU A N 1
ATOM 2724 C CA . LEU A 1 338 ? -17.047 -1.32 17.406 1 95.31 338 LEU A CA 1
ATOM 2725 C C . LEU A 1 338 ? -16.109 -0.123 17.531 1 95.31 338 LEU A C 1
ATOM 2727 O O . LEU A 1 338 ? -15.469 0.286 16.562 1 95.31 338 LEU A O 1
ATOM 2731 N N . PRO A 1 339 ? -16.062 0.47 18.719 1 89.44 339 PRO A N 1
ATOM 2732 C CA . PRO A 1 339 ? -15.109 1.566 18.922 1 89.44 339 PRO A CA 1
ATOM 2733 C C . PRO A 1 339 ? -13.656 1.118 18.781 1 89.44 339 PRO A C 1
ATOM 2735 O O . PRO A 1 339 ? -13.32 0.001 19.188 1 89.44 339 PRO A O 1
ATOM 2738 N N . ARG A 1 340 ? -12.883 1.979 18.141 1 79.06 340 ARG A N 1
ATOM 2739 C CA . ARG A 1 340 ? -11.461 1.67 17.984 1 79.06 340 ARG A CA 1
ATOM 2740 C C . ARG A 1 340 ? -10.688 2.033 19.25 1 79.06 340 ARG A C 1
ATOM 2742 O O . ARG A 1 340 ? -11.016 3.004 19.938 1 79.06 340 ARG A O 1
ATOM 2749 N N . THR A 1 341 ? -10 1.056 19.797 1 58.53 341 THR A N 1
ATOM 2750 C CA . THR A 1 341 ? -9.172 1.37 20.953 1 58.53 341 THR A CA 1
ATOM 2751 C C . THR A 1 341 ? -7.91 2.121 20.531 1 58.53 341 THR A C 1
ATOM 2753 O O . THR A 1 341 ? -7.145 1.633 19.703 1 58.53 341 THR A O 1
ATOM 2756 N N . ILE A 1 342 ? -7.906 3.377 20.422 1 47.44 342 ILE A N 1
ATOM 2757 C CA . ILE A 1 342 ? -6.684 4.125 20.156 1 47.44 342 ILE A CA 1
ATOM 2758 C C . ILE A 1 342 ? -5.641 3.812 21.219 1 47.44 342 ILE A C 1
ATOM 2760 O O . ILE A 1 342 ? -5.961 3.736 22.422 1 47.44 342 ILE A O 1
ATOM 2764 N N . MET B 1 1 ? 15.57 44.25 18.219 1 34.16 1 MET B N 1
ATOM 2765 C CA . MET B 1 1 ? 14.18 43.969 18.562 1 34.16 1 MET B CA 1
ATOM 2766 C C . MET B 1 1 ? 14.062 42.719 19.391 1 34.16 1 MET B C 1
ATOM 2768 O O . MET B 1 1 ? 14.609 41.656 19.031 1 34.16 1 MET B O 1
ATOM 2772 N N . ASP B 1 2 ? 13.883 42.75 20.609 1 44.62 2 ASP B N 1
ATOM 2773 C CA . ASP B 1 2 ? 13.875 41.75 21.672 1 44.62 2 ASP B CA 1
ATOM 2774 C C . ASP B 1 2 ? 13.078 40.531 21.25 1 44.62 2 ASP B C 1
ATOM 2776 O O . ASP B 1 2 ? 11.883 40.625 20.969 1 44.62 2 ASP B O 1
ATOM 2780 N N . LYS B 1 3 ? 13.656 39.625 20.531 1 64 3 LYS B N 1
ATOM 2781 C CA . LYS B 1 3 ? 12.969 38.5 19.875 1 64 3 LYS B CA 1
ATOM 2782 C C . LYS B 1 3 ? 12.148 37.719 20.891 1 64 3 LYS B C 1
ATOM 2784 O O . LYS B 1 3 ? 12.68 37.219 21.891 1 64 3 LYS B O 1
ATOM 2789 N N . LYS B 1 4 ? 10.797 37.844 20.906 1 77.44 4 LYS B N 1
ATOM 2790 C CA . LYS B 1 4 ? 9.766 37.25 21.766 1 77.44 4 LYS B CA 1
ATOM 2791 C C . LYS B 1 4 ? 9.859 35.719 21.797 1 77.44 4 LYS B C 1
ATOM 2793 O O . LYS B 1 4 ? 10.078 35.094 20.75 1 77.44 4 LYS B O 1
ATOM 2798 N N . ASN B 1 5 ? 9.977 35.219 23.109 1 93.44 5 ASN B N 1
ATOM 2799 C CA . ASN B 1 5 ? 9.938 33.781 23.312 1 93.44 5 ASN B CA 1
ATOM 2800 C C . ASN B 1 5 ? 8.508 33.25 23.406 1 93.44 5 ASN B C 1
ATOM 2802 O O . ASN B 1 5 ? 7.59 34 23.734 1 93.44 5 ASN B O 1
ATOM 2806 N N . PHE B 1 6 ? 8.375 32.125 23.016 1 97.81 6 PHE B N 1
ATOM 2807 C CA . PHE B 1 6 ? 7.059 31.5 23.016 1 97.81 6 PHE B CA 1
ATOM 2808 C C . PHE B 1 6 ? 6.953 30.453 24.125 1 97.81 6 PHE B C 1
ATOM 2810 O O . PHE B 1 6 ? 7.898 29.703 24.375 1 97.81 6 PHE B O 1
ATOM 2817 N N . ASN B 1 7 ? 5.867 30.438 24.812 1 98.06 7 ASN B N 1
ATOM 2818 C CA . ASN B 1 7 ? 5.648 29.422 25.844 1 98.06 7 ASN B CA 1
ATOM 2819 C C . ASN B 1 7 ? 4.512 28.484 25.469 1 98.06 7 ASN B C 1
ATOM 2821 O O . ASN B 1 7 ? 4.055 27.688 26.297 1 98.06 7 ASN B O 1
ATOM 2825 N N . TYR B 1 8 ? 4.039 28.562 24.188 1 98.31 8 TYR B N 1
ATOM 2826 C CA . TYR B 1 8 ? 3.033 27.656 23.625 1 98.31 8 TYR B CA 1
ATOM 2827 C C . TYR B 1 8 ? 3.26 27.469 22.125 1 98.31 8 TYR B C 1
ATOM 2829 O O . TYR B 1 8 ? 3.416 28.422 21.375 1 98.31 8 TYR B O 1
ATOM 2837 N N . ILE B 1 9 ? 3.322 26.219 21.734 1 98.31 9 ILE B N 1
ATOM 2838 C CA . ILE B 1 9 ? 3.508 25.953 20.312 1 98.31 9 ILE B CA 1
ATOM 2839 C C . ILE B 1 9 ? 2.475 24.922 19.828 1 98.31 9 ILE B C 1
ATOM 2841 O O . ILE B 1 9 ? 2.209 23.938 20.531 1 98.31 9 ILE B O 1
ATOM 2845 N N . ILE B 1 10 ? 1.868 25.219 18.672 1 98.19 10 ILE B N 1
ATOM 2846 C CA . ILE B 1 10 ? 0.919 24.328 18 1 98.19 10 ILE B CA 1
ATOM 2847 C C . ILE B 1 10 ? 1.442 23.969 16.625 1 98.19 10 ILE B C 1
ATOM 2849 O O . ILE B 1 10 ? 1.904 24.828 15.875 1 98.19 10 ILE B O 1
ATOM 2853 N N . PHE B 1 11 ? 1.453 22.734 16.297 1 97.62 11 PHE B N 1
ATOM 2854 C CA . PHE B 1 11 ? 1.853 22.344 14.953 1 97.62 11 PHE B CA 1
ATOM 2855 C C . PHE B 1 11 ? 0.996 21.172 14.453 1 97.62 11 PHE B C 1
ATOM 2857 O O . PHE B 1 11 ? 0.251 20.578 15.227 1 97.62 11 PHE B O 1
ATOM 2864 N N . HIS B 1 12 ? 1.033 20.938 13.109 1 95.56 12 HIS B N 1
ATOM 2865 C CA . HIS B 1 12 ? 0.249 19.859 12.5 1 95.56 12 HIS B CA 1
ATOM 2866 C C . HIS B 1 12 ? 0.806 18.5 12.875 1 95.56 12 HIS B C 1
ATOM 2868 O O . HIS B 1 12 ? 1.846 18.078 12.359 1 95.56 12 HIS B O 1
ATOM 2874 N N . GLY B 1 13 ? 0.05 17.812 13.695 1 91.25 13 GLY B N 1
ATOM 2875 C CA . GLY B 1 13 ? 0.486 16.516 14.188 1 91.25 13 GLY B CA 1
ATOM 2876 C C . GLY B 1 13 ? 0.504 15.445 13.117 1 91.25 13 GLY B C 1
ATOM 2877 O O . GLY B 1 13 ? -0.373 15.406 12.25 1 91.25 13 GLY B O 1
ATOM 2878 N N . GLY B 1 14 ? 1.6 14.602 13.18 1 88.44 14 GLY B N 1
ATOM 2879 C CA . GLY B 1 14 ? 1.681 13.445 12.297 1 88.44 14 GLY B CA 1
ATOM 2880 C C . GLY B 1 14 ? 2.119 13.805 10.891 1 88.44 14 GLY B C 1
ATOM 2881 O O . GLY B 1 14 ? 2.139 12.953 10 1 88.44 14 GLY B O 1
ATOM 2882 N N . CYS B 1 15 ? 2.396 14.969 10.656 1 91.56 15 CYS B N 1
ATOM 2883 C CA . CYS B 1 15 ? 2.799 15.461 9.344 1 91.56 15 CYS B CA 1
ATOM 2884 C C . CYS B 1 15 ? 4.273 15.844 9.336 1 91.56 15 CYS B C 1
ATOM 2886 O O . CYS B 1 15 ? 4.758 16.484 10.273 1 91.56 15 CYS B O 1
ATOM 2888 N N . LEU B 1 16 ? 4.91 15.469 8.289 1 94.69 16 LEU B N 1
ATOM 2889 C CA . LEU B 1 16 ? 6.34 15.727 8.188 1 94.69 16 LEU B CA 1
ATOM 2890 C C . LEU B 1 16 ? 6.625 17.219 8.188 1 94.69 16 LEU B C 1
ATOM 2892 O O . LEU B 1 16 ? 7.551 17.688 8.852 1 94.69 16 LEU B O 1
ATOM 2896 N N . ASP B 1 17 ? 5.883 18 7.445 1 96.12 17 ASP B N 1
ATOM 2897 C CA . ASP B 1 17 ? 6.059 19.438 7.387 1 96.12 17 ASP B CA 1
ATOM 2898 C C . ASP B 1 17 ? 5.785 20.078 8.742 1 96.12 17 ASP B C 1
ATOM 2900 O O . ASP B 1 17 ? 6.594 20.875 9.234 1 96.12 17 ASP B O 1
ATOM 2904 N N . GLY B 1 18 ? 4.68 19.688 9.336 1 97.19 18 GLY B N 1
ATOM 2905 C CA . GLY B 1 18 ? 4.348 20.188 10.656 1 97.19 18 GLY B CA 1
ATOM 2906 C C . GLY B 1 18 ? 5.414 19.906 11.695 1 97.19 18 GLY B C 1
ATOM 2907 O O . GLY B 1 18 ? 5.824 20.797 12.438 1 97.19 18 GLY B O 1
ATOM 2908 N N . PHE B 1 19 ? 5.879 18.688 11.711 1 98 19 PHE B N 1
ATOM 2909 C CA . PHE B 1 19 ? 6.891 18.312 12.688 1 98 19 PHE B CA 1
ATOM 2910 C C . PHE B 1 19 ? 8.203 19.031 12.414 1 98 19 PHE B C 1
ATOM 2912 O O . PHE B 1 19 ? 8.891 19.469 13.344 1 98 19 PHE B O 1
ATOM 2919 N N . SER B 1 20 ? 8.562 19.109 11.172 1 98.31 20 SER B N 1
ATOM 2920 C CA . SER B 1 20 ? 9.773 19.844 10.812 1 98.31 20 SER B CA 1
ATOM 2921 C C . SER B 1 20 ? 9.695 21.312 11.266 1 98.31 20 SER B C 1
ATOM 2923 O O . SER B 1 20 ? 10.688 21.875 11.703 1 98.31 20 SER B O 1
ATOM 2925 N N . GLY B 1 21 ? 8.516 21.875 11.102 1 98.31 21 GLY B N 1
ATOM 2926 C CA . GLY B 1 21 ? 8.305 23.219 11.602 1 98.31 21 GLY B CA 1
ATOM 2927 C C . GLY B 1 21 ? 8.508 23.344 13.102 1 98.31 21 GLY B C 1
ATOM 2928 O O . GLY B 1 21 ? 9.164 24.281 13.57 1 98.31 21 GLY B O 1
ATOM 2929 N N . PHE B 1 22 ? 7.93 22.422 13.805 1 98.31 22 PHE B N 1
ATOM 2930 C CA . PHE B 1 22 ? 8.141 22.359 15.25 1 98.31 22 PHE B CA 1
ATOM 2931 C C . PHE B 1 22 ? 9.625 22.25 15.57 1 98.31 22 PHE B C 1
ATOM 2933 O O . PHE B 1 22 ? 10.133 22.953 16.453 1 98.31 22 PHE B O 1
ATOM 2940 N N . PHE B 1 23 ? 10.297 21.359 14.914 1 98.38 23 PHE B N 1
ATOM 2941 C CA . PHE B 1 23 ? 11.719 21.125 15.133 1 98.38 23 PHE B CA 1
ATOM 2942 C C . PHE B 1 23 ? 12.508 22.422 14.922 1 98.38 23 PHE B C 1
ATOM 2944 O O . PHE B 1 23 ? 13.414 22.734 15.688 1 98.38 23 PHE B O 1
ATOM 2951 N N . VAL B 1 24 ? 12.203 23.172 13.867 1 98.31 24 VAL B N 1
ATOM 2952 C CA . VAL B 1 24 ? 12.844 24.438 13.562 1 98.31 24 VAL B CA 1
ATOM 2953 C C . VAL B 1 24 ? 12.656 25.406 14.734 1 98.31 24 VAL B C 1
ATOM 2955 O O . VAL B 1 24 ? 13.609 26.047 15.18 1 98.31 24 VAL B O 1
ATOM 2958 N N . ALA B 1 25 ? 11.438 25.5 15.227 1 98.12 25 ALA B N 1
ATOM 2959 C CA . ALA B 1 25 ? 11.172 26.359 16.375 1 98.12 25 ALA B CA 1
ATOM 2960 C C . ALA B 1 25 ? 11.992 25.922 17.594 1 98.12 25 ALA B C 1
ATOM 2962 O O . ALA B 1 25 ? 12.531 26.75 18.312 1 98.12 25 ALA B O 1
ATOM 2963 N N . HIS B 1 26 ? 12.102 24.656 17.75 1 97.69 26 HIS B N 1
ATOM 2964 C CA . HIS B 1 26 ? 12.82 24.078 18.875 1 97.69 26 HIS B CA 1
ATOM 2965 C C . HIS B 1 26 ? 14.297 24.453 18.844 1 97.69 26 HIS B C 1
ATOM 2967 O O . HIS B 1 26 ? 14.844 24.891 19.859 1 97.69 26 HIS B O 1
ATOM 2973 N N . ILE B 1 27 ? 14.906 24.391 17.75 1 97.44 27 ILE B N 1
ATOM 2974 C CA . ILE B 1 27 ? 16.344 24.609 17.688 1 97.44 27 ILE B CA 1
ATOM 2975 C C . ILE B 1 27 ? 16.641 26.109 17.625 1 97.44 27 ILE B C 1
ATOM 2977 O O . ILE B 1 27 ? 17.797 26.531 17.75 1 97.44 27 ILE B O 1
ATOM 2981 N N . SER B 1 28 ? 15.617 26.938 17.391 1 96.81 28 SER B N 1
ATOM 2982 C CA . SER B 1 28 ? 15.812 28.391 17.328 1 96.81 28 SER B CA 1
ATOM 2983 C C . SER B 1 28 ? 16.156 28.969 18.688 1 96.81 28 SER B C 1
ATOM 2985 O O . SER B 1 28 ? 16.656 30.078 18.797 1 96.81 28 SER B O 1
ATOM 2987 N N . GLY B 1 29 ? 15.75 28.25 19.734 1 95.12 29 GLY B N 1
ATOM 2988 C CA . GLY B 1 29 ? 15.969 28.734 21.078 1 95.12 29 GLY B CA 1
ATOM 2989 C C . GLY B 1 29 ? 14.891 29.703 21.547 1 95.12 29 GLY B C 1
ATOM 2990 O O . GLY B 1 29 ? 15.008 30.297 22.609 1 95.12 29 GLY B O 1
ATOM 2991 N N . ARG B 1 30 ? 13.805 29.812 20.797 1 97.19 30 ARG B N 1
ATOM 2992 C CA . ARG B 1 30 ? 12.773 30.797 21.109 1 97.19 30 ARG B CA 1
ATOM 2993 C C . ARG B 1 30 ? 11.609 30.156 21.844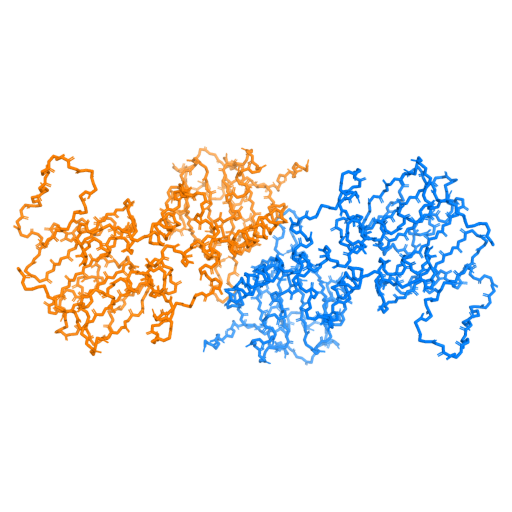 1 97.19 30 ARG B C 1
ATOM 2995 O O . ARG B 1 30 ? 10.594 30.812 22.109 1 97.19 30 ARG B O 1
ATOM 3002 N N . LEU B 1 31 ? 11.734 28.859 22.156 1 97.31 31 LEU B N 1
ATOM 3003 C CA . LEU B 1 31 ? 10.766 28.188 23 1 97.31 31 LEU B CA 1
ATOM 3004 C C . LEU B 1 31 ? 11.25 28.141 24.453 1 97.31 31 LEU B C 1
ATOM 3006 O O . LEU B 1 31 ? 12.406 27.781 24.703 1 97.31 31 LEU B O 1
ATOM 3010 N N . THR B 1 32 ? 10.406 28.547 25.281 1 96.81 32 THR B N 1
ATOM 3011 C CA . THR B 1 32 ? 10.781 28.484 26.688 1 96.81 32 THR B CA 1
ATOM 3012 C C . THR B 1 32 ? 10.938 27.047 27.156 1 96.81 32 THR B C 1
ATOM 3014 O O . THR B 1 32 ? 10.445 26.109 26.5 1 96.81 32 THR B O 1
ATOM 3017 N N . LYS B 1 33 ? 11.602 26.844 28.234 1 93.69 33 LYS B N 1
ATOM 3018 C CA . LYS B 1 33 ? 11.859 25.516 28.766 1 93.69 33 LYS B CA 1
ATOM 3019 C C . LYS B 1 33 ? 10.562 24.797 29.109 1 93.69 33 LYS B C 1
ATOM 3021 O O . LYS B 1 33 ? 10.461 23.578 28.984 1 93.69 33 LYS B O 1
ATOM 3026 N N . ASP B 1 34 ? 9.57 25.578 29.516 1 94.31 34 ASP B N 1
ATOM 3027 C CA . ASP B 1 34 ? 8.297 25 29.953 1 94.31 34 ASP B CA 1
ATOM 3028 C C . ASP B 1 34 ? 7.238 25.141 28.859 1 94.31 34 ASP B C 1
ATOM 3030 O O . ASP B 1 34 ? 6.043 25.188 29.141 1 94.31 34 ASP B O 1
ATOM 3034 N N . VAL B 1 35 ? 7.695 25.234 27.688 1 97.25 35 VAL B N 1
ATOM 3035 C CA . VAL B 1 35 ? 6.773 25.438 26.578 1 97.25 35 VAL B CA 1
ATOM 3036 C C . VAL B 1 35 ? 5.758 24.297 26.531 1 97.25 35 VAL B C 1
ATOM 3038 O O . VAL B 1 35 ? 6.105 23.141 26.766 1 97.25 35 VAL B O 1
ATOM 3041 N N . ILE B 1 36 ? 4.492 24.609 26.344 1 97.62 36 ILE B N 1
ATOM 3042 C CA . ILE B 1 36 ? 3.439 23.625 26.094 1 97.62 36 ILE B CA 1
ATOM 3043 C C . ILE B 1 36 ? 3.408 23.266 24.609 1 97.62 36 ILE B C 1
ATOM 3045 O O . ILE B 1 36 ? 3.316 24.141 23.75 1 97.62 36 ILE B O 1
ATOM 3049 N N . ILE B 1 37 ? 3.59 22.031 24.359 1 97.5 37 ILE B N 1
ATOM 3050 C CA . ILE B 1 37 ? 3.584 21.531 22.984 1 97.5 37 ILE B CA 1
ATOM 3051 C C . ILE B 1 37 ? 2.242 20.859 22.688 1 97.5 37 ILE B C 1
ATOM 3053 O O . ILE B 1 37 ? 1.86 19.891 23.344 1 97.5 37 ILE B O 1
ATOM 3057 N N . HIS B 1 38 ? 1.523 21.406 21.641 1 97.12 38 HIS B N 1
ATOM 3058 C CA . HIS B 1 38 ? 0.211 20.891 21.281 1 97.12 38 HIS B CA 1
ATOM 3059 C C . HIS B 1 38 ? 0.165 20.484 19.797 1 97.12 38 HIS B C 1
ATOM 3061 O O . HIS B 1 38 ? 0.361 21.328 18.922 1 97.12 38 HIS B O 1
ATOM 3067 N N . GLU B 1 39 ? -0.082 19.203 19.547 1 95.44 39 GLU B N 1
ATOM 3068 C CA . GLU B 1 39 ? -0.335 18.734 18.188 1 95.44 39 GLU B CA 1
ATOM 3069 C C . GLU B 1 39 ? -1.814 18.859 17.828 1 95.44 39 GLU B C 1
ATOM 3071 O O . GLU B 1 39 ? -2.682 18.469 18.609 1 95.44 39 GLU B O 1
ATOM 3076 N N . ASP B 1 40 ? -2.07 19.422 16.594 1 91.75 40 ASP B N 1
ATOM 3077 C CA . ASP B 1 40 ? -3.465 19.594 16.203 1 91.75 40 ASP B CA 1
ATOM 3078 C C . ASP B 1 40 ? -3.664 19.312 14.719 1 91.75 40 ASP B C 1
ATOM 3080 O O . ASP B 1 40 ? -2.727 18.906 14.031 1 91.75 40 ASP B O 1
ATOM 3084 N N . VAL B 1 41 ? -4.961 19.359 14.305 1 88.38 41 VAL B N 1
ATOM 3085 C CA . VAL B 1 41 ? -5.324 19.094 12.922 1 88.38 41 VAL B CA 1
ATOM 3086 C C . VAL B 1 41 ? -6.211 20.203 12.383 1 88.38 41 VAL B C 1
ATOM 3088 O O . VAL B 1 41 ? -6.887 20.891 13.156 1 88.38 41 VAL B O 1
ATOM 3091 N N . PRO B 1 42 ? -6.188 20.406 11.086 1 84.06 42 PRO B N 1
ATOM 3092 C CA . PRO B 1 42 ? -6.918 21.516 10.469 1 84.06 42 PRO B CA 1
ATOM 3093 C C . PRO B 1 42 ? -8.422 21.438 10.734 1 84.06 42 PRO B C 1
ATOM 3095 O O . PRO B 1 42 ? -9.094 22.484 10.758 1 84.06 42 PRO B O 1
ATOM 3098 N N . SER B 1 43 ? -8.969 20.297 10.977 1 77 43 SER B N 1
ATOM 3099 C CA . SER B 1 43 ? -10.414 20.109 11.07 1 77 43 SER B CA 1
ATOM 3100 C C . SER B 1 43 ? -10.93 20.453 12.461 1 77 43 SER B C 1
ATOM 3102 O O . SER B 1 43 ? -12.133 20.438 12.711 1 77 43 SER B O 1
ATOM 3104 N N . THR B 1 44 ? -10.078 20.859 13.312 1 84.5 44 THR B N 1
ATOM 3105 C CA . THR B 1 44 ? -10.469 21.125 14.695 1 84.5 44 THR B CA 1
ATOM 3106 C C . THR B 1 44 ? -11.383 22.344 14.773 1 84.5 44 THR B C 1
ATOM 3108 O O . THR B 1 44 ? -11.188 23.312 14.047 1 84.5 44 THR B O 1
ATOM 3111 N N . THR B 1 45 ? -12.359 22.219 15.688 1 84.62 45 THR B N 1
ATOM 3112 C CA . THR B 1 45 ? -13.273 23.344 15.914 1 84.62 45 THR B CA 1
ATOM 3113 C C . THR B 1 45 ? -13.102 23.906 17.328 1 84.62 45 THR B C 1
ATOM 3115 O O . THR B 1 45 ? -13.695 24.922 17.656 1 84.62 45 THR B O 1
ATOM 3118 N N . LYS B 1 46 ? -12.281 23.266 18.047 1 89.62 46 LYS B N 1
ATOM 3119 C CA . LYS B 1 46 ? -12.047 23.703 19.422 1 89.62 46 LYS B CA 1
ATOM 3120 C C . LYS B 1 46 ? -10.68 24.375 19.547 1 89.62 46 LYS B C 1
ATOM 3122 O O . LYS B 1 46 ? -9.742 24.047 18.828 1 89.62 46 LYS B O 1
ATOM 3127 N N . ILE B 1 47 ? -10.617 25.266 20.484 1 90.12 47 ILE B N 1
ATOM 3128 C CA . ILE B 1 47 ? -9.344 25.938 20.75 1 90.12 47 ILE B CA 1
ATOM 3129 C C . ILE B 1 47 ? -8.445 25.031 21.578 1 90.12 47 ILE B C 1
ATOM 3131 O O . ILE B 1 47 ? -8.93 24.281 22.438 1 90.12 47 ILE B O 1
ATOM 3135 N N . PRO B 1 48 ? -7.199 25.109 21.344 1 93 48 PRO B N 1
ATOM 3136 C CA . PRO B 1 48 ? -6.281 24.297 22.156 1 93 48 PRO B CA 1
ATOM 3137 C C . PRO B 1 48 ? -6.355 24.625 23.641 1 93 48 PRO B C 1
ATOM 3139 O O . PRO B 1 48 ? -6.629 25.781 24.016 1 93 48 PRO B O 1
ATOM 3142 N N . PRO B 1 49 ? -6.082 23.703 24.469 1 94.25 49 PRO B N 1
ATOM 3143 C CA . PRO B 1 49 ? -6.184 23.906 25.922 1 94.25 49 PRO B CA 1
ATOM 3144 C C . PRO B 1 49 ? -5.082 24.812 26.453 1 94.25 49 PRO B C 1
ATOM 3146 O O . PRO B 1 49 ? -4.004 24.906 25.859 1 94.25 49 PRO B O 1
ATOM 3149 N N . ASP B 1 50 ? -5.324 25.594 27.562 1 95.06 50 ASP B N 1
ATOM 3150 C CA . ASP B 1 50 ? -4.367 26.359 28.375 1 95.06 50 ASP B CA 1
ATOM 3151 C C . ASP B 1 50 ? -3.693 27.453 27.547 1 95.06 50 ASP B C 1
ATOM 3153 O O . ASP B 1 50 ? -2.504 27.719 27.719 1 95.06 50 ASP B O 1
ATOM 3157 N N . ILE B 1 51 ? -4.367 28.016 26.609 1 95.81 51 ILE B N 1
ATOM 3158 C CA . ILE B 1 51 ? -3.775 28.969 25.688 1 95.81 51 ILE B CA 1
ATOM 3159 C C . ILE B 1 51 ? -3.875 30.375 26.281 1 95.81 51 ILE B C 1
ATOM 3161 O O . ILE B 1 51 ? -3.219 31.312 25.797 1 95.81 51 ILE B O 1
ATOM 3165 N N . ASP B 1 52 ? -4.633 30.578 27.406 1 96.12 52 ASP B N 1
ATOM 3166 C CA . ASP B 1 52 ? -4.91 31.891 28 1 96.12 52 ASP B CA 1
ATOM 3167 C C . ASP B 1 52 ? -3.619 32.562 28.438 1 96.12 52 ASP B C 1
ATOM 3169 O O . ASP B 1 52 ? -2.863 32.031 29.25 1 96.12 52 ASP B O 1
ATOM 3173 N N . GLY B 1 53 ? -3.387 33.75 27.922 1 96.12 53 GLY B N 1
ATOM 3174 C CA . GLY B 1 53 ? -2.268 34.594 28.344 1 96.12 53 GLY B CA 1
ATOM 3175 C C . GLY B 1 53 ? -0.928 34.094 27.844 1 96.12 53 GLY B C 1
ATOM 3176 O O . GLY B 1 53 ? 0.122 34.5 28.328 1 96.12 53 GLY B O 1
ATOM 3177 N N . LYS B 1 54 ? -0.954 33.219 26.953 1 97.12 54 LYS B N 1
ATOM 3178 C CA . LYS B 1 54 ? 0.283 32.625 26.469 1 97.12 54 LYS B CA 1
ATOM 3179 C C . LYS B 1 54 ? 0.786 33.344 25.219 1 97.12 54 LYS B C 1
ATOM 3181 O O . LYS B 1 54 ? 0.013 34 24.516 1 97.12 54 LYS B O 1
ATOM 3186 N N . ASP B 1 55 ? 2.078 33.312 25.031 1 97.44 55 ASP B N 1
ATOM 3187 C CA . ASP B 1 55 ? 2.699 33.688 23.75 1 97.44 55 ASP B CA 1
ATOM 3188 C C . ASP B 1 55 ? 2.777 32.469 22.828 1 97.44 55 ASP B C 1
ATOM 3190 O O . ASP B 1 55 ? 3.588 31.562 23.031 1 97.44 55 ASP B O 1
ATOM 3194 N N . VAL B 1 56 ? 1.969 32.5 21.719 1 97.81 56 VAL B N 1
ATOM 3195 C CA . VAL B 1 56 ? 1.666 31.281 20.953 1 97.81 56 VAL B CA 1
ATOM 3196 C C . VAL B 1 56 ? 2.301 31.375 19.562 1 97.81 56 VAL B C 1
ATOM 3198 O O . VAL B 1 56 ? 2.246 32.406 18.922 1 97.81 56 VAL B O 1
ATOM 3201 N N . VAL B 1 57 ? 2.934 30.312 19.188 1 98 57 VAL B N 1
ATOM 3202 C CA . VAL B 1 57 ? 3.33 30.156 17.797 1 98 57 VAL B CA 1
ATOM 3203 C C . VAL B 1 57 ? 2.619 28.953 17.188 1 98 57 VAL B C 1
ATOM 3205 O O . VAL B 1 57 ? 2.562 27.891 17.797 1 98 57 VAL B O 1
ATOM 3208 N N . ILE B 1 58 ? 1.98 29.125 16.047 1 97.94 58 ILE B N 1
ATOM 3209 C CA . ILE B 1 58 ? 1.246 28.094 15.305 1 97.94 58 ILE B CA 1
ATOM 3210 C C . ILE B 1 58 ? 1.926 27.828 13.961 1 97.94 58 ILE B C 1
ATOM 3212 O O . ILE B 1 58 ? 2.127 28.766 13.172 1 97.94 58 ILE B O 1
ATOM 3216 N N . ILE B 1 59 ? 2.205 26.578 13.75 1 97.81 59 ILE B N 1
ATOM 3217 C CA . ILE B 1 59 ? 2.922 26.25 12.523 1 97.81 59 ILE B CA 1
ATOM 3218 C C . ILE B 1 59 ? 2.176 25.156 11.758 1 97.81 59 ILE B C 1
ATOM 3220 O O . ILE B 1 59 ? 1.987 24.047 12.273 1 97.81 59 ILE B O 1
ATOM 3224 N N . ASP B 1 60 ? 1.758 25.375 10.57 1 96.19 60 ASP B N 1
ATOM 3225 C CA . ASP B 1 60 ? 1.337 24.391 9.562 1 96.19 60 ASP B CA 1
ATOM 3226 C C . ASP B 1 60 ? 0.065 23.672 10 1 96.19 60 ASP B C 1
ATOM 3228 O O . ASP B 1 60 ? -0.054 22.453 9.828 1 96.19 60 ASP B O 1
ATOM 3232 N N . VAL B 1 61 ? -1.008 24.203 10.586 1 93.56 61 VAL B N 1
ATOM 3233 C CA . VAL B 1 61 ? -2.207 23.5 11.031 1 93.56 61 VAL B CA 1
ATOM 3234 C C . VAL B 1 61 ? -3.395 23.891 10.156 1 93.56 61 VAL B C 1
ATOM 3236 O O . VAL B 1 61 ? -4.426 23.219 10.148 1 93.56 61 VAL B O 1
ATOM 3239 N N . ALA B 1 62 ? -3.225 24.984 9.289 1 90.75 62 ALA B N 1
ATOM 3240 C CA . ALA B 1 62 ? -4.254 25.531 8.406 1 90.75 62 ALA B CA 1
ATOM 3241 C C . ALA B 1 62 ? -5.559 25.766 9.156 1 90.75 62 ALA B C 1
ATOM 3243 O O . ALA B 1 62 ? -6.625 25.344 8.711 1 90.75 62 ALA B O 1
ATOM 3244 N N . TYR B 1 63 ? -5.57 26.422 10.281 1 92.56 63 TYR B N 1
ATOM 3245 C CA . TYR B 1 63 ? -6.762 26.75 11.055 1 92.56 63 TYR B CA 1
ATOM 3246 C C . TYR B 1 63 ? -7.695 27.656 10.258 1 92.56 63 TYR B C 1
ATOM 3248 O O . TYR B 1 63 ? -7.242 28.578 9.57 1 92.56 63 TYR B O 1
ATOM 3256 N N . LYS B 1 64 ? -8.953 27.422 10.422 1 89.38 64 LYS B N 1
ATOM 3257 C CA . LYS B 1 64 ? -9.945 28.328 9.859 1 89.38 64 LYS B CA 1
ATOM 3258 C C . LYS B 1 64 ? -10.008 29.641 10.641 1 89.38 64 LYS B C 1
ATOM 3260 O O . LYS B 1 64 ? -9.547 29.703 11.789 1 89.38 64 LYS B O 1
ATOM 3265 N N . LYS B 1 65 ? -10.594 30.641 9.984 1 92.31 65 LYS B N 1
ATOM 3266 C CA . LYS B 1 65 ? -10.633 32 10.539 1 92.31 65 LYS B CA 1
ATOM 3267 C C . LYS B 1 65 ? -11.297 32 11.914 1 92.31 65 LYS B C 1
ATOM 3269 O O . LYS B 1 65 ? -10.828 32.688 12.828 1 92.31 65 LYS B O 1
ATOM 3274 N N . GLU B 1 66 ? -12.344 31.188 12.07 1 92.5 66 GLU B N 1
ATOM 3275 C CA . GLU B 1 66 ? -13.094 31.188 13.32 1 92.5 66 GLU B CA 1
ATOM 3276 C C . GLU B 1 66 ? -12.234 30.688 14.477 1 92.5 66 GLU B C 1
ATOM 3278 O O . GLU B 1 66 ? -12.281 31.266 15.57 1 92.5 66 GLU B O 1
ATOM 3283 N N . VAL B 1 67 ? -11.461 29.719 14.25 1 94.19 67 VAL B N 1
ATOM 3284 C CA . VAL B 1 67 ? -10.602 29.141 15.281 1 94.19 67 VAL B CA 1
ATOM 3285 C C . VAL B 1 67 ? -9.469 30.125 15.609 1 94.19 67 VAL B C 1
ATOM 3287 O O . VAL B 1 67 ? -9.164 30.359 16.781 1 94.19 67 VAL B O 1
ATOM 3290 N N . LEU B 1 68 ? -8.867 30.75 14.609 1 94 68 LEU B N 1
ATOM 3291 C CA . LEU B 1 68 ? -7.766 31.688 14.797 1 94 68 LEU B CA 1
ATOM 3292 C C . LEU B 1 68 ? -8.211 32.906 15.602 1 94 68 LEU B C 1
ATOM 3294 O O . LEU B 1 68 ? -7.496 33.344 16.5 1 94 68 LEU B O 1
ATOM 3298 N N . GLU B 1 69 ? -9.352 33.344 15.273 1 93.88 69 GLU B N 1
ATOM 3299 C CA . GLU B 1 69 ? -9.859 34.531 15.977 1 93.88 69 GLU B CA 1
ATOM 3300 C C . GLU B 1 69 ? -10.086 34.219 17.453 1 93.88 69 GLU B C 1
ATOM 3302 O O . GLU B 1 69 ? -9.852 35.094 18.312 1 93.88 69 GLU B O 1
ATOM 3307 N N . GLU B 1 70 ? -10.562 33.062 17.656 1 94.56 70 GLU B N 1
ATOM 3308 C CA . GLU B 1 70 ? -10.719 32.656 19.062 1 94.56 70 GLU B CA 1
ATOM 3309 C C . GLU B 1 70 ? -9.367 32.594 19.766 1 94.56 70 GLU B C 1
ATOM 3311 O O . GLU B 1 70 ? -9.25 32.969 20.922 1 94.56 70 GLU B O 1
ATOM 3316 N N . ILE B 1 71 ? -8.398 32.094 19.156 1 95.62 71 ILE B N 1
ATOM 3317 C CA . ILE B 1 71 ? -7.051 32.031 19.719 1 95.62 71 ILE B CA 1
ATOM 3318 C C . ILE B 1 71 ? -6.52 33.438 19.969 1 95.62 71 ILE B C 1
ATOM 3320 O O . ILE B 1 71 ? -5.922 33.688 21.016 1 95.62 71 ILE B O 1
ATOM 3324 N N . PHE B 1 72 ? -6.793 34.406 19.062 1 93.62 72 PHE B N 1
ATOM 3325 C CA . PHE B 1 72 ? -6.359 35.781 19.188 1 93.62 72 PHE B CA 1
ATOM 3326 C C . PHE B 1 72 ? -6.957 36.438 20.422 1 93.62 72 PHE B C 1
ATOM 3328 O O . PHE B 1 72 ? -6.32 37.25 21.062 1 93.62 72 PHE B O 1
ATOM 3335 N N . LYS B 1 73 ? -8.125 36 20.703 1 93 73 LYS B N 1
ATOM 3336 C CA . LYS B 1 73 ? -8.867 36.562 21.812 1 93 73 LYS B CA 1
ATOM 3337 C C . LYS B 1 73 ? -8.242 36.188 23.156 1 93 73 LYS B C 1
ATOM 3339 O O . LYS B 1 73 ? -8.227 37 24.078 1 93 73 LYS B O 1
ATOM 3344 N N . TYR B 1 74 ? -7.742 35.062 23.25 1 95.25 74 TYR B N 1
ATOM 3345 C CA . TYR B 1 74 ? -7.348 34.531 24.562 1 95.25 74 TYR B CA 1
ATOM 3346 C C . TYR B 1 74 ? -5.832 34.594 24.734 1 95.25 74 TYR B C 1
ATOM 3348 O O . TYR B 1 74 ? -5.332 34.719 25.859 1 95.25 74 TYR B O 1
ATOM 3356 N N . ALA B 1 75 ? -5.098 34.5 23.734 1 96.19 75 ALA B N 1
ATOM 3357 C CA . ALA B 1 75 ? -3.637 34.469 23.812 1 96.19 75 ALA B CA 1
ATOM 3358 C C . ALA B 1 75 ? -3.08 35.875 24.031 1 96.19 75 ALA B C 1
ATOM 3360 O O . ALA B 1 75 ? -3.717 36.875 23.672 1 96.19 75 ALA B O 1
ATOM 3361 N N . LYS B 1 76 ? -1.956 35.938 24.688 1 95.88 76 LYS B N 1
ATOM 3362 C CA . LYS B 1 76 ? -1.258 37.219 24.844 1 95.88 76 LYS B CA 1
ATOM 3363 C C . LYS B 1 76 ? -0.703 37.688 23.5 1 95.88 76 LYS B C 1
ATOM 3365 O O . LYS B 1 76 ? -0.832 38.875 23.172 1 95.88 76 LYS B O 1
ATOM 3370 N N . SER B 1 77 ? -0.132 36.844 22.797 1 95.5 77 SER B N 1
ATOM 3371 C CA . SER B 1 77 ? 0.374 37.094 21.453 1 95.5 77 SER B CA 1
ATOM 3372 C C . SER B 1 77 ? 0.352 35.844 20.594 1 95.5 77 SER B C 1
ATOM 3374 O O . SER B 1 77 ? 0.401 34.75 21.109 1 95.5 77 SER B O 1
ATOM 3376 N N . VAL B 1 78 ? 0.259 36.062 19.25 1 95.75 78 VAL B N 1
ATOM 3377 C CA . VAL B 1 78 ? 0.156 34.938 18.344 1 95.75 78 VAL B CA 1
ATOM 3378 C C . VAL B 1 78 ? 1.011 35.188 17.094 1 95.75 78 VAL B C 1
ATOM 3380 O O . VAL B 1 78 ? 0.983 36.281 16.516 1 95.75 78 VAL B O 1
ATOM 3383 N N . VAL B 1 79 ? 1.822 34.25 16.812 1 95.88 79 VAL B N 1
ATOM 3384 C CA . VAL B 1 79 ? 2.447 34.156 15.5 1 95.88 79 VAL B CA 1
ATOM 3385 C C . VAL B 1 79 ? 1.884 32.969 14.742 1 95.88 79 VAL B C 1
ATOM 3387 O O . VAL B 1 79 ? 2.006 31.828 15.188 1 95.88 79 VAL B O 1
ATOM 3390 N N . PHE B 1 80 ? 1.267 33.219 13.594 1 96.44 80 PHE B N 1
ATOM 3391 C CA . PHE B 1 80 ? 0.646 32.188 12.773 1 96.44 80 PHE B CA 1
ATOM 3392 C C . PHE B 1 80 ? 1.399 32 11.461 1 96.44 80 PHE B C 1
ATOM 3394 O O . PHE B 1 80 ? 1.464 32.938 10.648 1 96.44 80 PHE B O 1
ATOM 3401 N N . ILE B 1 81 ? 2.006 30.828 11.281 1 96.44 81 ILE B N 1
ATOM 3402 C CA . ILE B 1 81 ? 2.801 30.516 10.102 1 96.44 81 ILE B CA 1
ATOM 3403 C C . ILE B 1 81 ? 2.125 29.406 9.305 1 96.44 81 ILE B C 1
ATOM 3405 O O . ILE B 1 81 ? 2.006 28.266 9.781 1 96.44 81 ILE B O 1
ATOM 3409 N N . ASP B 1 82 ? 1.75 29.641 8.094 1 94.44 82 ASP B N 1
ATOM 3410 C CA . ASP B 1 82 ? 1.055 28.641 7.301 1 94.44 82 ASP B CA 1
ATOM 3411 C C . ASP B 1 82 ? 1.225 28.891 5.805 1 94.44 82 ASP B C 1
ATOM 3413 O O . ASP B 1 82 ? 1.775 29.922 5.41 1 94.44 82 ASP B O 1
ATOM 3417 N N . HIS B 1 83 ? 0.786 27.906 5.016 1 92 83 HIS B N 1
ATOM 3418 C CA . HIS B 1 83 ? 0.976 28.016 3.574 1 92 83 HIS B CA 1
ATOM 3419 C C . HIS B 1 83 ? -0.189 27.391 2.818 1 92 83 HIS B C 1
ATOM 3421 O O . HIS B 1 83 ? -0.252 27.469 1.589 1 92 83 HIS B O 1
ATOM 3427 N N . HIS B 1 84 ? -1.105 26.844 3.469 1 86.38 84 HIS B N 1
ATOM 3428 C CA . HIS B 1 84 ? -2.176 26.094 2.818 1 86.38 84 HIS B CA 1
ATOM 3429 C C . HIS B 1 84 ? -3.074 27.031 2.002 1 86.38 84 HIS B C 1
ATOM 3431 O O . HIS B 1 84 ? -3.568 28.031 2.516 1 86.38 84 HIS B O 1
ATOM 3437 N N . VAL B 1 85 ? -3.332 26.578 0.803 1 81.12 85 VAL B N 1
ATOM 3438 C CA . VAL B 1 85 ? -4.148 27.375 -0.11 1 81.12 85 VAL B CA 1
ATOM 3439 C C . VAL B 1 85 ? -5.594 27.406 0.384 1 81.12 85 VAL B C 1
ATOM 3441 O O . VAL B 1 85 ? -6.301 28.406 0.186 1 81.12 85 VAL B O 1
ATOM 3444 N N . SER B 1 86 ? -5.996 26.406 1.064 1 76.88 86 SER B N 1
ATOM 3445 C CA . SER B 1 86 ? -7.371 26.266 1.526 1 76.88 86 SER B CA 1
ATOM 3446 C C . SER B 1 86 ? -7.75 27.391 2.488 1 76.88 86 SER B C 1
ATOM 3448 O O . SER B 1 86 ? -8.93 27.672 2.688 1 76.88 86 SER B O 1
ATOM 3450 N N . ILE B 1 87 ? -6.793 28.062 3.082 1 85.5 87 ILE B N 1
ATOM 3451 C CA . ILE B 1 87 ? -7.117 29.094 4.062 1 85.5 87 ILE B CA 1
ATOM 3452 C C . ILE B 1 87 ? -6.664 30.469 3.549 1 85.5 87 ILE B C 1
ATOM 3454 O O . ILE B 1 87 ? -6.609 31.438 4.309 1 85.5 87 ILE B O 1
ATOM 3458 N N . LYS B 1 88 ? -6.348 30.547 2.295 1 86.56 88 LYS B N 1
ATOM 3459 C CA . LYS B 1 88 ? -5.883 31.781 1.695 1 86.56 88 LYS B CA 1
ATOM 3460 C C . LYS B 1 88 ? -6.895 32.906 1.91 1 86.56 88 LYS B C 1
ATOM 3462 O O . LYS B 1 88 ? -6.523 34 2.316 1 86.56 88 LYS B O 1
ATOM 3467 N N . GLU B 1 89 ? -8.109 32.562 1.637 1 86.94 89 GLU B N 1
ATOM 3468 C CA . GLU B 1 89 ? -9.164 33.562 1.805 1 86.94 89 GLU B CA 1
ATOM 3469 C C . GLU B 1 89 ? -9.328 33.938 3.273 1 86.94 89 GLU B C 1
ATOM 3471 O O . GLU B 1 89 ? -9.547 35.125 3.596 1 86.94 89 GLU B O 1
ATOM 3476 N N . ASP B 1 90 ? -9.266 32.969 4.145 1 88.62 90 ASP B N 1
ATOM 3477 C CA . ASP B 1 90 ? -9.367 33.219 5.582 1 88.62 90 ASP B CA 1
ATOM 3478 C C . ASP B 1 90 ? -8.258 34.156 6.051 1 88.62 90 ASP B C 1
ATOM 3480 O O . ASP B 1 90 ? -8.5 35.094 6.828 1 88.62 90 ASP B O 1
ATOM 3484 N N . VAL B 1 91 ? -7.094 33.938 5.594 1 87.5 91 VAL B N 1
ATOM 3485 C CA . VAL B 1 91 ? -5.93 34.75 5.961 1 87.5 91 VAL B CA 1
ATOM 3486 C C . VAL B 1 91 ? -6.105 36.188 5.449 1 87.5 91 VAL B C 1
ATOM 3488 O O . VAL B 1 91 ? -5.824 37.125 6.172 1 87.5 91 VAL B O 1
ATOM 3491 N N . ALA B 1 92 ? -6.57 36.312 4.246 1 87.81 92 ALA B N 1
ATOM 3492 C CA . ALA B 1 92 ? -6.82 37.625 3.67 1 87.81 92 ALA B CA 1
ATOM 3493 C C . ALA B 1 92 ? -7.828 38.406 4.504 1 87.81 92 ALA B C 1
ATOM 3495 O O . ALA B 1 92 ? -7.648 39.594 4.742 1 87.81 92 ALA B O 1
ATOM 3496 N N . GLU B 1 93 ? -8.805 37.75 4.922 1 90.06 93 GLU B N 1
ATOM 3497 C CA . GLU B 1 93 ? -9.828 38.375 5.75 1 90.06 93 GLU B CA 1
ATOM 3498 C C . GLU B 1 93 ? -9.258 38.812 7.094 1 90.06 93 GLU B C 1
ATOM 3500 O O . GLU B 1 93 ? -9.617 39.875 7.609 1 90.06 93 GLU B O 1
ATOM 3505 N N . LEU B 1 94 ? -8.453 38.062 7.645 1 88.88 94 LEU B N 1
ATOM 3506 C CA . LEU B 1 94 ? -7.824 38.375 8.914 1 88.88 94 LEU B CA 1
ATOM 3507 C C . LEU B 1 94 ? -6.906 39.594 8.773 1 88.88 94 LEU B C 1
ATOM 3509 O O . LEU B 1 94 ? -6.859 40.438 9.664 1 88.88 94 LEU B O 1
ATOM 3513 N N . TYR B 1 95 ? -6.234 39.656 7.688 1 83.31 95 TYR B N 1
ATOM 3514 C CA . TYR B 1 95 ? -5.391 40.812 7.406 1 83.31 95 TYR B CA 1
ATOM 3515 C C . TYR B 1 95 ? -6.219 42.094 7.359 1 83.31 95 TYR B C 1
ATOM 3517 O O . TYR B 1 95 ? -5.824 43.094 7.93 1 83.31 95 TYR B O 1
ATOM 3525 N N . LYS B 1 96 ? -7.262 41.969 6.668 1 83.38 96 LYS B N 1
ATOM 3526 C CA . LYS B 1 96 ? -8.141 43.125 6.539 1 83.38 96 LYS B CA 1
ATOM 3527 C C . LYS B 1 96 ? -8.703 43.531 7.891 1 83.38 96 LYS B C 1
ATOM 3529 O O . LYS B 1 96 ? -8.773 44.75 8.195 1 83.38 96 LYS B O 1
ATOM 3534 N N . LYS B 1 97 ? -9.023 42.625 8.609 1 85.06 97 LYS B N 1
ATOM 3535 C CA . LYS B 1 97 ? -9.703 42.906 9.875 1 85.06 97 LYS B CA 1
ATOM 3536 C C . LYS B 1 97 ? -8.727 43.438 10.914 1 85.06 97 LYS B C 1
ATOM 3538 O O . LYS B 1 97 ? -9.07 44.344 11.688 1 85.06 97 LYS B O 1
ATOM 3543 N N . TYR B 1 98 ? -7.586 42.969 10.969 1 79.56 98 TYR B N 1
ATOM 3544 C CA . TYR B 1 98 ? -6.68 43.281 12.07 1 79.56 98 TYR B CA 1
ATOM 3545 C C . TYR B 1 98 ? -5.605 44.25 11.625 1 79.56 98 TYR B C 1
ATOM 3547 O O . TYR B 1 98 ? -4.895 44.812 12.461 1 79.56 98 TYR B O 1
ATOM 3555 N N . ASN B 1 99 ? -5.266 44.25 10.383 1 66 99 ASN B N 1
ATOM 3556 C CA . ASN B 1 99 ? -4.281 45.219 9.914 1 66 99 ASN B CA 1
ATOM 3557 C C . ASN B 1 99 ? -4.836 46.656 9.945 1 66 99 ASN B C 1
ATOM 3559 O O . ASN B 1 99 ? -5.789 46.969 9.227 1 66 99 ASN B O 1
ATOM 3563 N N . ASN B 1 100 ? -5 47.25 11.148 1 54.38 100 ASN B N 1
ATOM 3564 C CA . ASN B 1 100 ? -5.324 48.688 11.148 1 54.38 100 ASN B CA 1
ATOM 3565 C C . ASN B 1 100 ? -4.484 49.438 10.125 1 54.38 100 ASN B C 1
ATOM 3567 O O . ASN B 1 100 ? -4.699 50.656 9.906 1 54.38 100 ASN B O 1
ATOM 3571 N N . ALA B 1 101 ? -3.125 49.219 9.797 1 45.66 101 ALA B N 1
ATOM 3572 C CA . ALA B 1 101 ? -2.277 50 8.883 1 45.66 101 ALA B CA 1
ATOM 3573 C C . ALA B 1 101 ? -2.16 49.281 7.531 1 45.66 101 ALA B C 1
ATOM 3575 O O . ALA B 1 101 ? -2.318 48.062 7.438 1 45.66 101 ALA B O 1
ATOM 3576 N N . PRO B 1 102 ? -2.168 50 6.336 1 39.03 102 PRO B N 1
ATOM 3577 C CA . PRO B 1 102 ? -2.076 49.469 4.969 1 39.03 102 PRO B CA 1
ATOM 3578 C C . PRO B 1 102 ? -1.027 48.375 4.824 1 39.03 102 PRO B C 1
ATOM 3580 O O . PRO B 1 102 ? 0.021 48.438 5.473 1 39.03 102 PRO B O 1
ATOM 3583 N N . VAL B 1 103 ? -1.386 47.188 4.473 1 40.22 103 VAL B N 1
ATOM 3584 C CA . VAL B 1 103 ? -0.42 46.156 4.086 1 40.22 103 VAL B CA 1
ATOM 3585 C C . VAL B 1 103 ? 0.763 46.812 3.373 1 40.22 103 VAL B C 1
ATOM 3587 O O . VAL B 1 103 ? 0.603 47.406 2.301 1 40.22 103 VAL B O 1
ATOM 3590 N N . VAL B 1 104 ? 1.567 47.562 4.004 1 34.44 104 VAL B N 1
ATOM 3591 C CA . VAL B 1 104 ? 2.729 47.969 3.219 1 34.44 104 VAL B CA 1
ATOM 3592 C C . VAL B 1 104 ? 3.436 46.75 2.658 1 34.44 104 VAL B C 1
ATOM 3594 O O . VAL B 1 104 ? 3.932 45.906 3.416 1 34.44 104 VAL B O 1
ATOM 3597 N N . GLN B 1 105 ? 2.852 46.188 1.602 1 35.47 105 GLN B N 1
ATOM 3598 C CA . GLN B 1 105 ? 3.709 45.312 0.828 1 35.47 105 GLN B CA 1
ATOM 3599 C C . GLN B 1 105 ? 5.094 45.906 0.62 1 35.47 105 GLN B C 1
ATOM 3601 O O . GLN B 1 105 ? 5.234 46.938 -0.076 1 35.47 105 GLN B O 1
ATOM 3606 N N . ASP B 1 106 ? 5.906 46.156 1.595 1 33.59 106 ASP B N 1
ATOM 3607 C CA . ASP B 1 106 ? 7.242 46.562 1.169 1 33.59 106 ASP B CA 1
ATOM 3608 C C . ASP B 1 106 ? 7.688 45.75 -0.058 1 33.59 106 ASP B C 1
ATOM 3610 O O . ASP B 1 106 ? 7.844 44.531 0.008 1 33.59 106 ASP B O 1
ATOM 3614 N N . THR B 1 107 ? 7.09 46.188 -1.182 1 34.72 107 THR B N 1
ATOM 3615 C CA . THR B 1 107 ? 7.641 45.812 -2.486 1 34.72 107 THR B CA 1
ATOM 3616 C C . THR B 1 107 ? 9.133 46.125 -2.539 1 34.72 107 THR B C 1
ATOM 3618 O O . THR B 1 107 ? 9.688 46.375 -3.613 1 34.72 107 THR B O 1
ATOM 3621 N N . ASP B 1 108 ? 9.898 46.531 -1.537 1 32.94 108 ASP B N 1
ATOM 3622 C CA . ASP B 1 108 ? 11.289 46.625 -1.968 1 32.94 108 ASP B CA 1
ATOM 3623 C C . ASP B 1 108 ? 11.641 45.531 -2.961 1 32.94 108 ASP B C 1
ATOM 3625 O O . ASP B 1 108 ? 11.336 44.344 -2.73 1 32.94 108 ASP B O 1
ATOM 3629 N N . SER B 1 109 ? 11.836 45.938 -4.273 1 32.81 109 SER B N 1
ATOM 3630 C CA . SER B 1 109 ? 12.094 45.375 -5.598 1 32.81 109 SER B CA 1
ATOM 3631 C C . SER B 1 109 ? 12.922 44.125 -5.508 1 32.81 109 SER B C 1
ATOM 3633 O O . SER B 1 109 ? 12.953 43.312 -6.449 1 32.81 109 SER B O 1
ATOM 3635 N N . ASP B 1 110 ? 14.234 44.281 -5.008 1 32.44 110 ASP B N 1
ATOM 3636 C CA . ASP B 1 110 ? 15.195 43.375 -5.664 1 32.44 110 ASP B CA 1
ATOM 3637 C C . ASP B 1 110 ? 14.828 41.906 -5.453 1 32.44 110 ASP B C 1
ATOM 3639 O O . ASP B 1 110 ? 14.93 41.125 -6.379 1 32.44 110 ASP B O 1
ATOM 3643 N N . SER B 1 111 ? 15.312 41.344 -4.246 1 33.16 111 SER B N 1
ATOM 3644 C CA . SER B 1 111 ? 15.477 39.875 -4.281 1 33.16 111 SER B CA 1
ATOM 3645 C C . SER B 1 111 ? 14.125 39.188 -4.254 1 33.16 111 SER B C 1
ATOM 3647 O O . SER B 1 111 ? 13.141 39.719 -3.775 1 33.16 111 SER B O 1
ATOM 3649 N N . GLU B 1 112 ? 13.875 37.969 -4.883 1 34.97 112 GLU B N 1
ATOM 3650 C CA . GLU B 1 112 ? 12.922 36.875 -5.156 1 34.97 112 GLU B CA 1
ATOM 3651 C C . GLU B 1 112 ? 11.961 36.688 -3.988 1 34.97 112 GLU B C 1
ATOM 3653 O O . GLU B 1 112 ? 10.75 36.594 -4.188 1 34.97 112 GLU B O 1
ATOM 3658 N N . GLN B 1 113 ? 12.289 35.938 -2.912 1 38.62 113 GLN B N 1
ATOM 3659 C CA . GLN B 1 113 ? 11.547 35.094 -1.98 1 38.62 113 GLN B CA 1
ATOM 3660 C C . GLN B 1 113 ? 10.898 35.938 -0.876 1 38.62 113 GLN B C 1
ATOM 3662 O O . GLN B 1 113 ? 11.43 36 0.236 1 38.62 113 GLN B O 1
ATOM 3667 N N . SER B 1 114 ? 10.336 37.062 -0.948 1 38.09 114 SER B N 1
ATOM 3668 C CA . SER B 1 114 ? 9.914 37.844 0.219 1 38.09 114 SER B CA 1
ATOM 3669 C C . SER B 1 114 ? 8.734 37.156 0.921 1 38.09 114 SER B C 1
ATOM 3671 O O . SER B 1 114 ? 7.691 36.906 0.308 1 38.09 114 SER B O 1
ATOM 3673 N N . THR B 1 115 ? 8.883 36.281 1.869 1 47.34 115 THR B N 1
ATOM 3674 C CA . THR B 1 115 ? 7.883 35.812 2.822 1 47.34 115 THR B CA 1
ATOM 3675 C C . THR B 1 115 ? 7.078 36.969 3.375 1 47.34 115 THR B C 1
ATOM 3677 O O . THR B 1 115 ? 7.648 38 3.752 1 47.34 115 THR B O 1
ATOM 3680 N N . SER B 1 116 ? 5.879 37.281 2.951 1 49.5 116 SER B N 1
ATOM 3681 C CA . SER B 1 116 ? 5.051 38.375 3.451 1 49.5 116 SER B CA 1
ATOM 3682 C C . SER B 1 116 ? 4.762 38.219 4.941 1 49.5 116 SER B C 1
ATOM 3684 O O . SER B 1 116 ? 4.023 37.312 5.34 1 49.5 116 SER B O 1
ATOM 3686 N N . THR B 1 117 ? 5.727 38.438 5.891 1 53.53 117 THR B N 1
ATOM 3687 C CA . THR B 1 117 ? 5.449 38.562 7.316 1 53.53 117 THR B CA 1
ATOM 3688 C C . THR B 1 117 ? 4.719 39.875 7.598 1 53.53 117 THR B C 1
ATOM 3690 O O . THR B 1 117 ? 5.191 40.938 7.211 1 53.53 117 THR B O 1
ATOM 3693 N N . SER B 1 118 ? 3.4 39.781 7.871 1 59.41 118 SER B N 1
ATOM 3694 C CA . SER B 1 118 ? 2.686 41.031 8.164 1 59.41 118 SER B CA 1
ATOM 3695 C C . SER B 1 118 ? 2.207 41.062 9.609 1 59.41 118 SER B C 1
ATOM 3697 O O . SER B 1 118 ? 1.538 40.125 10.07 1 59.41 118 SER B O 1
ATOM 3699 N N . LYS B 1 119 ? 2.908 41.969 10.461 1 70.25 119 LYS B N 1
ATOM 3700 C CA . LYS B 1 119 ? 2.326 42.281 11.766 1 70.25 119 LYS B CA 1
ATOM 3701 C C . LYS B 1 119 ? 0.977 42.969 11.602 1 70.25 119 LYS B C 1
ATOM 3703 O O . LYS B 1 119 ? 0.908 44.094 11.094 1 70.25 119 LYS B O 1
ATOM 3708 N N . ILE B 1 120 ? -0.081 42.188 11.883 1 68.5 120 ILE B N 1
ATOM 3709 C CA . ILE B 1 120 ? -1.403 42.75 11.586 1 68.5 120 ILE B CA 1
ATOM 3710 C C . ILE B 1 120 ? -1.926 43.5 12.805 1 68.5 120 ILE B C 1
ATOM 3712 O O . ILE B 1 120 ? -2.877 44.281 12.695 1 68.5 120 ILE B O 1
ATOM 3716 N N . SER B 1 121 ? -1.37 43.188 13.992 1 74.81 121 SER B N 1
ATOM 3717 C CA . SER B 1 121 ? -1.615 43.906 15.234 1 74.81 121 SER B CA 1
ATOM 3718 C C . SER B 1 121 ? -0.413 43.844 16.172 1 74.81 121 SER B C 1
ATOM 3720 O O . SER B 1 121 ? 0.577 43.156 15.859 1 74.81 121 SER B O 1
ATOM 3722 N N . ASP B 1 122 ? -0.414 44.562 17.25 1 78.5 122 ASP B N 1
ATOM 3723 C CA . ASP B 1 122 ? 0.7 44.594 18.188 1 78.5 122 ASP B CA 1
ATOM 3724 C C . ASP B 1 122 ? 1.031 43.219 18.703 1 78.5 122 ASP B C 1
ATOM 3726 O O . ASP B 1 122 ? 2.193 42.906 18.984 1 78.5 122 ASP B O 1
ATOM 3730 N N . ASN B 1 123 ? 0.02 42.344 18.688 1 88.94 123 ASN B N 1
ATOM 3731 C CA . ASN B 1 123 ? 0.255 41.062 19.328 1 88.94 123 ASN B CA 1
ATOM 3732 C C . ASN B 1 123 ? -0.011 39.906 18.375 1 88.94 123 ASN B C 1
ATOM 3734 O O . ASN B 1 123 ? 0.013 38.75 18.781 1 88.94 123 ASN B O 1
ATOM 3738 N N . ILE B 1 124 ? -0.256 40.219 17.125 1 91.75 124 ILE B N 1
ATOM 3739 C CA . ILE B 1 124 ? -0.586 39.188 16.156 1 91.75 124 ILE B CA 1
ATOM 3740 C C . ILE B 1 124 ? 0.298 39.312 14.922 1 91.75 124 ILE B C 1
ATOM 3742 O O . ILE B 1 124 ? 0.359 40.375 14.3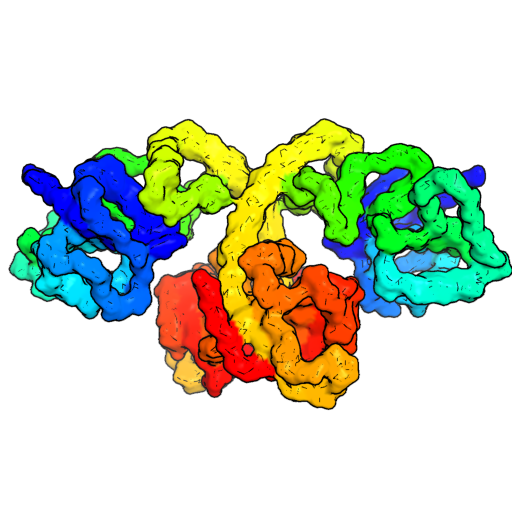05 1 91.75 124 ILE B O 1
ATOM 3746 N N . THR B 1 125 ? 0.984 38.312 14.625 1 92.06 125 THR B N 1
ATOM 3747 C CA . THR B 1 125 ? 1.793 38.25 13.414 1 92.06 125 THR B CA 1
ATOM 3748 C C . THR B 1 125 ? 1.351 37.062 12.547 1 92.06 125 THR B C 1
ATOM 3750 O O . THR B 1 125 ? 1.191 35.938 13.047 1 92.06 125 THR B O 1
ATOM 3753 N N . ILE B 1 126 ? 1.17 37.281 11.289 1 92.44 126 ILE B N 1
ATOM 3754 C CA . ILE B 1 126 ? 0.805 36.219 10.344 1 92.44 126 ILE B CA 1
ATOM 3755 C C . ILE B 1 126 ? 1.871 36.125 9.258 1 92.44 126 ILE B C 1
ATOM 3757 O O . ILE B 1 126 ? 2.26 37.125 8.656 1 92.44 126 ILE B O 1
ATOM 3761 N N . VAL B 1 127 ? 2.385 34.969 9.094 1 93.12 127 VAL B N 1
ATOM 3762 C CA . VAL B 1 127 ? 3.303 34.656 8.008 1 93.12 127 VAL B CA 1
ATOM 3763 C C . VAL B 1 127 ? 2.639 33.656 7.051 1 93.12 127 VAL B C 1
ATOM 3765 O O . VAL B 1 127 ? 2.416 32.5 7.402 1 93.12 127 VAL B O 1
ATOM 3768 N N . TYR B 1 128 ? 2.303 34.094 5.84 1 93.25 128 TYR B N 1
ATOM 3769 C CA . TYR B 1 128 ? 1.597 33.25 4.883 1 93.25 128 TYR B CA 1
ATOM 3770 C C . TYR B 1 128 ? 2.25 33.344 3.506 1 93.25 128 TYR B C 1
ATOM 3772 O O . TYR B 1 128 ? 2.516 34.406 2.994 1 93.25 128 TYR B O 1
ATOM 3780 N N . ASP B 1 129 ? 2.617 32.219 2.963 1 92.62 129 ASP B N 1
ATOM 3781 C CA . ASP B 1 129 ? 3.152 32.062 1.613 1 92.62 129 ASP B CA 1
ATOM 3782 C C . ASP B 1 129 ? 2.814 30.688 1.036 1 92.62 129 ASP B C 1
ATOM 3784 O O . ASP B 1 129 ? 3.361 29.672 1.475 1 92.62 129 ASP B O 1
ATOM 3788 N N . ASP B 1 130 ? 1.96 30.609 0.048 1 88.75 130 ASP B N 1
ATOM 3789 C CA . ASP B 1 130 ? 1.463 29.328 -0.461 1 88.75 130 ASP B CA 1
ATOM 3790 C C . ASP B 1 130 ? 2.445 28.719 -1.456 1 88.75 130 ASP B C 1
ATOM 3792 O O . ASP B 1 130 ? 2.188 27.641 -2.01 1 88.75 130 ASP B O 1
ATOM 3796 N N . THR B 1 131 ? 3.615 29.344 -1.723 1 88.5 131 THR B N 1
ATOM 3797 C CA . THR B 1 131 ? 4.629 28.797 -2.621 1 88.5 131 THR B CA 1
ATOM 3798 C C . THR B 1 131 ? 5.688 28.016 -1.839 1 88.5 131 THR B C 1
ATOM 3800 O O . THR B 1 131 ? 6.52 27.328 -2.428 1 88.5 131 THR B O 1
ATOM 3803 N N . ARG B 1 132 ? 5.613 28.109 -0.568 1 93.88 132 ARG B N 1
ATOM 3804 C CA . ARG B 1 132 ? 6.539 27.422 0.33 1 93.88 132 ARG B CA 1
ATOM 3805 C C . ARG B 1 132 ? 5.801 26.438 1.225 1 93.88 132 ARG B C 1
ATOM 3807 O O . ARG B 1 132 ? 4.652 26.078 0.952 1 93.88 132 ARG B O 1
ATOM 3814 N N . CYS B 1 133 ? 6.52 25.859 2.178 1 94.75 133 CYS B N 1
ATOM 3815 C CA . CYS B 1 133 ? 5.824 24.984 3.123 1 94.75 133 CYS B CA 1
ATOM 3816 C C . CYS B 1 133 ? 5.973 25.5 4.547 1 94.75 133 CYS B C 1
ATOM 3818 O O . CYS B 1 133 ? 6.637 26.516 4.777 1 94.75 133 CYS B O 1
ATOM 3820 N N . GLY B 1 134 ? 5.297 24.906 5.441 1 96.06 134 GLY B N 1
ATOM 3821 C CA . GLY B 1 134 ? 5.273 25.391 6.812 1 96.06 134 GLY B CA 1
ATOM 3822 C C . GLY B 1 134 ? 6.648 25.422 7.457 1 96.06 134 GLY B C 1
ATOM 3823 O O . GLY B 1 134 ? 7.004 26.406 8.109 1 96.06 134 GLY B O 1
ATOM 3824 N N . SER B 1 135 ? 7.43 24.406 7.27 1 97.69 135 SER B N 1
ATOM 3825 C CA . SER B 1 135 ? 8.727 24.297 7.93 1 97.69 135 SER B CA 1
ATOM 3826 C C . SER B 1 135 ? 9.719 25.297 7.371 1 97.69 135 SER B C 1
ATOM 3828 O O . SER B 1 135 ? 10.508 25.891 8.117 1 97.69 135 SER B O 1
ATOM 3830 N N . THR B 1 136 ? 9.742 25.562 6.086 1 97.5 136 THR B N 1
ATOM 3831 C CA . THR B 1 136 ? 10.664 26.531 5.52 1 97.5 136 THR B CA 1
ATOM 3832 C C . THR B 1 136 ? 10.234 27.953 5.871 1 97.5 136 THR B C 1
ATOM 3834 O O . THR B 1 136 ? 11.07 28.844 6.059 1 97.5 136 THR B O 1
ATOM 3837 N N . LEU B 1 137 ? 8.945 28.172 5.93 1 97 137 LEU B N 1
ATOM 3838 C CA . LEU B 1 137 ? 8.461 29.453 6.43 1 97 137 LEU B CA 1
ATOM 3839 C C . LEU B 1 137 ? 8.891 29.672 7.875 1 97 137 LEU B C 1
ATOM 3841 O O . LEU B 1 137 ? 9.305 30.781 8.242 1 97 137 LEU B O 1
ATOM 3845 N N . ALA B 1 138 ? 8.766 28.625 8.633 1 97.88 138 ALA B N 1
ATOM 3846 C CA . ALA B 1 138 ? 9.227 28.703 10.023 1 97.88 138 ALA B CA 1
ATOM 3847 C C . ALA B 1 138 ? 10.719 29.016 10.086 1 97.88 138 ALA B C 1
ATOM 3849 O O . ALA B 1 138 ? 11.148 29.844 10.898 1 97.88 138 ALA B O 1
ATOM 3850 N N . TRP B 1 139 ? 11.484 28.391 9.242 1 97.88 139 TRP B N 1
ATOM 3851 C CA . TRP B 1 139 ? 12.922 28.656 9.203 1 97.88 139 TRP B CA 1
ATOM 3852 C C . TRP B 1 139 ? 13.188 30.141 8.914 1 97.88 139 TRP B C 1
ATOM 3854 O O . TRP B 1 139 ? 13.992 30.766 9.602 1 97.88 139 TRP B O 1
ATOM 3864 N N . SER B 1 140 ? 12.539 30.656 7.941 1 96.31 140 SER B N 1
ATOM 3865 C CA . SER B 1 140 ? 12.711 32.062 7.582 1 96.31 140 SER B CA 1
ATOM 3866 C C . SER B 1 140 ? 12.312 32.969 8.727 1 96.31 140 SER B C 1
ATOM 3868 O O . SER B 1 140 ? 12.961 34 8.961 1 96.31 140 SER B O 1
ATOM 3870 N N . TYR B 1 141 ? 11.297 32.625 9.398 1 95.5 141 TYR B N 1
ATOM 3871 C CA . TYR B 1 141 ? 10.82 33.438 10.516 1 95.5 141 TYR B CA 1
ATOM 3872 C C . TYR B 1 141 ? 11.836 33.438 11.656 1 95.5 141 TYR B C 1
ATOM 3874 O O . TYR B 1 141 ? 12.172 34.5 12.195 1 95.5 141 TYR B O 1
ATOM 3882 N N . PHE B 1 142 ? 12.406 32.312 12 1 96.5 142 PHE B N 1
ATOM 3883 C CA . PHE B 1 142 ? 13.219 32.188 13.203 1 96.5 142 PHE B CA 1
ATOM 3884 C C . PHE B 1 142 ? 14.688 32.5 12.898 1 96.5 142 PHE B C 1
ATOM 3886 O O . PHE B 1 142 ? 15.422 32.938 13.781 1 96.5 142 PHE B O 1
ATOM 3893 N N . PHE B 1 143 ? 15.109 32.281 11.664 1 96.31 143 PHE B N 1
ATOM 3894 C CA . PHE B 1 143 ? 16.531 32.375 11.375 1 96.31 143 PHE B CA 1
ATOM 3895 C C . PHE B 1 143 ? 16.797 33.438 10.32 1 96.31 143 PHE B C 1
ATOM 3897 O O . PHE B 1 143 ? 17.953 33.688 9.953 1 96.31 143 PHE B O 1
ATOM 3904 N N . GLY B 1 144 ? 15.797 34 9.836 1 93.38 144 GLY B N 1
ATOM 3905 C CA . GLY B 1 144 ? 15.953 35.125 8.914 1 93.38 144 GLY B CA 1
ATOM 3906 C C . GLY B 1 144 ? 16.531 34.688 7.574 1 93.38 144 GLY B C 1
ATOM 3907 O O . GLY B 1 144 ? 16.016 33.781 6.918 1 93.38 144 GLY B O 1
ATOM 3908 N N . ARG B 1 145 ? 17.672 35.25 7.27 1 92.38 145 ARG B N 1
ATOM 3909 C CA . ARG B 1 145 ? 18.234 35.062 5.934 1 92.38 145 ARG B CA 1
ATOM 3910 C C . ARG B 1 145 ? 19.266 33.938 5.918 1 92.38 145 ARG B C 1
ATOM 3912 O O . ARG B 1 145 ? 19.953 33.719 4.918 1 92.38 145 ARG B O 1
ATOM 3919 N N . GLN B 1 146 ? 19.312 33.25 6.98 1 94.94 146 GLN B N 1
ATOM 3920 C CA . GLN B 1 146 ? 20.219 32.094 6.984 1 94.94 146 GLN B CA 1
ATOM 3921 C C . GLN B 1 146 ? 19.797 31.062 5.945 1 94.94 146 GLN B C 1
ATOM 3923 O O . GLN B 1 146 ? 18.609 30.906 5.672 1 94.94 146 GLN B O 1
ATOM 3928 N N . LYS B 1 147 ? 20.797 30.453 5.449 1 96.38 147 LYS B N 1
ATOM 3929 C CA . LYS B 1 147 ? 20.531 29.453 4.422 1 96.38 147 LYS B CA 1
ATOM 3930 C C . LYS B 1 147 ? 19.656 28.328 4.969 1 96.38 147 LYS B C 1
ATOM 3932 O O . LYS B 1 147 ? 19.906 27.812 6.062 1 96.38 147 LYS B O 1
ATOM 3937 N N . ILE B 1 148 ? 18.672 27.891 4.25 1 97.19 148 ILE B N 1
ATOM 3938 C CA . ILE B 1 148 ? 17.766 26.812 4.633 1 97.19 148 ILE B CA 1
ATOM 3939 C C . ILE B 1 148 ? 18.5 25.469 4.57 1 97.19 148 ILE B C 1
ATOM 3941 O O . ILE B 1 148 ? 19.156 25.156 3.57 1 97.19 148 ILE B O 1
ATOM 3945 N N . PRO B 1 149 ? 18.438 24.688 5.605 1 97.81 149 PRO B N 1
ATOM 3946 C CA . PRO B 1 149 ? 19.078 23.375 5.578 1 97.81 149 PRO B CA 1
ATOM 3947 C C . PRO B 1 149 ? 18.531 22.484 4.461 1 97.81 149 PRO B C 1
ATOM 3949 O O . PRO B 1 149 ? 17.344 22.547 4.129 1 97.81 149 PRO B O 1
ATOM 3952 N N . LEU B 1 150 ? 19.406 21.609 3.992 1 97.62 150 LEU B N 1
ATOM 3953 C CA . LEU B 1 150 ? 19.094 20.766 2.844 1 97.62 150 LEU B CA 1
ATOM 3954 C C . LEU B 1 150 ? 17.891 19.891 3.127 1 97.62 150 LEU B C 1
ATOM 3956 O O . LEU B 1 150 ? 17.016 19.719 2.262 1 97.62 150 LEU B O 1
ATOM 3960 N N . PHE B 1 151 ? 17.797 19.328 4.34 1 98.19 151 PHE B N 1
ATOM 3961 C CA . PHE B 1 151 ? 16.719 18.406 4.621 1 98.19 151 PHE B CA 1
ATOM 3962 C C . PHE B 1 151 ? 15.367 19.109 4.574 1 98.19 151 PHE B C 1
ATOM 3964 O O . PHE B 1 151 ? 14.359 18.516 4.172 1 98.19 151 PHE B O 1
ATOM 3971 N N . LEU B 1 152 ? 15.32 20.406 4.922 1 98.19 152 LEU B N 1
ATOM 3972 C CA . LEU B 1 152 ? 14.078 21.172 4.871 1 98.19 152 LEU B CA 1
ATOM 3973 C C . LEU B 1 152 ? 13.672 21.438 3.428 1 98.19 152 LEU B C 1
ATOM 3975 O O . LEU B 1 152 ? 12.477 21.516 3.117 1 98.19 152 LEU B O 1
ATOM 3979 N N . LYS B 1 153 ? 14.641 21.609 2.58 1 97.5 153 LYS B N 1
ATOM 3980 C CA . LYS B 1 153 ? 14.344 21.766 1.159 1 97.5 153 LYS B CA 1
ATOM 3981 C C . LYS B 1 153 ? 13.633 20.531 0.607 1 97.5 153 LYS B C 1
ATOM 3983 O O . LYS B 1 153 ? 12.703 20.656 -0.194 1 97.5 153 LYS B O 1
ATOM 3988 N N . TYR B 1 154 ? 14.078 19.359 1.044 1 97.62 154 TYR B N 1
ATOM 3989 C CA . TYR B 1 154 ? 13.445 18.125 0.614 1 97.62 154 TYR B CA 1
ATOM 3990 C C . TYR B 1 154 ? 12.039 18 1.186 1 97.62 154 TYR B C 1
ATOM 3992 O O . TYR B 1 154 ? 11.117 17.547 0.502 1 97.62 154 TYR B O 1
ATOM 4000 N N . VAL B 1 155 ? 11.852 18.422 2.41 1 97 155 VAL B N 1
ATOM 4001 C CA . VAL B 1 155 ? 10.531 18.406 3.031 1 97 155 VAL B CA 1
ATOM 4002 C C . VAL B 1 155 ? 9.586 19.328 2.266 1 97 155 VAL B C 1
ATOM 4004 O O . VAL B 1 155 ? 8.445 18.953 1.977 1 97 155 VAL B O 1
ATOM 4007 N N . GLU B 1 156 ? 10.078 20.5 1.912 1 95.88 156 GLU B N 1
ATOM 4008 C CA . GLU B 1 156 ? 9.273 21.438 1.137 1 95.88 156 GLU B CA 1
ATOM 4009 C C . GLU B 1 156 ? 8.922 20.875 -0.234 1 95.88 156 GLU B C 1
ATOM 4011 O O . GLU B 1 156 ? 7.781 20.984 -0.682 1 95.88 156 GLU B O 1
ATOM 4016 N N . ASP B 1 157 ? 9.922 20.297 -0.87 1 93.62 157 ASP B N 1
ATOM 4017 C CA . ASP B 1 157 ? 9.727 19.703 -2.189 1 93.62 157 ASP B CA 1
ATOM 4018 C C . ASP B 1 157 ? 8.625 18.656 -2.164 1 93.62 157 ASP B C 1
ATOM 4020 O O . ASP B 1 157 ? 7.766 18.625 -3.051 1 93.62 157 ASP B O 1
ATOM 4024 N N . GLN B 1 158 ? 8.602 17.875 -1.146 1 90.75 158 GLN B N 1
ATOM 4025 C CA . GLN B 1 158 ? 7.586 16.844 -0.979 1 90.75 158 GLN B CA 1
ATOM 4026 C C . GLN B 1 158 ? 6.227 17.453 -0.634 1 90.75 158 GLN B C 1
ATOM 4028 O O . GLN B 1 158 ? 5.203 17.031 -1.182 1 90.75 158 GLN B O 1
ATOM 4033 N N . ASP B 1 159 ? 6.211 18.312 0.272 1 89 159 ASP B N 1
ATOM 4034 C CA . ASP B 1 159 ? 4.965 18.891 0.774 1 89 159 ASP B CA 1
ATOM 4035 C C . ASP B 1 159 ? 4.234 19.656 -0.323 1 89 159 ASP B C 1
ATOM 4037 O O . ASP B 1 159 ? 3.006 19.594 -0.42 1 89 159 ASP B O 1
ATOM 4041 N N . THR B 1 160 ? 5.004 20.406 -1.141 1 85.06 160 THR B N 1
ATOM 4042 C CA . THR B 1 160 ? 4.414 21.219 -2.197 1 85.06 160 THR B CA 1
ATOM 4043 C C . THR B 1 160 ? 4.117 20.375 -3.43 1 85.06 160 THR B C 1
ATOM 4045 O O . THR B 1 160 ? 3.389 20.797 -4.328 1 85.06 160 THR B O 1
ATOM 4048 N N . GLY B 1 161 ? 4.742 19.188 -3.527 1 78.62 161 GLY B N 1
ATOM 4049 C CA . GLY B 1 161 ? 4.492 18.281 -4.637 1 78.62 161 GLY B CA 1
ATOM 4050 C C . GLY B 1 161 ? 5.223 18.672 -5.906 1 78.62 161 GLY B C 1
ATOM 4051 O O . GLY B 1 161 ? 4.844 18.266 -7.004 1 78.62 161 GLY B O 1
ATOM 4052 N N . HIS B 1 162 ? 6.215 19.531 -5.812 1 80.56 162 HIS B N 1
ATOM 4053 C CA . HIS B 1 162 ? 6.941 19.969 -7 1 80.56 162 HIS B CA 1
ATOM 4054 C C . HIS B 1 162 ? 7.965 18.938 -7.438 1 80.56 162 HIS B C 1
ATOM 4056 O O . HIS B 1 162 ? 8.25 18.797 -8.625 1 80.56 162 HIS B O 1
ATOM 4062 N N . TRP B 1 163 ? 8.531 18.234 -6.5 1 84.06 163 TRP B N 1
ATOM 4063 C CA . TRP B 1 163 ? 9.477 17.156 -6.738 1 84.06 163 TRP B CA 1
ATOM 4064 C C . TRP B 1 163 ? 10.586 17.594 -7.68 1 84.06 163 TRP B C 1
ATOM 4066 O O . TRP B 1 163 ? 10.914 16.891 -8.641 1 84.06 163 TRP B O 1
ATOM 4076 N N . ILE B 1 164 ? 11.109 18.688 -7.426 1 89.81 164 ILE B N 1
ATOM 4077 C CA . ILE B 1 164 ? 12.094 19.297 -8.312 1 89.81 164 ILE B CA 1
ATOM 4078 C C . ILE B 1 164 ? 13.461 18.656 -8.062 1 89.81 164 ILE B C 1
ATOM 4080 O O . ILE B 1 164 ? 14.32 18.641 -8.953 1 89.81 164 ILE B O 1
ATOM 4084 N N . TYR B 1 165 ? 13.688 18.109 -6.895 1 94.19 165 TYR B N 1
ATOM 4085 C CA . TYR B 1 165 ? 14.961 17.469 -6.574 1 94.19 165 TYR B CA 1
ATOM 4086 C C . TYR B 1 165 ? 14.859 15.961 -6.75 1 94.19 165 TYR B C 1
ATOM 4088 O O . TYR B 1 165 ? 14.008 15.312 -6.137 1 94.19 165 TYR B O 1
ATOM 4096 N N . PRO B 1 166 ? 15.719 15.375 -7.5 1 93.94 166 PRO B N 1
ATOM 4097 C CA . PRO B 1 166 ? 15.664 13.938 -7.762 1 93.94 166 PRO B CA 1
ATOM 4098 C C . PRO B 1 166 ? 15.867 13.102 -6.504 1 93.94 166 PRO B C 1
ATOM 4100 O O . PRO B 1 166 ? 15.406 11.953 -6.438 1 93.94 166 PRO B O 1
ATOM 4103 N N . ARG B 1 167 ? 16.484 13.727 -5.543 1 96.5 167 ARG B N 1
ATOM 4104 C CA . ARG B 1 167 ? 16.828 12.961 -4.348 1 96.5 167 ARG B CA 1
ATOM 4105 C C . ARG B 1 167 ? 15.773 13.148 -3.26 1 96.5 167 ARG B C 1
ATOM 4107 O O . ARG B 1 167 ? 15.898 12.602 -2.164 1 96.5 167 ARG B O 1
ATOM 4114 N N . THR B 1 168 ? 14.711 13.859 -3.547 1 96.62 168 THR B N 1
ATOM 4115 C CA . THR B 1 168 ? 13.68 14.133 -2.549 1 96.62 168 THR B CA 1
ATOM 4116 C C . THR B 1 168 ? 12.977 12.844 -2.131 1 96.62 168 THR B C 1
ATOM 4118 O O . THR B 1 168 ? 12.867 12.547 -0.939 1 96.62 168 THR B O 1
ATOM 4121 N N . LYS B 1 169 ? 12.609 12 -3.102 1 95.06 169 LYS B N 1
ATOM 4122 C CA . LYS B 1 169 ? 11.852 10.797 -2.785 1 95.06 169 LYS B CA 1
ATOM 4123 C C . LYS B 1 169 ? 12.672 9.828 -1.934 1 95.06 169 LYS B C 1
ATOM 4125 O O . LYS B 1 169 ? 12.258 9.453 -0.839 1 95.06 169 LYS B O 1
ATOM 4130 N N . PRO B 1 170 ? 13.898 9.547 -2.426 1 97.56 170 PRO B N 1
ATOM 4131 C CA . PRO B 1 170 ? 14.727 8.695 -1.572 1 97.56 170 PRO B CA 1
ATOM 4132 C C . PRO B 1 170 ? 14.898 9.25 -0.161 1 97.56 170 PRO B C 1
ATOM 4134 O O . PRO B 1 170 ? 14.828 8.5 0.815 1 97.56 170 PRO B O 1
ATOM 4137 N N . PHE B 1 171 ? 15.102 10.539 -0.04 1 98.19 171 PHE B N 1
ATOM 4138 C CA . PHE B 1 171 ? 15.297 11.148 1.271 1 98.19 171 PHE B CA 1
ATOM 4139 C C . PHE B 1 171 ? 14.047 10.984 2.131 1 98.19 171 PHE B C 1
ATOM 4141 O O . PHE B 1 171 ? 14.133 10.57 3.291 1 98.19 171 PHE B O 1
ATOM 4148 N N . ILE B 1 172 ? 12.883 11.242 1.608 1 96.81 172 ILE B N 1
ATOM 4149 C CA . ILE B 1 172 ? 11.625 11.234 2.344 1 96.81 172 ILE B CA 1
ATOM 4150 C C . ILE B 1 172 ? 11.305 9.812 2.801 1 96.81 172 ILE B C 1
ATOM 4152 O O . ILE B 1 172 ? 10.875 9.602 3.936 1 96.81 172 ILE B O 1
ATOM 4156 N N . TYR B 1 173 ? 11.531 8.812 1.916 1 96.19 173 TYR B N 1
ATOM 4157 C CA . TYR B 1 173 ? 11.273 7.426 2.287 1 96.19 173 TYR B CA 1
ATOM 4158 C C . TYR B 1 173 ? 12.148 7.004 3.463 1 96.19 173 TYR B C 1
ATOM 4160 O O . TYR B 1 173 ? 11.664 6.371 4.402 1 96.19 173 TYR B O 1
ATOM 4168 N N . ALA B 1 174 ? 13.383 7.414 3.375 1 97.75 174 ALA B N 1
ATOM 4169 C CA . ALA B 1 174 ? 14.305 7.086 4.465 1 97.75 174 ALA B CA 1
ATOM 4170 C C . ALA B 1 174 ? 13.93 7.836 5.742 1 97.75 174 ALA B C 1
ATOM 4172 O O . ALA B 1 174 ? 13.945 7.262 6.832 1 97.75 174 ALA B O 1
ATOM 4173 N N . LEU B 1 175 ? 13.578 9.102 5.586 1 97.56 175 LEU B N 1
ATOM 4174 C CA . LEU B 1 175 ? 13.195 9.906 6.742 1 97.56 175 LEU B CA 1
ATOM 4175 C C . LEU B 1 175 ? 12.008 9.297 7.469 1 97.56 175 LEU B C 1
ATOM 4177 O O . LEU B 1 175 ? 12.039 9.117 8.688 1 97.56 175 LEU B O 1
ATOM 4181 N N . ARG B 1 176 ? 11.023 8.883 6.781 1 94.31 176 ARG B N 1
ATOM 4182 C CA . ARG B 1 176 ? 9.82 8.297 7.352 1 94.31 176 ARG B CA 1
ATOM 4183 C C . ARG B 1 176 ? 10.117 6.957 8.023 1 94.31 176 ARG B C 1
ATOM 4185 O O . ARG B 1 176 ? 9.484 6.598 9.016 1 94.31 176 ARG B O 1
ATOM 4192 N N . SER B 1 177 ? 11.094 6.293 7.488 1 95.38 177 SER B N 1
ATOM 4193 C CA . SER B 1 177 ? 11.406 4.945 7.957 1 95.38 177 SER B CA 1
ATOM 4194 C C . SER B 1 177 ? 12.289 4.98 9.203 1 95.38 177 SER B C 1
ATOM 4196 O O . SER B 1 177 ? 12.219 4.082 10.047 1 95.38 177 SER B O 1
ATOM 4198 N N . TYR B 1 178 ? 13.156 6.02 9.336 1 96.25 178 TYR B N 1
ATOM 4199 C CA . TYR B 1 178 ? 14.188 5.98 10.367 1 96.25 178 TYR B CA 1
ATOM 4200 C C . TYR B 1 178 ? 13.914 7.016 11.453 1 96.25 178 TYR B C 1
ATOM 4202 O O . TYR B 1 178 ? 14.492 6.953 12.539 1 96.25 178 TYR B O 1
ATOM 4210 N N . TYR B 1 179 ? 13.062 7.973 11.148 1 95.81 179 TYR B N 1
ATOM 4211 C CA . TYR B 1 179 ? 12.859 9.078 12.086 1 95.81 179 TYR B CA 1
ATOM 4212 C C . TYR B 1 179 ? 11.414 9.133 12.562 1 95.81 179 TYR B C 1
ATOM 4214 O O . TYR B 1 179 ? 10.484 9.141 11.758 1 95.81 179 TYR B O 1
ATOM 4222 N N . LYS B 1 180 ? 11.281 9.25 13.852 1 93.69 180 LYS B N 1
ATOM 4223 C CA . LYS B 1 180 ? 9.961 9.375 14.453 1 93.69 180 LYS B CA 1
ATOM 4224 C C . LYS B 1 180 ? 9.547 10.844 14.57 1 93.69 180 LYS B C 1
ATOM 4226 O O . LYS B 1 180 ? 10.391 11.727 14.719 1 93.69 180 LYS B O 1
ATOM 4231 N N . LEU B 1 181 ? 8.25 11.031 14.453 1 95 181 LEU B N 1
ATOM 4232 C CA . LEU B 1 181 ? 7.695 12.367 14.656 1 95 181 LEU B CA 1
ATOM 4233 C C . LEU B 1 181 ? 7.23 12.547 16.094 1 95 181 LEU B C 1
ATOM 4235 O O . LEU B 1 181 ? 6.047 12.797 16.344 1 95 181 LEU B O 1
ATOM 4239 N N . ASN B 1 182 ? 8.195 12.352 16.938 1 94.81 182 ASN B N 1
ATOM 4240 C CA . ASN B 1 182 ? 7.961 12.461 18.375 1 94.81 182 ASN B CA 1
ATOM 4241 C C . ASN B 1 182 ? 8.742 13.617 18.984 1 94.81 182 ASN B C 1
ATOM 4243 O O . ASN B 1 182 ? 9.875 13.891 18.578 1 94.81 182 ASN B O 1
ATOM 4247 N N . THR B 1 183 ? 8.133 14.25 20.031 1 95.62 183 THR B N 1
ATOM 4248 C CA . THR B 1 183 ? 8.734 15.461 20.578 1 95.62 183 THR B CA 1
ATOM 4249 C C . THR B 1 183 ? 9.664 15.117 21.75 1 95.62 183 THR B C 1
ATOM 4251 O O . THR B 1 183 ? 10.117 16 22.469 1 95.62 183 THR B O 1
ATOM 4254 N N . ASP B 1 184 ? 9.969 13.867 21.891 1 95.06 184 ASP B N 1
ATOM 4255 C CA . ASP B 1 184 ? 10.867 13.461 22.969 1 95.06 184 ASP B CA 1
ATOM 4256 C C . ASP B 1 184 ? 12.32 13.82 22.641 1 95.06 184 ASP B C 1
ATOM 4258 O O . ASP B 1 184 ? 12.648 14.102 21.484 1 95.06 184 ASP B O 1
ATOM 4262 N N . THR B 1 185 ? 13.117 13.883 23.656 1 94.94 185 THR B N 1
ATOM 4263 C CA . THR B 1 185 ? 14.5 14.32 23.547 1 94.94 185 THR B CA 1
ATOM 4264 C C . THR B 1 185 ? 15.281 13.43 22.578 1 94.94 185 THR B C 1
ATOM 4266 O O . THR B 1 185 ? 16.062 13.914 21.766 1 94.94 185 THR B O 1
ATOM 4269 N N . GLU B 1 186 ? 15.055 12.203 22.656 1 96 186 GLU B N 1
ATOM 4270 C CA . GLU B 1 186 ? 15.773 11.266 21.797 1 96 186 GLU B CA 1
ATOM 4271 C C . GLU B 1 186 ? 15.469 11.523 20.312 1 96 186 GLU B C 1
ATOM 4273 O O . GLU B 1 186 ? 16.375 11.578 19.5 1 96 186 GLU B O 1
ATOM 4278 N N . SER B 1 187 ? 14.211 11.617 20 1 96.19 187 SER B N 1
ATOM 4279 C CA . SER B 1 187 ? 13.797 11.898 18.625 1 96.19 187 SER B CA 1
ATOM 4280 C C . SER B 1 187 ? 14.352 13.234 18.141 1 96.19 187 SER B C 1
ATOM 4282 O O . SER B 1 187 ? 14.852 13.328 17.016 1 96.19 187 SER B O 1
ATOM 4284 N N . LEU B 1 188 ? 14.328 14.234 19 1 96.62 188 LEU B N 1
ATOM 4285 C CA . LEU B 1 188 ? 14.805 15.562 18.609 1 96.62 188 LEU B CA 1
ATOM 4286 C C . LEU B 1 188 ? 16.312 15.562 18.406 1 96.62 188 LEU B C 1
ATOM 4288 O O . LEU B 1 188 ? 16.812 16.234 17.5 1 96.62 188 LEU B O 1
ATOM 4292 N N . ASN B 1 189 ? 17 14.836 19.203 1 97 189 ASN B N 1
ATOM 4293 C CA . ASN B 1 189 ? 18.438 14.695 19 1 97 189 ASN B CA 1
ATOM 4294 C C . ASN B 1 189 ? 18.766 14.047 17.656 1 97 189 ASN B C 1
ATOM 4296 O O . ASN B 1 189 ? 19.719 14.438 17 1 97 189 ASN B O 1
ATOM 4300 N N . ARG B 1 190 ? 17.984 13.094 17.328 1 97 190 ARG B N 1
ATOM 4301 C CA . ARG B 1 190 ? 18.172 12.445 16.031 1 97 190 ARG B CA 1
ATOM 4302 C C . ARG B 1 190 ? 17.906 13.422 14.891 1 97 190 ARG B C 1
ATOM 4304 O O . ARG B 1 190 ? 18.672 13.469 13.914 1 97 190 ARG B O 1
ATOM 4311 N N . TRP B 1 191 ? 16.859 14.18 15 1 98.06 191 TRP B N 1
ATOM 4312 C CA . TRP B 1 191 ? 16.531 15.164 13.969 1 98.06 191 TRP B CA 1
ATOM 4313 C C . TRP B 1 191 ? 17.625 16.203 13.836 1 98.06 191 TRP B C 1
ATOM 4315 O O . TRP B 1 191 ? 17.875 16.719 12.742 1 98.06 191 TRP B O 1
ATOM 4325 N N . PHE B 1 192 ? 18.297 16.531 14.938 1 98 192 PHE B N 1
ATOM 4326 C CA . PHE B 1 192 ? 19.375 17.516 14.93 1 98 192 PHE B CA 1
ATOM 4327 C C . PHE B 1 192 ? 20.484 17.094 13.969 1 98 192 PHE B C 1
ATOM 4329 O O . PHE B 1 192 ? 21.125 17.938 13.344 1 98 192 PHE B O 1
ATOM 4336 N N . LYS B 1 193 ? 20.625 15.828 13.805 1 97.75 193 LYS B N 1
ATOM 4337 C CA . LYS B 1 193 ? 21.672 15.289 12.938 1 97.75 193 LYS B CA 1
ATOM 4338 C C . LYS B 1 193 ? 21.391 15.609 11.469 1 97.75 193 LYS B C 1
ATOM 4340 O O . LYS B 1 193 ? 22.297 15.562 10.633 1 97.75 193 LYS B O 1
ATOM 4345 N N . LEU B 1 194 ? 20.188 15.906 11.164 1 98.12 194 LEU B N 1
ATOM 4346 C CA . LEU B 1 194 ? 19.781 16.188 9.789 1 98.12 194 LEU B CA 1
ATOM 4347 C C . LEU B 1 194 ? 20.297 17.547 9.336 1 98.12 194 LEU B C 1
ATOM 4349 O O . LEU B 1 194 ? 20.297 17.844 8.141 1 98.12 194 LEU B O 1
ATOM 4353 N N . LEU B 1 195 ? 20.812 18.359 10.289 1 97.75 195 LEU B N 1
ATOM 4354 C CA . LEU B 1 195 ? 21.406 19.656 9.922 1 97.75 195 LEU B CA 1
ATOM 4355 C C . LEU B 1 195 ? 22.734 19.469 9.211 1 97.75 195 LEU B C 1
ATOM 4357 O O . LEU B 1 195 ? 23.219 20.375 8.531 1 97.75 195 LEU B O 1
ATOM 4361 N N . ASN B 1 196 ? 23.312 18.297 9.398 1 97.25 196 ASN B N 1
ATOM 4362 C CA . ASN B 1 196 ? 24.562 17.922 8.719 1 97.25 196 ASN B CA 1
ATOM 4363 C C . ASN B 1 196 ? 24.281 17.297 7.355 1 97.25 196 ASN B C 1
ATOM 4365 O O . ASN B 1 196 ? 23.641 16.25 7.27 1 97.25 196 ASN B O 1
ATOM 4369 N N . LYS B 1 197 ? 24.891 17.828 6.336 1 96.81 197 LYS B N 1
ATOM 4370 C CA . LYS B 1 197 ? 24.656 17.391 4.965 1 96.81 197 LYS B CA 1
ATOM 4371 C C . LYS B 1 197 ? 25.125 15.945 4.762 1 96.81 197 LYS B C 1
ATOM 4373 O O . LYS B 1 197 ? 24.562 15.211 3.957 1 96.81 197 LYS B O 1
ATOM 4378 N N . GLU B 1 198 ? 26.109 15.578 5.469 1 97.62 198 GLU B N 1
ATOM 4379 C CA . GLU B 1 198 ? 26.625 14.219 5.34 1 97.62 198 GLU B CA 1
ATOM 4380 C C . GLU B 1 198 ? 25.609 13.188 5.832 1 97.62 198 GLU B C 1
ATOM 4382 O O . GLU B 1 198 ? 25.469 12.109 5.25 1 97.62 198 GLU B O 1
ATOM 4387 N N . ASN B 1 199 ? 24.969 13.531 6.906 1 97.75 199 ASN B N 1
ATOM 4388 C CA . ASN B 1 199 ? 23.938 12.641 7.43 1 97.75 199 ASN B CA 1
ATOM 4389 C C . ASN B 1 199 ? 22.75 12.547 6.477 1 97.75 199 ASN B C 1
ATOM 4391 O O . ASN B 1 199 ? 22.156 11.477 6.324 1 97.75 199 ASN B O 1
ATOM 4395 N N . VAL B 1 200 ? 22.422 13.625 5.848 1 98.25 200 VAL B N 1
ATOM 4396 C CA . VAL B 1 200 ? 21.344 13.641 4.852 1 98.25 200 VAL B CA 1
ATOM 4397 C C . VAL B 1 200 ? 21.734 12.758 3.666 1 98.25 200 VAL B C 1
ATOM 4399 O O . VAL B 1 200 ? 20.922 11.969 3.18 1 98.25 200 VAL B O 1
ATOM 4402 N N . ALA B 1 201 ? 22.984 12.852 3.244 1 98 201 ALA B N 1
ATOM 4403 C CA . ALA B 1 201 ? 23.484 12.047 2.131 1 98 201 ALA B CA 1
ATOM 4404 C C . ALA B 1 201 ? 23.406 10.555 2.455 1 98 201 ALA B C 1
ATOM 4406 O O . ALA B 1 201 ? 23.031 9.742 1.6 1 98 201 ALA B O 1
ATOM 4407 N N . LYS B 1 202 ? 23.75 10.258 3.637 1 97.56 202 LYS B N 1
ATOM 4408 C CA . LYS B 1 202 ? 23.672 8.867 4.074 1 97.56 202 LYS B CA 1
ATOM 4409 C C . LYS B 1 202 ? 22.219 8.359 4.047 1 97.56 202 LYS B C 1
ATOM 4411 O O . LYS B 1 202 ? 21.969 7.227 3.643 1 97.56 202 LYS B O 1
ATOM 4416 N N . LEU B 1 203 ? 21.328 9.133 4.477 1 97.5 203 LEU B N 1
ATOM 4417 C CA . LEU B 1 203 ? 19.906 8.781 4.457 1 97.5 203 LEU B CA 1
ATOM 4418 C C . LEU B 1 203 ? 19.422 8.586 3.027 1 97.5 203 LEU B C 1
ATOM 4420 O O . LEU B 1 203 ? 18.672 7.652 2.746 1 97.5 203 LEU B O 1
ATOM 4424 N N . ILE B 1 204 ? 19.891 9.453 2.162 1 98.06 204 ILE B N 1
ATOM 4425 C CA . ILE B 1 204 ? 19.5 9.375 0.76 1 98.06 204 ILE B CA 1
ATOM 4426 C C . ILE B 1 204 ? 19.969 8.055 0.161 1 98.06 204 ILE B C 1
ATOM 4428 O O . ILE B 1 204 ? 19.25 7.406 -0.594 1 98.06 204 ILE B O 1
ATOM 4432 N N . LYS B 1 205 ? 21.125 7.691 0.523 1 97.44 205 LYS B N 1
ATOM 4433 C CA . LYS B 1 205 ? 21.672 6.426 0.036 1 97.44 205 LYS B CA 1
ATOM 4434 C C . LYS B 1 205 ? 20.781 5.254 0.449 1 97.44 205 LYS B C 1
ATOM 4436 O O . LYS B 1 205 ? 20.422 4.414 -0.381 1 97.44 205 LYS B O 1
ATOM 4441 N N . LYS B 1 206 ? 20.391 5.207 1.667 1 96.94 206 LYS B N 1
ATOM 4442 C CA . LYS B 1 206 ? 19.469 4.18 2.145 1 96.94 206 LYS B CA 1
ATOM 4443 C C . LYS B 1 206 ? 18.125 4.281 1.444 1 96.94 206 LYS B C 1
ATOM 4445 O O . LYS B 1 206 ? 17.531 3.266 1.057 1 96.94 206 LYS B O 1
ATOM 4450 N N . GLY B 1 207 ? 17.703 5.508 1.237 1 98 207 GLY B N 1
ATOM 4451 C CA . GLY B 1 207 ? 16.391 5.773 0.649 1 98 207 GLY B CA 1
ATOM 4452 C C . GLY B 1 207 ? 16.312 5.375 -0.812 1 98 207 GLY B C 1
ATOM 4453 O O . GLY B 1 207 ? 15.219 5.156 -1.338 1 98 207 GLY B O 1
ATOM 4454 N N . THR B 1 208 ? 17.438 5.305 -1.434 1 97.5 208 THR B N 1
ATOM 4455 C CA . THR B 1 208 ? 17.453 4.918 -2.84 1 97.5 208 THR B CA 1
ATOM 4456 C C . THR 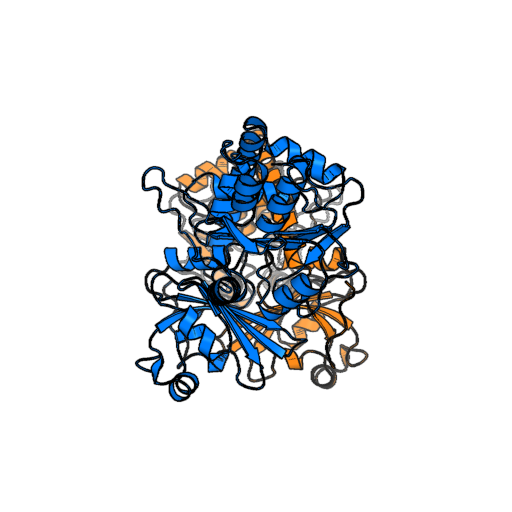B 1 208 ? 16.938 3.49 -3.012 1 97.5 208 THR B C 1
ATOM 4458 O O . THR B 1 208 ? 16.234 3.189 -3.977 1 97.5 208 THR B O 1
ATOM 4461 N N . TYR B 1 209 ? 17.25 2.639 -2.084 1 97 209 TYR B N 1
ATOM 4462 C CA . TYR B 1 209 ? 16.734 1.271 -2.115 1 97 209 TYR B CA 1
ATOM 4463 C C . TYR B 1 209 ? 15.242 1.237 -1.79 1 97 209 TYR B C 1
ATOM 4465 O O . TYR B 1 209 ? 14.492 0.47 -2.393 1 97 209 TYR B O 1
ATOM 4473 N N . MET B 1 210 ? 14.852 2.1 -0.918 1 96.38 210 MET B N 1
ATOM 4474 C CA . MET B 1 210 ? 13.445 2.201 -0.566 1 96.38 210 MET B CA 1
ATOM 4475 C C . MET B 1 210 ? 12.625 2.711 -1.747 1 96.38 210 MET B C 1
ATOM 4477 O O . MET B 1 210 ? 11.516 2.225 -1.997 1 96.38 210 MET B O 1
ATOM 4481 N N . LYS B 1 211 ? 13.211 3.646 -2.404 1 96.31 211 LYS B N 1
ATOM 4482 C CA . LYS B 1 211 ? 12.547 4.184 -3.592 1 96.31 211 LYS B CA 1
ATOM 4483 C C . LYS B 1 211 ? 12.352 3.098 -4.648 1 96.31 211 LYS B C 1
ATOM 4485 O O . LYS B 1 211 ? 11.289 3.02 -5.273 1 96.31 211 LYS B O 1
ATOM 4490 N N . ARG B 1 212 ? 13.312 2.299 -4.844 1 95.75 212 ARG B N 1
ATOM 4491 C CA . ARG B 1 212 ? 13.211 1.201 -5.797 1 95.75 212 ARG B CA 1
ATOM 4492 C C . ARG B 1 212 ? 12.086 0.242 -5.41 1 95.75 212 ARG B C 1
ATOM 4494 O O . ARG B 1 212 ? 11.312 -0.19 -6.262 1 95.75 212 ARG B O 1
ATOM 4501 N N . TYR B 1 213 ? 12.078 -0.059 -4.18 1 95.5 213 TYR B N 1
ATOM 4502 C CA . TYR B 1 213 ? 11.008 -0.927 -3.693 1 95.5 213 TYR B CA 1
ATOM 4503 C C . TYR B 1 213 ? 9.648 -0.273 -3.883 1 95.5 213 TYR B C 1
ATOM 4505 O O . TYR B 1 213 ? 8.688 -0.933 -4.289 1 95.5 213 TYR B O 1
ATOM 4513 N N . ASN B 1 214 ? 9.578 0.941 -3.562 1 94.38 214 ASN B N 1
ATOM 4514 C CA . ASN B 1 214 ? 8.336 1.683 -3.771 1 94.38 214 ASN B CA 1
ATOM 4515 C C . ASN B 1 214 ? 7.902 1.646 -5.234 1 94.38 214 ASN B C 1
ATOM 4517 O O . ASN B 1 214 ? 6.715 1.493 -5.527 1 94.38 214 ASN B O 1
ATOM 4521 N N . ASP B 1 215 ? 8.852 1.821 -6.117 1 93.94 215 ASP B N 1
ATOM 4522 C CA . ASP B 1 215 ? 8.547 1.76 -7.543 1 93.94 215 ASP B CA 1
ATOM 4523 C C . ASP B 1 215 ? 7.953 0.404 -7.922 1 93.94 215 ASP B C 1
ATOM 4525 O O . ASP B 1 215 ? 7.043 0.328 -8.75 1 93.94 215 ASP B O 1
ATOM 4529 N N . HIS B 1 216 ? 8.461 -0.593 -7.32 1 92.62 216 HIS B N 1
ATOM 4530 C CA . HIS B 1 216 ? 7.922 -1.93 -7.535 1 92.62 216 HIS B CA 1
ATOM 4531 C C . HIS B 1 216 ? 6.48 -2.025 -7.039 1 92.62 216 HIS B C 1
ATOM 4533 O O . HIS B 1 216 ? 5.617 -2.564 -7.734 1 92.62 216 HIS B O 1
ATOM 4539 N N . ILE B 1 217 ? 6.234 -1.495 -5.902 1 91.94 217 ILE B N 1
ATOM 4540 C CA . ILE B 1 217 ? 4.895 -1.52 -5.328 1 91.94 217 ILE B CA 1
ATOM 4541 C C . ILE B 1 217 ? 3.926 -0.776 -6.246 1 91.94 217 ILE B C 1
ATOM 4543 O O . ILE B 1 217 ? 2.828 -1.266 -6.531 1 91.94 217 ILE B O 1
ATOM 4547 N N . VAL B 1 218 ? 4.324 0.342 -6.715 1 92.12 218 VAL B N 1
ATOM 4548 C CA . VAL B 1 218 ? 3.486 1.126 -7.617 1 92.12 218 VAL B CA 1
ATOM 4549 C C . VAL B 1 218 ? 3.203 0.325 -8.883 1 92.12 218 VAL B C 1
ATOM 4551 O O . VAL B 1 218 ? 2.051 0.22 -9.312 1 92.12 218 VAL B O 1
ATOM 4554 N N . SER B 1 219 ? 4.23 -0.275 -9.406 1 91.25 219 SER B N 1
ATOM 4555 C CA . SER B 1 219 ? 4.102 -1.015 -10.656 1 91.25 219 SER B CA 1
ATOM 4556 C C . SER B 1 219 ? 3.156 -2.201 -10.5 1 91.25 219 SER B C 1
ATOM 4558 O O . SER B 1 219 ? 2.455 -2.57 -11.445 1 91.25 219 SER B O 1
ATOM 4560 N N . THR B 1 220 ? 3.115 -2.729 -9.383 1 88.31 220 THR B N 1
ATOM 4561 C CA . THR B 1 220 ? 2.293 -3.908 -9.148 1 88.31 220 THR B CA 1
ATOM 4562 C C . THR B 1 220 ? 0.846 -3.512 -8.867 1 88.31 220 THR B C 1
ATOM 4564 O O . THR B 1 220 ? -0.075 -4.297 -9.109 1 88.31 220 THR B O 1
ATOM 4567 N N . ASN B 1 221 ? 0.63 -2.307 -8.461 1 90.88 221 ASN B N 1
ATOM 4568 C CA . ASN B 1 221 ? -0.707 -1.91 -8.039 1 90.88 221 ASN B CA 1
ATOM 4569 C C . ASN B 1 221 ? -1.427 -1.11 -9.117 1 90.88 221 ASN B C 1
ATOM 4571 O O . ASN B 1 221 ? -2.658 -1.05 -9.141 1 90.88 221 ASN B O 1
ATOM 4575 N N . VAL B 1 222 ? -0.708 -0.497 -10.016 1 92.44 222 VAL B N 1
ATOM 4576 C CA . VAL B 1 222 ? -1.297 0.347 -11.047 1 92.44 222 VAL B CA 1
ATOM 4577 C C . VAL B 1 222 ? -2.273 -0.472 -11.883 1 92.44 222 VAL B C 1
ATOM 4579 O O . VAL B 1 222 ? -3.369 -0.004 -12.211 1 92.44 222 VAL B O 1
ATOM 4582 N N . PRO B 1 223 ? -1.998 -1.761 -12.102 1 91 223 PRO B N 1
ATOM 4583 C CA . PRO B 1 223 ? -2.908 -2.525 -12.953 1 91 223 PRO B CA 1
ATOM 4584 C C . PRO B 1 223 ? -4.188 -2.939 -12.234 1 91 223 PRO B C 1
ATOM 4586 O O . PRO B 1 223 ? -5.121 -3.443 -12.867 1 91 223 PRO B O 1
ATOM 4589 N N . LYS B 1 224 ? -4.281 -2.721 -11.039 1 90.94 224 LYS B N 1
ATOM 4590 C CA . LYS B 1 224 ? -5.43 -3.176 -10.258 1 90.94 224 LYS B CA 1
ATOM 4591 C C . LYS B 1 224 ? -6.547 -2.137 -10.266 1 90.94 224 LYS B C 1
ATOM 4593 O O . LYS B 1 224 ? -7.105 -1.809 -9.219 1 90.94 224 LYS B O 1
ATOM 4598 N N . HIS B 1 225 ? -6.805 -1.623 -11.422 1 93.5 225 HIS B N 1
ATOM 4599 C CA . HIS B 1 225 ? -7.836 -0.608 -11.602 1 93.5 225 HIS B CA 1
ATOM 4600 C C . HIS B 1 225 ? -8.969 -1.124 -12.484 1 93.5 225 HIS B C 1
ATOM 4602 O O . HIS B 1 225 ? -8.836 -2.174 -13.117 1 93.5 225 HIS B O 1
ATOM 4608 N N . THR B 1 226 ? -10.117 -0.472 -12.398 1 95.69 226 THR B N 1
ATOM 4609 C CA . THR B 1 226 ? -11.109 -0.519 -13.461 1 95.69 226 THR B CA 1
ATOM 4610 C C . THR B 1 226 ? -11.141 0.8 -14.234 1 95.69 226 THR B C 1
ATOM 4612 O O . THR B 1 226 ? -10.672 1.825 -13.734 1 95.69 226 THR B O 1
ATOM 4615 N N . LEU B 1 227 ? -11.562 0.735 -15.43 1 97.31 227 LEU B N 1
ATOM 4616 C CA . LEU B 1 227 ? -11.75 1.929 -16.25 1 97.31 227 LEU B CA 1
ATOM 4617 C C . LEU B 1 227 ? -13.227 2.297 -16.344 1 97.31 227 LEU B C 1
ATOM 4619 O O . LEU B 1 227 ? -14.055 1.47 -16.719 1 97.31 227 LEU B O 1
ATOM 4623 N N . GLU B 1 228 ? -13.453 3.527 -15.977 1 98.06 228 GLU B N 1
ATOM 4624 C CA . GLU B 1 228 ? -14.852 3.943 -15.883 1 98.06 228 GLU B CA 1
ATOM 4625 C C . GLU B 1 228 ? -15.086 5.273 -16.594 1 98.06 228 GLU B C 1
ATOM 4627 O O . GLU B 1 228 ? -14.133 6.02 -16.844 1 98.06 228 GLU B O 1
ATOM 4632 N N . ARG B 1 229 ? -16.359 5.477 -16.922 1 98.12 229 ARG B N 1
ATOM 4633 C CA . ARG B 1 229 ? -16.781 6.785 -17.391 1 98.12 229 ARG B CA 1
ATOM 4634 C C . ARG B 1 229 ? -17.391 7.605 -16.266 1 98.12 229 ARG B C 1
ATOM 4636 O O . ARG B 1 229 ? -18.234 7.109 -15.508 1 98.12 229 ARG B O 1
ATOM 4643 N N . PHE B 1 230 ? -16.922 8.82 -16.141 1 97.88 230 PHE B N 1
ATOM 4644 C CA . PHE B 1 230 ? -17.375 9.734 -15.094 1 97.88 230 PHE B CA 1
ATOM 4645 C C . PHE B 1 230 ? -17.844 11.055 -15.695 1 97.88 230 PHE B C 1
ATOM 4647 O O . PHE B 1 230 ? -17.219 11.562 -16.641 1 97.88 230 PHE B O 1
ATOM 4654 N N . PRO B 1 231 ? -18.859 11.75 -15.211 1 97.56 231 PRO B N 1
ATOM 4655 C CA . PRO B 1 231 ? -19.75 11.336 -14.125 1 97.56 231 PRO B CA 1
ATOM 4656 C C . PRO B 1 231 ? -20.922 10.484 -14.617 1 97.56 231 PRO B C 1
ATOM 4658 O O . PRO B 1 231 ? -21.156 10.398 -15.828 1 97.56 231 PRO B O 1
ATOM 4661 N N . SER B 1 232 ? -21.594 9.852 -13.68 1 97.25 232 SER B N 1
ATOM 4662 C CA . SER B 1 232 ? -22.844 9.203 -14.023 1 97.25 232 SER B CA 1
ATOM 4663 C C . SER B 1 232 ? -23.906 10.227 -14.43 1 97.25 232 SER B C 1
ATOM 4665 O O . SER B 1 232 ? -23.75 11.422 -14.18 1 97.25 232 SER B O 1
ATOM 4667 N N . LYS B 1 233 ? -24.984 9.711 -15.07 1 96 233 LYS B N 1
ATOM 4668 C CA . LYS B 1 233 ? -26.109 10.578 -15.414 1 96 233 LYS B CA 1
ATOM 4669 C C . LYS B 1 233 ? -26.719 11.219 -14.172 1 96 233 LYS B C 1
ATOM 4671 O O . LYS B 1 233 ? -27.094 12.398 -14.195 1 96 233 LYS B O 1
ATOM 4676 N N . LYS B 1 234 ? -26.734 10.5 -13.164 1 93.31 234 LYS B N 1
ATOM 4677 C CA . LYS B 1 234 ? -27.281 11 -11.906 1 93.31 234 LYS B CA 1
ATOM 4678 C C . LYS B 1 234 ? -26.5 12.211 -11.406 1 93.31 234 LYS B C 1
ATOM 4680 O O . LYS B 1 234 ? -27.078 13.234 -11.039 1 93.31 234 LYS B O 1
ATOM 4685 N N . ILE B 1 235 ? -25.203 12.117 -11.383 1 94.31 235 ILE B N 1
ATOM 4686 C CA . ILE B 1 235 ? -24.344 13.188 -10.898 1 94.31 235 ILE B CA 1
ATOM 4687 C C . ILE B 1 235 ? -24.406 14.375 -11.867 1 94.31 235 ILE B C 1
ATOM 4689 O O . ILE B 1 235 ? -24.438 15.531 -11.438 1 94.31 235 ILE B O 1
ATOM 4693 N N . TYR B 1 236 ? -24.438 14.086 -13.109 1 94.69 236 TYR B N 1
ATOM 4694 C CA . TYR B 1 236 ? -24.547 15.125 -14.133 1 94.69 236 TYR B CA 1
ATOM 4695 C C . TYR B 1 236 ? -25.812 15.938 -13.938 1 94.69 236 TYR B C 1
ATOM 4697 O O . TYR B 1 236 ? -25.781 17.172 -13.984 1 94.69 236 TYR B O 1
ATOM 4705 N N . ASP B 1 237 ? -26.875 15.273 -13.711 1 93.19 237 ASP B N 1
ATOM 4706 C CA . ASP B 1 237 ? -28.172 15.938 -13.578 1 93.19 237 ASP B CA 1
ATOM 4707 C C . ASP B 1 237 ? -28.203 16.828 -12.336 1 93.19 237 ASP B C 1
ATOM 4709 O O . ASP B 1 237 ? -28.891 17.844 -12.312 1 93.19 237 ASP B O 1
ATOM 4713 N N . MET B 1 238 ? -27.469 16.422 -11.344 1 88.31 238 MET B N 1
ATOM 4714 C CA . MET B 1 238 ? -27.438 17.188 -10.109 1 88.31 238 MET B CA 1
ATOM 4715 C C . MET B 1 238 ? -26.531 18.406 -10.258 1 88.31 238 MET B C 1
ATOM 4717 O O . MET B 1 238 ? -26.656 19.375 -9.508 1 88.31 238 MET B O 1
ATOM 4721 N N . ASN B 1 239 ? -25.656 18.375 -11.258 1 87.62 239 ASN B N 1
ATOM 4722 C CA . ASN B 1 239 ? -24.672 19.438 -11.406 1 87.62 239 ASN B CA 1
ATOM 4723 C C . ASN B 1 239 ? -24.359 19.719 -12.883 1 87.62 239 ASN B C 1
ATOM 4725 O O . ASN B 1 239 ? -23.203 19.672 -13.305 1 87.62 239 ASN B O 1
ATOM 4729 N N . PRO B 1 240 ? -25.328 20.188 -13.562 1 83.31 240 PRO B N 1
ATOM 4730 C CA . PRO B 1 240 ? -25.172 20.312 -15.016 1 83.31 240 PRO B CA 1
ATOM 4731 C C . PRO B 1 240 ? -24.188 21.406 -15.406 1 83.31 240 PRO B C 1
ATOM 4733 O O . PRO B 1 240 ? -23.672 21.406 -16.531 1 83.31 240 PRO B O 1
ATOM 4736 N N . ALA B 1 241 ? -23.844 22.266 -14.602 1 87 241 ALA B N 1
ATOM 4737 C CA . ALA B 1 241 ? -22.969 23.391 -14.93 1 87 241 ALA B CA 1
ATOM 4738 C C . ALA B 1 241 ? -21.5 22.969 -14.898 1 87 241 ALA B C 1
ATOM 4740 O O . ALA B 1 241 ? -20.641 23.641 -15.477 1 87 241 ALA B O 1
ATOM 4741 N N . ILE B 1 242 ? -21.234 21.875 -14.328 1 88.44 242 ILE B N 1
ATOM 4742 C CA . ILE B 1 242 ? -19.859 21.469 -14.094 1 88.44 242 ILE B CA 1
ATOM 4743 C C . ILE B 1 242 ? -19.391 20.547 -15.219 1 88.44 242 ILE B C 1
ATOM 4745 O O . ILE B 1 242 ? -18.219 20.578 -15.602 1 88.44 242 ILE B O 1
ATOM 4749 N N . PHE B 1 243 ? -20.328 19.812 -15.766 1 94 243 PHE B N 1
ATOM 4750 C CA . PHE B 1 243 ? -19.969 18.797 -16.766 1 94 243 PHE B CA 1
ATOM 4751 C C . PHE B 1 243 ? -20.656 19.078 -18.094 1 94 243 PHE B C 1
ATOM 4753 O O . PHE B 1 243 ? -21.734 19.688 -18.125 1 94 243 PHE B O 1
ATOM 4760 N N . SER B 1 244 ? -20.062 18.656 -19.203 1 94.69 244 SER B N 1
ATOM 4761 C CA . SER B 1 244 ? -20.641 18.844 -20.516 1 94.69 244 SER B CA 1
ATOM 4762 C C . SER B 1 244 ? -21.625 17.719 -20.859 1 94.69 244 SER B C 1
ATOM 4764 O O . SER B 1 244 ? -22.578 17.938 -21.609 1 94.69 244 SER B O 1
ATOM 4766 N N . LYS B 1 245 ? -21.406 16.516 -20.359 1 96.31 245 LYS B N 1
ATOM 4767 C CA . LYS B 1 245 ? -22.234 15.336 -20.609 1 96.31 245 LYS B CA 1
ATOM 4768 C C . LYS B 1 245 ? -21.938 14.227 -19.594 1 96.31 245 LYS B C 1
ATOM 4770 O O . LYS B 1 245 ? -20.875 14.227 -18.969 1 96.31 245 LYS B O 1
ATOM 4775 N N . PRO B 1 246 ? -22.922 13.297 -19.453 1 96.75 246 PRO B N 1
ATOM 4776 C CA . PRO B 1 246 ? -22.578 12.109 -18.672 1 96.75 246 PRO B CA 1
ATOM 4777 C C . PRO B 1 246 ? -21.406 11.328 -19.281 1 96.75 246 PRO B C 1
ATOM 4779 O O . PRO B 1 246 ? -21.281 11.234 -20.5 1 96.75 246 PRO B O 1
ATOM 4782 N N . GLY B 1 247 ? -20.609 10.828 -18.453 1 97.44 247 GLY B N 1
ATOM 4783 C CA . GLY B 1 247 ? -19.484 10.039 -18.922 1 97.44 247 GLY B CA 1
ATOM 4784 C C . GLY B 1 247 ? -18.438 10.867 -19.656 1 97.44 247 GLY B C 1
ATOM 4785 O O . GLY B 1 247 ? -17.766 10.367 -20.562 1 97.44 247 GLY B O 1
ATOM 4786 N N . GLN B 1 248 ? -18.312 12.078 -19.297 1 97.19 248 GLN B N 1
ATOM 4787 C CA . GLN B 1 248 ? -17.406 13.031 -19.953 1 97.19 248 GLN B CA 1
ATOM 4788 C C . GLN B 1 248 ? -15.961 12.57 -19.844 1 97.19 248 GLN B C 1
ATOM 4790 O O . GLN B 1 248 ? -15.172 12.758 -20.781 1 97.19 248 GLN B O 1
ATOM 4795 N N . TYR B 1 249 ? -15.594 11.977 -18.766 1 97.88 249 TYR B N 1
ATOM 4796 C CA . TYR B 1 249 ? -14.195 11.672 -18.5 1 97.88 249 TYR B CA 1
ATOM 4797 C C . TYR B 1 249 ? -13.969 10.164 -18.453 1 97.88 249 TYR B C 1
ATOM 4799 O O . TYR B 1 249 ? -14.836 9.414 -18 1 97.88 249 TYR B O 1
ATOM 4807 N N . LYS B 1 250 ? -12.82 9.734 -18.953 1 97.81 250 LYS B N 1
ATOM 4808 C CA . LYS B 1 250 ? -12.297 8.383 -18.75 1 97.81 250 LYS B CA 1
ATOM 4809 C C . LYS B 1 250 ? -11.398 8.328 -17.531 1 97.81 250 LYS B C 1
ATOM 4811 O O . LYS B 1 250 ? -10.383 9.031 -17.453 1 97.81 250 LYS B O 1
ATOM 4816 N N . VAL B 1 251 ? -11.781 7.48 -16.562 1 98.12 251 VAL B N 1
ATOM 4817 C CA . VAL B 1 251 ? -11.078 7.551 -15.281 1 98.12 251 VAL B CA 1
ATOM 4818 C C . VAL B 1 251 ? -10.656 6.148 -14.852 1 98.12 251 VAL B C 1
ATOM 4820 O O . VAL B 1 251 ? -11.391 5.184 -15.047 1 98.12 251 VAL B O 1
ATOM 4823 N N . ALA B 1 252 ? -9.422 5.996 -14.305 1 96.94 252 ALA B N 1
ATOM 4824 C CA . ALA B 1 252 ? -9.008 4.777 -13.609 1 96.94 252 ALA B CA 1
ATOM 4825 C C . ALA B 1 252 ? -9.477 4.789 -12.156 1 96.94 252 ALA B C 1
ATOM 4827 O O . ALA B 1 252 ? -9.242 5.762 -11.43 1 96.94 252 ALA B O 1
ATOM 4828 N N . VAL B 1 253 ? -10.133 3.729 -11.766 1 96.88 253 VAL B N 1
ATOM 4829 C CA . VAL B 1 253 ? -10.734 3.707 -10.43 1 96.88 253 VAL B CA 1
ATOM 4830 C C . VAL B 1 253 ? -10.125 2.574 -9.609 1 96.88 253 VAL B C 1
ATOM 4832 O O . VAL B 1 253 ? -10.047 1.433 -10.07 1 96.88 253 VAL B O 1
ATOM 4835 N N . TYR B 1 254 ? -9.648 2.9 -8.477 1 95.5 254 TYR B N 1
ATOM 4836 C CA . TYR B 1 254 ? -9.039 1.952 -7.547 1 95.5 254 TYR B CA 1
ATOM 4837 C C . TYR B 1 254 ? -9.867 1.827 -6.273 1 95.5 254 TYR B C 1
ATOM 4839 O O . TYR B 1 254 ? -10.336 2.83 -5.727 1 95.5 254 TYR B O 1
ATOM 4847 N N . CYS B 1 255 ? -10.078 0.584 -5.812 1 95.5 255 CYS B N 1
ATOM 4848 C CA . CYS B 1 255 ? -10.703 0.349 -4.516 1 95.5 255 CYS B CA 1
ATOM 4849 C C . CYS B 1 255 ? -9.648 0.25 -3.416 1 95.5 255 CYS B C 1
ATOM 4851 O O . CYS B 1 255 ? -8.828 -0.669 -3.416 1 95.5 255 CYS B O 1
ATOM 4853 N N . GLY B 1 256 ? -9.734 1.216 -2.438 1 90.06 256 GLY B N 1
ATOM 4854 C CA . GLY B 1 256 ? -8.789 1.233 -1.334 1 90.06 256 GLY B CA 1
ATOM 4855 C C . GLY B 1 256 ? -7.832 2.41 -1.386 1 90.06 256 GLY B C 1
ATOM 4856 O O . GLY B 1 256 ? -7.75 3.105 -2.4 1 90.06 256 GLY B O 1
ATOM 4857 N N . HIS B 1 257 ? -7.223 2.717 -0.065 1 69.69 257 HIS B N 1
ATOM 4858 C CA . HIS B 1 257 ? -6.172 3.729 -0.002 1 69.69 257 HIS B CA 1
ATOM 4859 C C . HIS B 1 257 ? -4.891 3.234 -0.665 1 69.69 257 HIS B C 1
ATOM 4861 O O . HIS B 1 257 ? -4.078 2.562 -0.028 1 69.69 257 HIS B O 1
ATOM 4867 N N . ASN B 1 258 ? -4.844 3.32 -1.78 1 62.62 258 ASN B N 1
ATOM 4868 C CA . ASN B 1 258 ? -4.012 2.633 -2.76 1 62.62 258 ASN B CA 1
ATOM 4869 C C . ASN B 1 258 ? -2.543 2.625 -2.342 1 62.62 258 ASN B C 1
ATOM 4871 O O . ASN B 1 258 ? -2.074 3.561 -1.692 1 62.62 258 ASN B O 1
ATOM 4875 N N . CYS B 1 259 ? -2.004 1.592 -2.416 1 79.19 259 CYS B N 1
ATOM 4876 C CA . CYS B 1 259 ? -0.634 1.18 -2.133 1 79.19 259 CYS B CA 1
ATOM 4877 C C . CYS B 1 259 ? 0.321 1.685 -3.209 1 79.19 259 CYS B C 1
ATOM 4879 O O . CYS B 1 259 ? 0.153 1.375 -4.391 1 79.19 259 CYS B O 1
ATOM 4881 N N . PRO B 1 260 ? 1.448 2.496 -2.807 1 84.94 260 PRO B N 1
ATOM 4882 C CA . PRO B 1 260 ? 1.856 2.775 -1.427 1 84.94 260 PRO B CA 1
ATOM 4883 C C . PRO B 1 260 ? 1.122 3.971 -0.824 1 84.94 260 PRO B C 1
ATOM 4885 O O . PRO B 1 260 ? 1.058 4.109 0.4 1 84.94 260 PRO B O 1
ATOM 4888 N N . SER B 1 261 ? 0.677 4.91 -1.658 1 85.88 261 SER B N 1
ATOM 4889 C CA . SER B 1 261 ? -0.132 6.059 -1.261 1 85.88 261 SER B CA 1
ATOM 4890 C C . SER B 1 261 ? -1.022 6.527 -2.406 1 85.88 261 SER B C 1
ATOM 4892 O O . SER B 1 261 ? -0.822 6.137 -3.557 1 85.88 261 SER B O 1
ATOM 4894 N N . VAL B 1 262 ? -1.964 7.371 -2.025 1 88.62 262 VAL B N 1
ATOM 4895 C CA . VAL B 1 262 ? -2.867 7.926 -3.027 1 88.62 262 VAL B CA 1
ATOM 4896 C C . VAL B 1 262 ? -2.068 8.703 -4.07 1 88.62 262 VAL B C 1
ATOM 4898 O O . VAL B 1 262 ? -2.264 8.523 -5.273 1 88.62 262 VAL B O 1
ATOM 4901 N N . THR B 1 263 ? -1.185 9.461 -3.588 1 85.25 263 THR B N 1
ATOM 4902 C CA . THR B 1 263 ? -0.406 10.312 -4.477 1 85.25 263 THR B CA 1
ATOM 4903 C C . THR B 1 263 ? 0.506 9.484 -5.371 1 85.25 263 THR B C 1
ATOM 4905 O O . THR B 1 263 ? 0.52 9.656 -6.59 1 85.25 263 THR B O 1
ATOM 4908 N N . GLU B 1 264 ? 1.203 8.539 -4.828 1 88.62 264 GLU B N 1
ATOM 4909 C CA . GLU B 1 264 ? 2.164 7.762 -5.605 1 88.62 264 GLU B CA 1
ATOM 4910 C C . GLU B 1 264 ? 1.457 6.852 -6.605 1 88.62 264 GLU B C 1
ATOM 4912 O O . GLU B 1 264 ? 1.889 6.727 -7.754 1 88.62 264 GLU B O 1
ATOM 4917 N N . LEU B 1 265 ? 0.431 6.219 -6.191 1 91.88 265 LEU B N 1
ATOM 4918 C CA . LEU B 1 265 ? -0.338 5.379 -7.102 1 91.88 265 LEU B CA 1
ATOM 4919 C C . LEU B 1 265 ? -0.993 6.219 -8.195 1 91.88 265 LEU B C 1
ATOM 4921 O O . LEU B 1 265 ? -0.983 5.84 -9.367 1 91.88 265 LEU B O 1
ATOM 4925 N N . GLY B 1 266 ? -1.564 7.367 -7.793 1 92.75 266 GLY B N 1
ATOM 4926 C CA . GLY B 1 266 ? -2.205 8.25 -8.758 1 92.75 266 GLY B CA 1
ATOM 4927 C C . GLY B 1 266 ? -1.258 8.75 -9.828 1 92.75 266 GLY B C 1
ATOM 4928 O O . GLY B 1 266 ? -1.571 8.688 -11.023 1 92.75 266 GLY B O 1
ATOM 4929 N N . VAL B 1 267 ? -0.142 9.211 -9.414 1 89.5 267 VAL B N 1
ATOM 4930 C CA . VAL B 1 267 ? 0.858 9.695 -10.359 1 89.5 267 VAL B CA 1
ATOM 4931 C C . VAL B 1 267 ? 1.317 8.547 -11.258 1 89.5 267 VAL B C 1
ATOM 4933 O O . VAL B 1 267 ? 1.445 8.711 -12.469 1 89.5 267 VAL B O 1
ATOM 4936 N N . GLY B 1 268 ? 1.552 7.391 -10.648 1 91.88 268 GLY B N 1
ATOM 4937 C CA . GLY B 1 268 ? 1.926 6.223 -11.422 1 91.88 268 GLY B CA 1
ATOM 4938 C C . GLY B 1 268 ? 0.899 5.852 -12.477 1 91.88 268 GLY B C 1
ATOM 4939 O O . GLY B 1 268 ? 1.257 5.516 -13.609 1 91.88 268 GLY B O 1
ATOM 4940 N N . ALA B 1 269 ? -0.351 5.914 -12.094 1 94.44 269 ALA B N 1
ATOM 4941 C CA . ALA B 1 269 ? -1.432 5.598 -13.023 1 94.44 269 ALA B CA 1
ATOM 4942 C C . ALA B 1 269 ? -1.477 6.594 -14.172 1 94.44 269 ALA B C 1
ATOM 4944 O O . ALA B 1 269 ? -1.565 6.199 -15.344 1 94.44 269 ALA B O 1
ATOM 4945 N N . LEU B 1 270 ? -1.351 7.852 -13.852 1 95.44 270 LEU B N 1
ATOM 4946 C CA . LEU B 1 270 ? -1.428 8.906 -14.852 1 95.44 270 LEU B CA 1
ATOM 4947 C C . LEU B 1 270 ? -0.254 8.828 -15.82 1 95.44 270 LEU B C 1
ATOM 4949 O O . LEU B 1 270 ? -0.401 9.133 -17 1 95.44 270 LEU B O 1
ATOM 4953 N N . GLU B 1 271 ? 0.856 8.43 -15.352 1 93.31 271 GLU B N 1
ATOM 4954 C CA . GLU B 1 271 ? 2.045 8.305 -16.188 1 93.31 271 GLU B CA 1
ATOM 4955 C C . GLU B 1 271 ? 1.934 7.117 -17.141 1 93.31 271 GLU B C 1
ATOM 4957 O O . GLU B 1 271 ? 2.367 7.188 -18.281 1 93.31 271 GLU B O 1
ATOM 4962 N N . ARG B 1 272 ? 1.355 6.066 -16.688 1 93.88 272 ARG B N 1
ATOM 4963 C CA . ARG B 1 272 ? 1.369 4.812 -17.438 1 93.88 272 ARG B CA 1
ATOM 4964 C C . ARG B 1 272 ? 0.134 4.691 -18.312 1 93.88 272 ARG B C 1
ATOM 4966 O O . ARG B 1 272 ? 0.103 3.869 -19.234 1 93.88 272 ARG B O 1
ATOM 4973 N N . MET B 1 273 ? -0.859 5.469 -18 1 95.38 273 MET B N 1
ATOM 4974 C CA . MET B 1 273 ? -2.094 5.434 -18.781 1 95.38 273 MET B CA 1
ATOM 4975 C C . MET B 1 273 ? -2.447 6.82 -19.312 1 95.38 273 MET B C 1
ATOM 4977 O O . MET B 1 273 ? -3.34 7.48 -18.781 1 95.38 273 MET B O 1
ATOM 4981 N N . PRO B 1 274 ? -1.855 7.148 -20.406 1 94.25 274 PRO B N 1
ATOM 4982 C CA . PRO B 1 274 ? -2.086 8.492 -20.953 1 94.25 274 PRO B CA 1
ATOM 4983 C C . PRO B 1 274 ? -3.527 8.703 -21.406 1 94.25 274 PRO B C 1
ATOM 4985 O O . PRO B 1 274 ? -3.969 9.844 -21.562 1 94.25 274 PRO B O 1
ATOM 4988 N N . GLU B 1 275 ? -4.227 7.641 -21.547 1 95.12 275 GLU B N 1
ATOM 4989 C CA . GLU B 1 275 ? -5.582 7.738 -22.078 1 95.12 275 GLU B CA 1
ATOM 4990 C C . GLU B 1 275 ? -6.57 8.172 -21 1 95.12 275 GLU B C 1
ATOM 4992 O O . GLU B 1 275 ? -7.699 8.562 -21.297 1 95.12 275 GLU B O 1
ATOM 4997 N N . ILE B 1 276 ? -6.188 8.094 -19.781 1 97.12 276 ILE B N 1
ATOM 4998 C CA . ILE B 1 276 ? -7.133 8.469 -18.734 1 97.12 276 ILE B CA 1
ATOM 4999 C C . ILE B 1 276 ? -7.02 9.961 -18.438 1 97.12 276 ILE B C 1
ATOM 5001 O O . ILE B 1 276 ? -5.938 10.547 -18.562 1 97.12 276 ILE B O 1
ATOM 5005 N N . ASP B 1 277 ? -8.148 10.539 -18.031 1 97.81 277 ASP B N 1
ATOM 5006 C CA . ASP B 1 277 ? -8.188 11.953 -17.688 1 97.81 277 ASP B CA 1
ATOM 5007 C C . ASP B 1 277 ? -7.707 12.18 -16.25 1 97.81 277 ASP B C 1
ATOM 5009 O O . ASP B 1 277 ? -6.949 13.117 -15.977 1 97.81 277 ASP B O 1
ATOM 5013 N N . PHE B 1 278 ? -8.156 11.445 -15.32 1 97.75 278 PHE B N 1
ATOM 5014 C CA . PHE B 1 278 ? -7.73 11.453 -13.93 1 97.75 278 PHE B CA 1
ATOM 5015 C C . PHE B 1 278 ? -8.008 10.109 -13.273 1 97.75 278 PHE B C 1
ATOM 5017 O O . PHE B 1 278 ? -8.492 9.18 -13.922 1 97.75 278 PHE B O 1
ATOM 5024 N N . CYS B 1 279 ? -7.547 9.875 -12.07 1 97.12 279 CYS B N 1
ATOM 5025 C CA . CYS B 1 279 ? -7.793 8.625 -11.352 1 97.12 279 CYS B CA 1
ATOM 5026 C C . CYS B 1 279 ? -8.492 8.883 -10.023 1 97.12 279 CYS B C 1
ATOM 5028 O O . CYS B 1 279 ? -8.438 9.992 -9.492 1 97.12 279 CYS B O 1
ATOM 5030 N N . ILE B 1 280 ? -9.258 7.926 -9.594 1 96.94 280 ILE B N 1
ATOM 5031 C CA . ILE B 1 280 ? -10.016 7.98 -8.352 1 96.94 280 ILE B CA 1
ATOM 5032 C C . ILE B 1 280 ? -9.648 6.793 -7.469 1 96.94 280 ILE B C 1
ATOM 5034 O O . ILE B 1 280 ? -9.734 5.641 -7.902 1 96.94 280 ILE B O 1
ATOM 5038 N N . MET B 1 281 ? -9.188 7.043 -6.328 1 96 281 MET B N 1
ATOM 5039 C CA . MET B 1 281 ? -9.086 6.039 -5.273 1 96 281 MET B CA 1
ATOM 5040 C C . MET B 1 281 ? -10.18 6.223 -4.234 1 96 281 MET B C 1
ATOM 5042 O O . MET B 1 281 ? -10.391 7.332 -3.732 1 96 281 MET B O 1
ATOM 5046 N N . TRP B 1 282 ? -10.859 5.152 -3.912 1 96.12 282 TRP B N 1
ATOM 5047 C CA . TRP B 1 282 ? -11.953 5.348 -2.971 1 96.12 282 TRP B CA 1
ATOM 5048 C C . TRP B 1 282 ? -11.914 4.305 -1.86 1 96.12 282 TRP B C 1
ATOM 5050 O O . TRP B 1 282 ? -11.422 3.193 -2.062 1 96.12 282 TRP B O 1
ATOM 5060 N N . VAL B 1 283 ? -12.367 4.711 -0.72 1 95.56 283 VAL B N 1
ATOM 5061 C CA . VAL B 1 283 ? -12.547 3.818 0.419 1 95.56 283 VAL B CA 1
ATOM 5062 C C . VAL B 1 283 ? -13.953 3.988 0.988 1 95.56 283 VAL B C 1
ATOM 5064 O O . VAL B 1 283 ? -14.57 5.051 0.845 1 95.56 283 VAL B O 1
ATOM 5067 N N . TYR B 1 284 ? -14.453 2.918 1.511 1 96.5 284 TYR B N 1
ATOM 5068 C CA . TYR B 1 284 ? -15.719 2.943 2.244 1 96.5 284 TYR B CA 1
ATOM 5069 C C . TYR B 1 284 ? -15.492 2.686 3.729 1 96.5 284 TYR B C 1
ATOM 5071 O O . TYR B 1 284 ? -14.945 1.647 4.105 1 96.5 284 TYR B O 1
ATOM 5079 N N . ASN B 1 285 ? -15.844 3.635 4.52 1 94.44 285 ASN B N 1
ATOM 5080 C CA . ASN B 1 285 ? -15.734 3.48 5.965 1 94.44 285 ASN B CA 1
ATOM 5081 C C . ASN B 1 285 ? -16.984 2.842 6.555 1 94.44 285 ASN B C 1
ATOM 5083 O O . ASN B 1 285 ? -18.062 3.451 6.559 1 94.44 285 ASN B O 1
ATOM 5087 N N . LEU B 1 286 ? -16.812 1.697 7.102 1 95.75 286 LEU B N 1
ATOM 5088 C CA . LEU B 1 286 ? -17.953 0.936 7.617 1 95.75 286 LEU B CA 1
ATOM 5089 C C . LEU B 1 286 ? -18.547 1.609 8.852 1 95.75 286 LEU B C 1
ATOM 5091 O O . LEU B 1 286 ? -19.719 1.421 9.156 1 95.75 286 LEU B O 1
ATOM 5095 N N . ASP B 1 287 ? -17.734 2.344 9.547 1 94.44 287 ASP B N 1
ATOM 5096 C CA . ASP B 1 287 ? -18.188 3.016 10.758 1 94.44 287 ASP B CA 1
ATOM 5097 C C . ASP B 1 287 ? -19.031 4.242 10.422 1 94.44 287 ASP B C 1
ATOM 5099 O O . ASP B 1 287 ? -20.203 4.312 10.781 1 94.44 287 ASP B O 1
ATOM 5103 N N . SER B 1 288 ? -18.547 5.129 9.625 1 93.56 288 SER B N 1
ATOM 5104 C CA . SER B 1 288 ? -19.234 6.375 9.305 1 93.56 288 SER B CA 1
ATOM 5105 C C . SER B 1 288 ? -20.188 6.195 8.117 1 93.56 288 SER B C 1
ATOM 5107 O O . SER B 1 288 ? -21.016 7.07 7.84 1 93.56 288 SER B O 1
ATOM 5109 N N . LYS B 1 289 ? -20.125 5.059 7.48 1 95.75 289 LYS B N 1
ATOM 5110 C CA . LYS B 1 289 ? -20.938 4.762 6.309 1 95.75 289 LYS B CA 1
ATOM 5111 C C . LYS B 1 289 ? -20.766 5.832 5.234 1 95.75 289 LYS B C 1
ATOM 5113 O O . LYS B 1 289 ? -21.75 6.328 4.68 1 95.75 289 LYS B O 1
ATOM 5118 N N . ARG B 1 290 ? -19.531 6.137 5.004 1 95.88 290 ARG B N 1
ATOM 5119 C CA . ARG B 1 290 ? -19.203 7.156 4.012 1 95.88 290 ARG B CA 1
ATOM 5120 C C . ARG B 1 290 ? -18.156 6.648 3.027 1 95.88 290 ARG B C 1
ATOM 5122 O O . ARG B 1 290 ? -17.25 5.902 3.406 1 95.88 290 ARG B O 1
ATOM 5129 N N . TYR B 1 291 ? -18.391 7.09 1.778 1 96.56 291 TYR B N 1
ATOM 5130 C CA . TYR B 1 291 ? -17.359 6.918 0.759 1 96.56 291 TYR B CA 1
ATOM 5131 C C . TYR B 1 291 ? -16.406 8.109 0.739 1 96.56 291 TYR B C 1
ATOM 5133 O O . TYR B 1 291 ? -16.844 9.258 0.812 1 96.56 291 TYR B O 1
ATOM 5141 N N . VAL B 1 292 ? -15.141 7.824 0.773 1 95.19 292 VAL B N 1
ATOM 5142 C CA . VAL B 1 292 ? -14.125 8.859 0.588 1 95.19 292 VAL B CA 1
ATOM 5143 C C . VAL B 1 292 ? -13.414 8.656 -0.747 1 95.19 292 VAL B C 1
ATOM 5145 O O . VAL B 1 292 ? -12.891 7.574 -1.021 1 95.19 292 VAL B O 1
ATOM 5148 N N . LEU B 1 293 ? -13.438 9.648 -1.585 1 96.38 293 LEU B N 1
ATOM 5149 C CA . LEU B 1 293 ? -12.789 9.602 -2.891 1 96.38 293 LEU B CA 1
ATOM 5150 C C . LEU B 1 293 ? -11.602 10.562 -2.941 1 96.38 293 LEU B C 1
ATOM 5152 O O . LEU B 1 293 ? -11.742 11.742 -2.631 1 96.38 293 LEU B O 1
ATOM 5156 N N . SER B 1 294 ? -10.461 10.047 -3.219 1 95 294 SER B N 1
ATOM 5157 C CA . SER B 1 294 ? -9.273 10.836 -3.5 1 95 294 SER B CA 1
ATOM 5158 C C . SER B 1 294 ? -8.922 10.812 -4.984 1 95 294 SER B C 1
ATOM 5160 O O . SER B 1 294 ? -8.953 9.75 -5.613 1 95 294 SER B O 1
ATOM 5162 N N . MET B 1 295 ? -8.617 12.008 -5.52 1 95.25 295 MET B N 1
ATOM 5163 C CA . MET B 1 295 ? -8.422 12.086 -6.965 1 95.25 295 MET B CA 1
ATOM 5164 C C . MET B 1 295 ? -7.086 12.742 -7.297 1 95.25 295 MET B C 1
ATOM 5166 O O . MET B 1 295 ? -6.594 13.578 -6.539 1 95.25 295 MET B O 1
ATOM 5170 N N . ARG B 1 296 ? -6.473 12.305 -8.336 1 93.06 296 ARG B N 1
ATOM 5171 C CA . ARG B 1 296 ? -5.305 12.914 -8.953 1 93.06 296 ARG B CA 1
ATOM 5172 C C . ARG B 1 296 ? -5.52 13.125 -10.445 1 93.06 296 ARG B C 1
ATOM 5174 O O . ARG B 1 296 ? -6.09 12.273 -11.125 1 93.06 296 ARG B O 1
ATOM 5181 N N . SER B 1 297 ? -5.082 14.297 -10.922 1 95.69 297 SER B N 1
ATOM 5182 C CA . SER B 1 297 ? -5.285 14.656 -12.328 1 95.69 297 SER B CA 1
ATOM 5183 C C . SER B 1 297 ? -4.016 15.242 -12.93 1 95.69 297 SER B C 1
ATOM 5185 O O . SER B 1 297 ? -3.086 15.602 -12.211 1 95.69 297 SER B O 1
ATOM 5187 N N . ARG B 1 298 ? -3.975 15.211 -14.312 1 91.31 298 ARG B N 1
ATOM 5188 C CA . ARG B 1 298 ? -2.904 15.883 -15.047 1 91.31 298 ARG B CA 1
ATOM 5189 C C . ARG B 1 298 ? -3.322 17.281 -15.461 1 91.31 298 ARG B C 1
ATOM 5191 O O . ARG B 1 298 ? -2.514 18.219 -15.422 1 91.31 298 ARG B O 1
ATOM 5198 N N . GLU B 1 299 ? -4.559 17.406 -15.812 1 93.5 299 GLU B N 1
ATOM 5199 C CA . GLU B 1 299 ? -4.996 18.656 -16.422 1 93.5 299 GLU B CA 1
ATOM 5200 C C . GLU B 1 299 ? -6.359 19.094 -15.875 1 93.5 299 GLU B C 1
ATOM 5202 O O . GLU B 1 299 ? -6.578 20.266 -15.594 1 93.5 299 GLU B O 1
ATOM 5207 N N . VAL B 1 300 ? -7.223 18.141 -15.688 1 95.31 300 VAL B N 1
ATOM 5208 C CA . VAL B 1 300 ? -8.602 18.406 -15.289 1 95.31 300 VAL B CA 1
ATOM 5209 C C . VAL B 1 300 ? -8.625 19.031 -13.891 1 95.31 300 VAL B C 1
ATOM 5211 O O . VAL B 1 300 ? -7.906 18.578 -12.992 1 95.31 300 VAL B O 1
ATOM 5214 N N . ASP B 1 301 ? -9.383 20.047 -13.68 1 92.19 301 ASP B N 1
ATOM 5215 C CA . ASP B 1 301 ? -9.555 20.641 -12.359 1 92.19 301 ASP B CA 1
ATOM 5216 C C . ASP B 1 301 ? -10.477 19.781 -11.492 1 92.19 301 ASP B C 1
ATOM 5218 O O . ASP B 1 301 ? -11.68 20.031 -11.43 1 92.19 301 ASP B O 1
ATOM 5222 N N . ILE B 1 302 ? -9.898 18.906 -10.742 1 94.12 302 ILE B N 1
ATOM 5223 C CA . ILE B 1 302 ? -10.703 17.953 -9.984 1 94.12 302 ILE B CA 1
ATOM 5224 C C . ILE B 1 302 ? -11.172 18.594 -8.68 1 94.12 302 ILE B C 1
ATOM 5226 O O . ILE B 1 302 ? -12.023 18.047 -7.98 1 94.12 302 ILE B O 1
ATOM 5230 N N . SER B 1 303 ? -10.594 19.734 -8.297 1 87.25 303 SER B N 1
ATOM 5231 C CA . SER B 1 303 ? -11.094 20.438 -7.129 1 87.25 303 SER B CA 1
ATOM 5232 C C . SER B 1 303 ? -12.555 20.859 -7.312 1 87.25 303 SER B C 1
ATOM 5234 O O . SER B 1 303 ? -13.344 20.812 -6.367 1 87.25 303 SER B O 1
ATOM 5236 N N . GLU B 1 304 ? -12.898 21.297 -8.445 1 89.25 304 GLU B N 1
ATOM 5237 C CA . GLU B 1 304 ? -14.266 21.672 -8.766 1 89.25 304 GLU B CA 1
ATOM 5238 C C . GLU B 1 304 ? -15.203 20.469 -8.695 1 89.25 304 GLU B C 1
ATOM 5240 O O . GLU B 1 304 ? -16.359 20.609 -8.289 1 89.25 304 GLU B O 1
ATOM 5245 N N . ILE B 1 305 ? -14.703 19.375 -9.078 1 93.69 305 ILE B N 1
ATOM 5246 C CA . ILE B 1 305 ? -15.484 18.141 -9.047 1 93.69 305 ILE B CA 1
ATOM 5247 C C . ILE B 1 305 ? -15.734 17.734 -7.598 1 93.69 305 ILE B C 1
ATOM 5249 O O . ILE B 1 305 ? -16.859 17.391 -7.23 1 93.69 305 ILE B O 1
ATOM 5253 N N . CYS B 1 306 ? -14.742 17.812 -6.824 1 92.94 306 CYS B N 1
ATOM 5254 C CA . CYS B 1 306 ? -14.844 17.391 -5.434 1 92.94 306 CYS B CA 1
ATOM 5255 C C . CYS B 1 306 ? -15.781 18.297 -4.656 1 92.94 306 CYS B C 1
ATOM 5257 O O . CYS B 1 306 ? -16.422 17.875 -3.693 1 92.94 306 CYS B O 1
ATOM 5259 N N . LYS B 1 307 ? -15.891 19.484 -5.062 1 86.94 307 LYS B N 1
ATOM 5260 C CA . LYS B 1 307 ? -16.781 20.438 -4.398 1 86.94 307 LYS B CA 1
ATOM 5261 C C . LYS B 1 307 ? -18.234 19.984 -4.477 1 86.94 307 LYS B C 1
ATOM 5263 O O . LYS B 1 307 ? -19.047 20.312 -3.602 1 86.94 307 LYS B O 1
ATOM 5268 N N . ILE B 1 308 ? -18.531 19.25 -5.469 1 88.38 308 ILE B N 1
ATOM 5269 C CA . ILE B 1 308 ? -19.875 18.734 -5.641 1 88.38 308 ILE B CA 1
ATOM 5270 C C . ILE B 1 308 ? -20.297 17.922 -4.406 1 88.38 308 ILE B C 1
ATOM 5272 O O . ILE B 1 308 ? -21.469 17.922 -4.023 1 88.38 308 ILE B O 1
ATOM 5276 N N . PHE B 1 309 ? -19.344 17.312 -3.811 1 89.81 309 PHE B N 1
ATOM 5277 C CA . PHE B 1 309 ? -19.609 16.453 -2.66 1 89.81 309 PHE B CA 1
ATOM 5278 C C . PHE B 1 309 ? -19.031 17.062 -1.388 1 89.81 309 PHE B C 1
ATOM 5280 O O . PHE B 1 309 ? -18.547 16.344 -0.508 1 89.81 309 PHE B O 1
ATOM 5287 N N . ASN B 1 310 ? -18.922 18.375 -1.381 1 83 310 ASN B N 1
ATOM 5288 C CA . ASN B 1 310 ? -18.453 19.156 -0.236 1 83 310 ASN B CA 1
ATOM 5289 C C . ASN B 1 310 ? -17 18.828 0.102 1 83 310 ASN B C 1
ATOM 5291 O O . ASN B 1 310 ? -16.625 18.797 1.275 1 83 310 ASN B O 1
ATOM 5295 N N . GLY B 1 311 ? -16.359 18.406 -0.884 1 87.44 311 GLY B N 1
ATOM 5296 C CA . GLY B 1 311 ? -14.93 18.203 -0.741 1 87.44 311 GLY B CA 1
ATOM 5297 C C . GLY B 1 311 ? -14.117 19.406 -1.198 1 87.44 311 GLY B C 1
ATOM 5298 O O . GLY B 1 311 ? -14.578 20.547 -1.123 1 87.44 311 GLY B O 1
ATOM 5299 N N . GLY B 1 312 ? -12.883 19.203 -1.453 1 80.56 312 GLY B N 1
ATOM 5300 C CA . GLY B 1 312 ? -11.977 20.25 -1.9 1 80.56 312 GLY B CA 1
ATOM 5301 C C . GLY B 1 312 ? -10.531 19.781 -2.006 1 80.56 312 GLY B C 1
ATOM 5302 O O . GLY B 1 312 ? -10.258 18.594 -1.995 1 80.56 312 GLY B O 1
ATOM 5303 N N . GLY B 1 313 ? -9.672 20.734 -2.338 1 76.19 313 GLY B N 1
ATOM 5304 C CA . GLY B 1 313 ? -8.25 20.5 -2.539 1 76.19 313 GLY B CA 1
ATOM 5305 C C . GLY B 1 313 ? -7.641 21.359 -3.625 1 76.19 313 GLY B C 1
ATOM 5306 O O . GLY B 1 313 ? -8.07 22.5 -3.826 1 76.19 313 GLY B O 1
ATOM 5307 N N . HIS B 1 314 ? -6.59 20.844 -4.195 1 76 314 HIS B N 1
ATOM 5308 C CA . HIS B 1 314 ? -5.926 21.562 -5.281 1 76 314 HIS B CA 1
ATOM 5309 C C . HIS B 1 314 ? -6.445 21.094 -6.641 1 76 314 HIS B C 1
ATOM 5311 O O . HIS B 1 314 ? -7.113 20.062 -6.738 1 76 314 HIS B O 1
ATOM 5317 N N . LYS B 1 315 ? -6.125 21.906 -7.594 1 82.75 315 LYS B N 1
ATOM 5318 C CA . LYS B 1 315 ? -6.594 21.656 -8.953 1 82.75 315 LYS B CA 1
ATOM 5319 C C . LYS B 1 315 ? -6.297 20.234 -9.391 1 82.75 315 LYS B C 1
ATOM 5321 O O . LYS B 1 315 ? -7.141 19.578 -10.008 1 82.75 315 LYS B O 1
ATOM 5326 N N . LEU B 1 316 ? -5.156 19.656 -9.086 1 88.75 316 LEU B N 1
ATOM 5327 C CA . LEU B 1 316 ? -4.734 18.359 -9.633 1 88.75 316 LEU B CA 1
ATOM 5328 C C . LEU B 1 316 ? -4.711 17.297 -8.547 1 88.75 316 LEU B C 1
ATOM 5330 O O . LEU B 1 316 ? -4.301 16.156 -8.797 1 88.75 316 LEU B O 1
ATOM 5334 N N . ALA B 1 317 ? -5.047 17.656 -7.301 1 88.19 317 ALA B N 1
ATOM 5335 C CA . ALA B 1 317 ? -5.102 16.766 -6.145 1 88.19 317 ALA B CA 1
ATOM 5336 C C . ALA B 1 317 ? -6.207 17.172 -5.18 1 88.19 317 ALA B C 1
ATOM 5338 O O . ALA B 1 317 ? -6.086 18.203 -4.492 1 88.19 317 ALA B O 1
ATOM 5339 N N . ALA B 1 318 ? -7.273 16.406 -5.168 1 89.19 318 ALA B N 1
ATOM 5340 C CA . ALA B 1 318 ? -8.43 16.781 -4.363 1 89.19 318 ALA B CA 1
ATOM 5341 C C . ALA B 1 318 ? -9.156 15.547 -3.838 1 89.19 318 ALA B C 1
ATOM 5343 O O . ALA B 1 318 ? -8.867 14.422 -4.254 1 89.19 318 ALA B O 1
ATOM 5344 N N . ALA B 1 319 ? -10 15.773 -2.838 1 92.5 319 ALA B N 1
ATOM 5345 C CA . ALA B 1 319 ? -10.758 14.68 -2.24 1 92.5 319 ALA B CA 1
ATOM 5346 C C . ALA B 1 319 ? -12.148 15.141 -1.829 1 92.5 319 ALA B C 1
ATOM 5348 O O . ALA B 1 319 ? -12.391 16.328 -1.666 1 92.5 319 ALA B O 1
ATOM 5349 N N . CYS B 1 320 ? -13.055 14.188 -1.78 1 93.75 320 CYS B N 1
ATOM 5350 C CA . CYS B 1 320 ? -14.422 14.43 -1.331 1 93.75 320 CYS B CA 1
ATOM 5351 C C . CYS B 1 320 ? -15.008 13.188 -0.666 1 93.75 320 CYS B C 1
ATOM 5353 O O . CYS B 1 320 ? -14.367 12.133 -0.645 1 93.75 320 CYS B O 1
ATOM 5355 N N . SER B 1 321 ? -16.078 13.367 -0.04 1 95.69 321 SER B N 1
ATOM 5356 C CA . SER B 1 321 ? -16.75 12.266 0.642 1 95.69 321 SER B CA 1
ATOM 5357 C C . SER B 1 321 ? -18.266 12.414 0.563 1 95.69 321 SER B C 1
ATOM 5359 O O . SER B 1 321 ? -18.781 13.531 0.437 1 95.69 321 SER B O 1
ATOM 5361 N N . PHE B 1 322 ? -18.953 11.336 0.553 1 95.19 322 PHE B N 1
ATOM 5362 C CA . PHE B 1 322 ? -20.406 11.352 0.596 1 95.19 322 PHE B CA 1
ATOM 5363 C C . PHE B 1 322 ? -20.938 10.125 1.317 1 95.19 322 PHE B C 1
ATOM 5365 O O . PHE B 1 322 ? -20.25 9.109 1.424 1 95.19 322 PHE B O 1
ATOM 5372 N N . SER B 1 323 ? -22.141 10.266 1.778 1 95.62 323 SER B N 1
ATOM 5373 C CA . SER B 1 323 ? -22.766 9.195 2.543 1 95.62 323 SER B CA 1
ATOM 5374 C C . SER B 1 323 ? -23.25 8.078 1.631 1 95.62 323 SER B C 1
ATOM 5376 O O . SER B 1 323 ? -23.719 8.328 0.524 1 95.62 323 SER B O 1
ATOM 5378 N N . SER B 1 324 ? -23.172 6.871 2.186 1 94.81 324 SER B N 1
ATOM 5379 C CA . SER B 1 324 ? -23.656 5.723 1.435 1 94.81 324 SER B CA 1
ATOM 5380 C C . SER B 1 324 ? -25.172 5.789 1.255 1 94.81 324 SER B C 1
ATOM 5382 O O . SER B 1 324 ? -25.734 5.066 0.432 1 94.81 324 SER B O 1
ATOM 5384 N N . SER B 1 325 ? -25.828 6.598 1.992 1 93.81 325 SER B N 1
ATOM 5385 C CA . SER B 1 325 ? -27.266 6.801 1.847 1 93.81 325 SER B CA 1
ATOM 5386 C C . SER B 1 325 ? -27.594 7.617 0.602 1 93.81 325 SER B C 1
ATOM 5388 O O . SER B 1 325 ? -28.688 7.535 0.064 1 93.81 325 SER B O 1
ATOM 5390 N N . LEU B 1 326 ? -26.672 8.445 0.183 1 92.25 326 LEU B N 1
ATOM 5391 C CA . LEU B 1 326 ? -26.875 9.273 -1.001 1 92.25 326 LEU B CA 1
ATOM 5392 C C . LEU B 1 326 ? -26.734 8.445 -2.273 1 92.25 326 LEU B C 1
ATOM 5394 O O . LEU B 1 326 ? -27.562 8.531 -3.174 1 92.25 326 LEU B O 1
ATOM 5398 N N . MET B 1 327 ? -25.641 7.723 -2.34 1 92.75 327 MET B N 1
ATOM 5399 C CA . MET B 1 327 ? -25.391 6.871 -3.494 1 92.75 327 MET B CA 1
ATOM 5400 C C . MET B 1 327 ? -24.297 5.855 -3.186 1 92.75 327 MET B C 1
ATOM 5402 O O . MET B 1 327 ? -23.547 6.016 -2.217 1 92.75 327 MET B O 1
ATOM 5406 N N . ARG B 1 328 ? -24.328 4.82 -4.055 1 94.12 328 ARG B N 1
ATOM 5407 C CA . ARG B 1 328 ? -23.266 3.822 -3.973 1 94.12 328 ARG B CA 1
ATOM 5408 C C . ARG B 1 328 ? -22.109 4.172 -4.914 1 94.12 328 ARG B C 1
ATOM 5410 O O . ARG B 1 328 ? -22.266 5.004 -5.809 1 94.12 328 ARG B O 1
ATOM 5417 N N . ILE B 1 329 ? -20.969 3.512 -4.664 1 96.5 329 ILE B N 1
ATOM 5418 C CA . ILE B 1 329 ? -19.797 3.84 -5.453 1 96.5 329 ILE B CA 1
ATOM 5419 C C . ILE B 1 329 ? -20.062 3.545 -6.93 1 96.5 329 ILE B C 1
ATOM 5421 O O . ILE B 1 329 ? -19.562 4.254 -7.809 1 96.5 329 ILE B O 1
ATOM 5425 N N . GLU B 1 330 ? -20.812 2.51 -7.215 1 94.19 330 GLU B N 1
ATOM 5426 C CA . GLU B 1 330 ? -21.078 2.148 -8.602 1 94.19 330 GLU B CA 1
ATOM 5427 C C . GLU B 1 330 ? -21.953 3.193 -9.281 1 94.19 330 GLU B C 1
ATOM 5429 O O . GLU B 1 330 ? -21.969 3.303 -10.508 1 94.19 330 GLU B O 1
ATOM 5434 N N . ASP B 1 331 ? -22.703 3.99 -8.492 1 94.75 331 ASP B N 1
ATOM 5435 C CA . ASP B 1 331 ? -23.625 5 -9.016 1 94.75 331 ASP B CA 1
ATOM 5436 C C . ASP B 1 331 ? -22.859 6.234 -9.492 1 94.75 331 ASP B C 1
ATOM 5438 O O . ASP B 1 331 ? -23.438 7.125 -10.125 1 94.75 331 ASP B O 1
ATOM 5442 N N . VAL B 1 332 ? -21.625 6.301 -9.234 1 96.56 332 VAL B N 1
ATOM 5443 C CA . VAL B 1 332 ? -20.797 7.465 -9.539 1 96.56 332 VAL B CA 1
ATOM 5444 C C . VAL B 1 332 ? -20.391 7.445 -11.008 1 96.56 332 VAL B C 1
ATOM 5446 O O . VAL B 1 332 ? -20.094 8.492 -11.594 1 96.56 332 VAL B O 1
ATOM 5449 N N . PHE B 1 333 ? -20.484 6.301 -11.609 1 97.81 333 PHE B N 1
ATOM 5450 C CA . PHE B 1 333 ? -19.922 6.129 -12.945 1 97.81 333 PHE B CA 1
ATOM 5451 C C . PHE B 1 333 ? -21.016 5.824 -13.961 1 97.81 333 PHE B C 1
ATOM 5453 O O . PHE B 1 333 ? -22.094 5.355 -13.586 1 97.81 333 PHE B O 1
ATOM 5460 N N . GLU B 1 334 ? -20.734 6.148 -15.18 1 97.56 334 GLU B N 1
ATOM 5461 C CA . GLU B 1 334 ? -21.734 6.023 -16.25 1 97.56 334 GLU B CA 1
ATOM 5462 C C . GLU B 1 334 ? -21.531 4.727 -17.031 1 97.56 334 GLU B C 1
ATOM 5464 O O . GLU B 1 334 ? -20.469 4.477 -17.578 1 97.56 334 GLU B O 1
ATOM 5469 N N . GLY B 1 335 ? -22.594 3.885 -17.047 1 95.19 335 GLY B N 1
ATOM 5470 C CA . GLY B 1 335 ? -22.547 2.701 -17.891 1 95.19 335 GLY B CA 1
ATOM 5471 C C . GLY B 1 335 ? -21.656 1.605 -17.344 1 95.19 335 GLY B C 1
ATOM 5472 O O . GLY B 1 335 ? -21.234 1.654 -16.188 1 95.19 335 GLY B O 1
ATOM 5473 N N . PRO B 1 336 ? -21.438 0.543 -18.172 1 94.69 336 PRO B N 1
ATOM 5474 C CA . PRO B 1 336 ? -20.547 -0.541 -17.766 1 94.69 336 PRO B CA 1
ATOM 5475 C C . PRO B 1 336 ? -19.062 -0.13 -17.797 1 94.69 336 PRO B C 1
ATOM 5477 O O . PRO B 1 336 ? -18.719 0.854 -18.453 1 94.69 336 PRO B O 1
ATOM 5480 N N . SER B 1 337 ? -18.312 -0.816 -17.078 1 96.19 337 SER B N 1
ATOM 5481 C CA . SER B 1 337 ? -16.875 -0.571 -17.109 1 96.19 337 SER B CA 1
ATOM 5482 C C . SER B 1 337 ? -16.312 -0.703 -18.516 1 96.19 337 SER B C 1
ATOM 5484 O O . SER B 1 337 ? -16.797 -1.522 -19.312 1 96.19 337 SER B O 1
ATOM 5486 N N . LEU B 1 338 ? -15.328 0.102 -18.75 1 95.31 338 LEU B N 1
ATOM 5487 C CA . LEU B 1 338 ? -14.633 0.03 -20.031 1 95.31 338 LEU B CA 1
ATOM 5488 C C . LEU B 1 338 ? -13.641 -1.124 -20.047 1 95.31 338 LEU B C 1
ATOM 5490 O O . LEU B 1 338 ? -13.109 -1.508 -19 1 95.31 338 LEU B O 1
ATOM 5494 N N . PRO B 1 339 ? -13.414 -1.722 -21.203 1 89.56 339 PRO B N 1
ATOM 5495 C CA . PRO B 1 339 ? -12.398 -2.773 -21.281 1 89.56 339 PRO B CA 1
ATOM 5496 C C . PRO B 1 339 ? -10.992 -2.258 -20.969 1 89.56 339 PRO B C 1
ATOM 5498 O O . PRO B 1 339 ? -10.656 -1.128 -21.312 1 89.56 339 PRO B O 1
ATOM 5501 N N . ARG B 1 340 ? -10.273 -3.076 -20.219 1 79.19 340 ARG B N 1
ATOM 5502 C CA . ARG B 1 340 ? -8.898 -2.703 -19.891 1 79.19 340 ARG B CA 1
ATOM 5503 C C . ARG B 1 340 ? -7.953 -3.023 -21.047 1 79.19 340 ARG B C 1
ATOM 5505 O O . ARG B 1 340 ? -8.156 -4.004 -21.766 1 79.19 340 ARG B O 1
ATOM 5512 N N . THR B 1 341 ? -7.25 -2.012 -21.5 1 58.47 341 THR B N 1
ATOM 5513 C CA . THR B 1 341 ? -6.27 -2.281 -22.547 1 58.47 341 THR B CA 1
ATOM 5514 C C . THR B 1 341 ? -5.035 -2.971 -21.969 1 58.47 341 THR B C 1
ATOM 5516 O O . THR B 1 341 ? -4.398 -2.449 -21.047 1 58.47 341 THR B O 1
ATOM 5519 N N . ILE B 1 342 ? -4.98 -4.242 -21.844 1 47.56 342 ILE B N 1
ATOM 5520 C CA . ILE B 1 342 ? -3.768 -4.938 -21.438 1 47.56 342 ILE B CA 1
ATOM 5521 C C . ILE B 1 342 ? -2.617 -4.57 -22.375 1 47.56 342 ILE B C 1
ATOM 5523 O O . ILE B 1 342 ? -2.797 -4.504 -23.594 1 47.56 342 ILE B O 1
#

pLDDT: mean 89.53, std 14.31, range [32.44, 98.44]

Sequence (684 aa):
MDKKNFNYIIFHGGCLDGFSGFFVAHISGRLTKDVIIHEDVPSTTKIPPDIDGKDVVIIDVAYKKEVLEEIFKYAKSVVFIDHHVSIKEDVAELYKKYNNAPVVQDTDSDSEQSTSTSKISDNITIVYDDTRCGSTLAWSYFFGRQKIPLFLKYVEDQDTGHWIYPRTKPFIYALRSYYKLNTDTESLNRWFKLLNKENVAKLIKKGTYMKRYNDHIVSTNVPKHTLERFPSKKIYDMNPAIFSKPGQYKVAVYCGHNCPSVTELGVGALERMPEIDFCIMWVYNLDSKRYVLSMRSREVDISEICKIFNGGGHKLAAACSFSSSLMRIEDVFEGPSLPRTIMDKKNFNYIIFHGGCLDGFSGFFVAHISGRLTKDVIIHEDVPSTTKIPPDIDGKDVVIIDVAYKKEVLEEIFKYAKSVVFIDHHVSIKEDVAELYKKYNNAPVVQDTDSDSEQSTSTSKISDNITIVYDDTRCGSTLAWSYFFGRQKIPLFLKYVEDQDTGHWIYPRTKPFIYALRSYYKLNTDTESLNRWFKLLNKENVAKLIKKGTYMKRYNDHIVSTNVPKHTLERFPSKKIYDMNPAIFSKPGQYKVAVYCGHNCPSVTELGVGALERMPEIDFCIMWVYNLDSKRYVLSMRSREVDISEICKIFNGGGHKLAAACSFSSSLMRIEDVFEGPSLPRTI

Radius of gyration: 29.73 Å; Cα contacts (8 Å, |Δi|>4): 1325; chains: 2; bounding box: 57×100×59 Å

Organism: NCBI:txid2420051

Nearest PDB structures (foldseek):
  5jju-assembly1_B  TM=5.146E-01  e=1.614E-09  Mycobacterium tuberculosis H37Ra
  4ls9-assembly1_B  TM=4.346E-01  e=2.060E-09  Mycolicibacterium smegmatis MC2 155
  5izo-assembly2_B  TM=3.941E-01  e=2.087E-08  Bacillus subtilis subsp. subtilis str. 168
  5j21-assembly2_B  TM=4.178E-01  e=1.017E-07  Bacillus subtilis subsp. subtilis str. 168
  3dev-assembly1_B  TM=4.522E-01  e=3.442E-07  Staphylococcus haemolyticus JCSC1435

Foldseek 3Di:
DPQAAFQEEEFAPPAPLRLLLVLLSVVLPRYDPNRHYYHDAQPDPDADPPQAATQYEYFARNHALNRVVVSVVGHVAYEYFFQDPVRVVRVVVLLVVQQPDPLPPVPPPDDDDPQSFDPSHPRYIYTYHNLWGRNVSSNCVSPNPDDDAPLRVLSRCVVNVVCPDVLSQLLVQLCVVPADSDPDPVRSVVVVCSSDVVVSVVSSVNSVVVVVVQVVFLVVQLVQWFKFFFAAPVLCVLPVPQDPDASRFIETEAEDCTPPHPVSNFVSNCVVCVRGAKYWYWYADPVQQKIKIKIAGDDAQCQVVQVSQPWGDGRGTTMHMDHVVVDDPVNRGYDDIDDDDD/DPQAAFQEEEFAPPAPLRLLLVLLSVVLPRYDPNRHYYHDAQPDPDADPPQAATQYEYFARLHALNRVVVSVVGHQAYEYFFQAPVRVVRVVVVLVVQQPDPLPPVPPPDDDDPQSFDPSHPRYIYTYHNLWGRNVSSNCVSPNPDDDAPLRVLSRCVVNVVVPDVLSQLLVQLCVVPADSDPDPVRSVVVVCSSDVVVSVVSSVNSVVVVVVQVVFLVVFLVQWFKFFFAAPVLCVVPVPQDPDASRFIETEAEDCTPPHPVSNFVSNCVVCVRGAKYWYWYADPVQQKIKIKIAGDDAQCQVVQVSQPWGDGRGTTMHMDHVVVDDPVNRGYDDIDDDDD

InterPro domains:
  IPR038763 DHH phosphoesterase superfamily [SSF64182] (5-325)
  IPR052968 Nucleotide metabolism enzyme [PTHR42146] (115-325)